Protein AF-A0A8C9FNB4-F1 (afdb_monomer_lite)

Sequence (402 aa):
MNATPEVFAHLTHFLMQLAHGKLCVILEGGYHLKSLSESVCMTVRTLLGDPLPQVTGEMAPCLSAVESIQNVRAAHKPYWKWLTYEDTSFLHNLSTKSDLLKTADTNPCTDDEAKITDSNKTDKIERFLELHMKKVIFPDPPIKTAITAELKASAGPNAFPVHLHVVKEMDKNEIEALVSDFHADLVKGNKTLPSLGSTLTIVDKILKKEVCSGIAESPAASASVAVALRHSLRFGFQRVLCIFVGDMQIMPNTEDGKILVIHVCKKEQTGKSSSKHYIELNWKEDADGNDFFSAVLGFILPVAYSYQPNLIVIAVGPNRSLGISGISLLFGLLQGLAESRILAVIEDTDTNLIQSVAKALAGASVPHFGVHVPPTQEKVNQIKKLRNQLQQDWKMLQCSGK

pLDDT: mean 84.98, std 13.79, range [32.0, 98.0]

Organism: Pavo cristatus (NCBI:txid9049)

Foldseek 3Di:
DPDALLVLLLVLLVCCLPPFNPDDDDDDDDDLVLRVVSNVVSNVCSNVVFQRWFDDDALFDDLQVLLVLLQVLVVCCVPDLLSVLPPRDRDPDRPPPPPPPPDPDDDDDDPDDDPPDDVVVSVVVVVCNVVVVVPGDRQCQVALEEFEPVVVVVCDPPLAVFDHHHFDWDDLVVLQVLCCVPPVPVVVVVPQSVLLRRLCRQLVCCLVSNYLEYEGEGLQLLSSVQSSVVVSVVSPFQAEEEEEFEDHDHDDDCVSVSYAYEYEDQDDDPDDDADLRHHYQNDAADPQKGQCCCCVVLPVVLQCSNRQGLAYEYEYDPPGRDDLLNVLVNLSSCSNGNSNRYYYYYSDPPSVSVNSSSCSSSVPINHDSIDHDRDDSVSVVSSVVVLVVNCVVRNSNSNHND

Radius of gyration: 23.73 Å; chains: 1; bounding box: 61×48×78 Å

InterPro domains:
  IPR023696 Ureohydrolase domain superfamily [SSF52768] (1-83)
  IPR023696 Ureohydrolase domain superfamily [SSF52768] (193-398)
  IPR037138 Histone deacetylase domain superfamily [G3DSA:3.40.800.20] (1-87)
  IPR037138 Histone deacetylase domain superfamily [G3DSA:3.40.800.20] (224-400)

Structure (mmCIF, N/CA/C/O backbone):
data_AF-A0A8C9FNB4-F1
#
_entry.id   AF-A0A8C9FNB4-F1
#
loop_
_atom_site.group_PDB
_atom_site.id
_atom_site.type_symbol
_atom_site.label_atom_id
_atom_site.label_alt_id
_atom_site.label_comp_id
_atom_site.label_asym_id
_atom_site.label_entity_id
_atom_site.label_seq_id
_atom_site.pdbx_PDB_ins_code
_atom_site.Cartn_x
_atom_site.Cartn_y
_atom_site.Cartn_z
_atom_site.occupancy
_atom_site.B_iso_or_equiv
_atom_site.auth_seq_id
_atom_site.auth_comp_id
_atom_site.auth_asym_id
_atom_site.auth_atom_id
_atom_site.pdbx_PDB_model_num
ATOM 1 N N . MET A 1 1 ? 10.632 -9.210 -22.532 1.00 84.06 1 MET A N 1
ATOM 2 C CA . MET A 1 1 ? 10.307 -8.868 -21.129 1.00 84.06 1 MET A CA 1
ATOM 3 C C . MET A 1 1 ? 9.196 -9.792 -20.661 1.00 84.06 1 MET A C 1
ATOM 5 O O . MET A 1 1 ? 8.367 -10.141 -21.490 1.00 84.06 1 MET A O 1
ATOM 9 N N . ASN A 1 2 ? 9.178 -10.169 -19.379 1.00 88.00 2 ASN A N 1
ATOM 10 C CA . ASN A 1 2 ? 8.192 -11.099 -18.802 1.00 88.00 2 ASN A CA 1
ATOM 11 C C . ASN A 1 2 ? 7.331 -10.425 -17.713 1.00 88.00 2 ASN A C 1
ATOM 13 O O . ASN A 1 2 ? 6.905 -11.083 -16.770 1.00 88.00 2 ASN A O 1
ATOM 17 N N . ALA A 1 3 ? 7.126 -9.106 -17.802 1.00 91.75 3 ALA A N 1
ATOM 18 C CA . ALA A 1 3 ? 6.201 -8.408 -16.912 1.00 91.75 3 ALA A CA 1
ATOM 19 C C . ALA A 1 3 ? 4.763 -8.826 -17.248 1.00 91.75 3 ALA A C 1
ATOM 21 O O . ALA A 1 3 ? 4.397 -8.863 -18.425 1.00 91.75 3 ALA A O 1
ATOM 22 N N . THR A 1 4 ? 3.968 -9.150 -16.232 1.00 93.56 4 THR A N 1
ATOM 23 C CA . THR A 1 4 ? 2.552 -9.478 -16.415 1.00 93.56 4 THR A CA 1
ATOM 24 C C . THR A 1 4 ? 1.716 -8.194 -16.548 1.00 93.56 4 THR A C 1
ATOM 26 O O . THR A 1 4 ? 2.163 -7.131 -16.100 1.00 93.56 4 THR A O 1
ATOM 29 N N . PRO A 1 5 ? 0.521 -8.245 -17.169 1.00 94.75 5 PRO A N 1
ATOM 30 C CA . PRO A 1 5 ? -0.300 -7.056 -17.410 1.00 94.75 5 PRO A CA 1
ATOM 31 C C . PRO A 1 5 ? -0.612 -6.212 -16.164 1.00 94.75 5 PRO A C 1
ATOM 33 O O . PRO A 1 5 ? -0.655 -4.987 -16.250 1.00 94.75 5 PRO A O 1
ATOM 36 N N . GLU A 1 6 ? -0.775 -6.829 -14.993 1.00 93.25 6 GLU A N 1
ATOM 37 C CA . GLU A 1 6 ? -1.101 -6.148 -13.730 1.00 93.25 6 GLU A CA 1
ATOM 38 C C . GLU A 1 6 ? -0.060 -5.100 -13.343 1.00 93.25 6 GLU A C 1
ATOM 40 O O . GLU A 1 6 ? -0.407 -4.084 -12.749 1.00 93.25 6 GLU A O 1
ATOM 45 N N . VAL A 1 7 ? 1.209 -5.288 -13.728 1.00 94.75 7 VAL A N 1
ATOM 46 C CA . VAL A 1 7 ? 2.276 -4.311 -13.462 1.00 94.75 7 VAL A CA 1
ATOM 47 C C . VAL A 1 7 ? 1.908 -2.928 -14.004 1.00 94.75 7 VAL A C 1
ATOM 49 O O . VAL A 1 7 ? 2.212 -1.922 -13.363 1.00 94.75 7 VAL A O 1
ATOM 52 N N . PHE A 1 8 ? 1.206 -2.857 -15.139 1.00 96.44 8 PHE A N 1
ATOM 53 C CA . PHE A 1 8 ? 0.785 -1.586 -15.724 1.00 96.44 8 PHE A CA 1
ATOM 54 C C . PHE A 1 8 ? -0.254 -0.859 -14.867 1.00 96.44 8 PHE A C 1
ATOM 56 O O . PHE A 1 8 ? -0.201 0.365 -14.801 1.00 96.44 8 PHE A O 1
ATOM 63 N N . ALA A 1 9 ? -1.111 -1.579 -14.134 1.00 95.19 9 ALA A N 1
ATOM 64 C CA . ALA A 1 9 ? -2.010 -0.968 -13.157 1.00 95.19 9 ALA A CA 1
ATOM 65 C C . ALA A 1 9 ? -1.205 -0.256 -12.052 1.00 95.19 9 ALA A C 1
ATOM 67 O O . ALA A 1 9 ? -1.406 0.925 -11.775 1.00 95.19 9 ALA A O 1
ATOM 68 N N . HIS A 1 10 ? -0.204 -0.932 -11.480 1.00 95.81 10 HIS A N 1
ATOM 69 C CA . HIS A 1 10 ? 0.646 -0.361 -10.426 1.00 95.81 10 HIS A CA 1
ATOM 70 C C . HIS A 1 10 ? 1.493 0.825 -10.904 1.00 95.81 10 HIS A C 1
ATOM 72 O O . HIS A 1 10 ? 1.590 1.834 -10.202 1.00 95.81 10 HIS A O 1
ATOM 78 N N . LEU A 1 11 ? 2.081 0.737 -12.102 1.00 97.00 11 LEU A N 1
ATOM 79 C CA . LEU A 1 11 ? 2.839 1.843 -12.693 1.00 97.00 11 LEU A CA 1
ATOM 80 C C . LEU A 1 11 ? 1.946 3.069 -12.920 1.00 97.00 11 LEU A C 1
ATOM 82 O O . LEU A 1 11 ? 2.325 4.179 -12.540 1.00 97.00 11 LEU A O 1
ATOM 86 N N . THR A 1 12 ? 0.752 2.872 -13.484 1.00 96.94 12 THR A N 1
ATOM 87 C CA . THR A 1 12 ? -0.228 3.947 -13.677 1.00 96.94 12 THR A CA 1
ATOM 88 C C . THR A 1 12 ? -0.638 4.564 -12.340 1.00 96.94 12 THR A C 1
ATOM 90 O O . THR A 1 12 ? -0.603 5.787 -12.215 1.00 96.94 12 THR A O 1
ATOM 93 N N . HIS A 1 13 ? -0.928 3.756 -11.314 1.00 94.81 13 HIS A N 1
ATOM 94 C CA . HIS A 1 13 ? -1.302 4.240 -9.977 1.00 94.81 13 HIS A CA 1
ATOM 95 C C . HIS A 1 13 ? -0.232 5.130 -9.346 1.00 94.81 13 HIS A C 1
ATOM 97 O O . HIS A 1 13 ? -0.549 6.199 -8.823 1.00 94.81 13 HIS A O 1
ATOM 103 N N . PHE A 1 14 ? 1.042 4.732 -9.422 1.00 94.62 14 PHE A N 1
ATOM 104 C CA . PHE A 1 14 ? 2.137 5.552 -8.899 1.00 94.62 14 PHE A CA 1
ATOM 105 C C . PHE A 1 14 ? 2.242 6.904 -9.609 1.00 94.62 14 PHE A C 1
ATOM 107 O O . PHE A 1 14 ? 2.457 7.923 -8.954 1.00 94.62 14 PHE A O 1
ATOM 114 N N . LEU A 1 15 ? 2.050 6.933 -10.929 1.00 94.62 15 LEU A N 1
ATOM 115 C CA . LEU A 1 15 ? 2.081 8.174 -11.706 1.00 94.62 15 LEU A CA 1
ATOM 116 C C . LEU A 1 15 ? 0.851 9.051 -11.456 1.00 94.62 15 LEU A C 1
ATOM 118 O O . LEU A 1 15 ? 0.975 10.274 -11.464 1.00 94.62 15 LEU A O 1
ATOM 122 N N . MET A 1 16 ? -0.310 8.455 -11.171 1.00 92.62 16 MET A N 1
ATOM 123 C CA . MET A 1 16 ? -1.504 9.203 -10.769 1.00 92.62 16 MET A CA 1
ATOM 124 C C . MET A 1 16 ? -1.284 9.975 -9.465 1.00 92.62 16 MET A C 1
ATOM 126 O O . MET A 1 16 ? -1.897 11.016 -9.280 1.00 92.62 16 MET A O 1
ATOM 130 N N . GLN A 1 17 ? -0.361 9.555 -8.595 1.00 90.38 17 GLN A N 1
ATOM 131 C CA . GLN A 1 17 ? -0.024 10.326 -7.392 1.00 90.38 17 GLN A CA 1
ATOM 132 C C . GLN A 1 17 ? 0.726 11.641 -7.701 1.00 90.38 17 GLN A C 1
ATOM 134 O O . GLN A 1 17 ? 0.886 12.497 -6.832 1.00 90.38 17 GLN A O 1
ATOM 139 N N . LEU A 1 18 ? 1.189 11.845 -8.936 1.00 89.38 18 LEU A N 1
ATOM 140 C CA . LEU A 1 18 ? 1.914 13.044 -9.353 1.00 89.38 18 LEU A CA 1
ATOM 141 C C . LEU A 1 18 ? 0.981 14.051 -10.037 1.00 89.38 18 LEU A C 1
ATOM 143 O O . LEU A 1 18 ? -0.125 13.727 -10.460 1.00 89.38 18 LEU A O 1
ATOM 147 N N . ALA A 1 19 ? 1.430 15.306 -10.145 1.00 89.31 19 ALA A N 1
ATOM 148 C CA . ALA A 1 19 ? 0.752 16.370 -10.899 1.00 89.31 19 ALA A CA 1
ATOM 149 C C . ALA A 1 19 ? -0.750 16.568 -10.572 1.00 89.31 19 ALA A C 1
ATOM 151 O O . ALA A 1 19 ? -1.504 17.094 -11.396 1.00 89.31 19 ALA A O 1
ATOM 152 N N . HIS A 1 20 ? -1.177 16.214 -9.354 1.00 86.75 20 HIS A N 1
ATOM 153 C CA . HIS A 1 20 ? -2.582 16.197 -8.926 1.00 86.75 20 HIS A CA 1
ATOM 154 C C . HIS A 1 20 ? -3.465 15.260 -9.773 1.00 86.75 20 HIS A C 1
ATOM 156 O O . HIS A 1 20 ? -4.585 15.623 -10.126 1.00 86.75 20 HIS A O 1
ATOM 162 N N . GLY A 1 21 ? -2.950 14.092 -10.168 1.00 88.25 21 GLY A N 1
ATOM 163 C CA . GLY A 1 21 ? -3.689 13.103 -10.960 1.00 88.25 21 GLY A CA 1
ATOM 164 C C . GLY A 1 21 ? -3.831 13.438 -12.441 1.00 88.25 21 GLY A C 1
ATOM 165 O O . GLY A 1 21 ? -4.433 12.669 -13.185 1.00 88.25 21 GLY A O 1
ATOM 166 N N . LYS A 1 22 ? -3.270 14.563 -12.899 1.00 91.38 22 LYS A N 1
ATOM 167 C CA . LYS A 1 22 ? -3.287 14.948 -14.314 1.00 91.38 22 LYS A CA 1
ATOM 168 C C . LYS A 1 22 ? -2.296 14.091 -15.099 1.00 91.38 22 LYS A C 1
ATOM 170 O O . LYS A 1 22 ? -1.143 14.479 -15.279 1.00 91.38 22 LYS A O 1
ATOM 175 N N . LEU A 1 23 ? -2.762 12.935 -15.557 1.00 93.81 23 LEU A N 1
ATOM 176 C CA . LEU A 1 23 ? -1.983 11.961 -16.312 1.00 93.81 23 LEU A CA 1
ATOM 177 C C . LEU A 1 23 ? -2.601 11.749 -17.698 1.00 93.81 23 LEU A C 1
ATOM 179 O O . LEU A 1 23 ? -3.778 11.421 -17.816 1.00 93.81 23 LEU A O 1
ATOM 183 N N . CYS A 1 24 ? -1.792 11.919 -18.744 1.00 96.75 24 CYS A N 1
ATOM 184 C CA . CYS A 1 24 ? -2.135 11.534 -20.110 1.00 96.75 24 CYS A CA 1
ATOM 185 C C . CYS A 1 24 ? -1.269 10.333 -20.497 1.00 96.75 24 CYS A C 1
ATOM 187 O O . CYS A 1 24 ? -0.046 10.397 -20.366 1.00 96.75 24 CYS A O 1
ATOM 189 N N . VAL A 1 25 ? -1.897 9.247 -20.947 1.00 97.38 25 VAL A N 1
ATOM 190 C CA . VAL A 1 25 ? -1.205 8.036 -21.403 1.00 97.38 25 VAL A CA 1
ATOM 191 C C . VAL A 1 25 ? -1.368 7.924 -22.914 1.00 97.38 25 VAL A C 1
ATOM 193 O O . VAL A 1 25 ? -2.487 7.980 -23.420 1.00 97.38 25 VAL A O 1
ATOM 196 N N . ILE A 1 26 ? -0.252 7.768 -23.626 1.00 98.00 26 ILE A N 1
ATOM 197 C CA . ILE A 1 26 ? -0.203 7.650 -25.086 1.00 98.00 26 ILE A CA 1
ATOM 198 C C . ILE A 1 26 ? 0.241 6.228 -25.424 1.00 98.00 26 ILE A C 1
ATOM 200 O O . ILE A 1 26 ? 1.233 5.739 -24.884 1.00 98.00 26 ILE A O 1
ATOM 204 N N . LEU A 1 27 ? -0.523 5.548 -26.281 1.00 97.44 27 LEU A N 1
ATOM 205 C CA . LEU A 1 27 ? -0.163 4.218 -26.758 1.00 97.44 27 LEU A CA 1
ATOM 206 C C . LEU A 1 27 ? 0.991 4.325 -27.761 1.00 97.44 27 LEU A C 1
ATOM 208 O O . LEU A 1 27 ? 0.872 5.023 -28.762 1.00 97.44 27 LEU A O 1
ATOM 212 N N . GLU A 1 28 ? 2.068 3.594 -27.490 1.00 96.44 28 GLU A N 1
ATOM 213 C CA . GLU A 1 28 ? 3.256 3.509 -28.343 1.00 96.44 28 GLU A CA 1
ATOM 214 C C . GLU A 1 28 ? 3.297 2.139 -29.050 1.00 96.44 28 GLU A C 1
ATOM 216 O O . GLU A 1 28 ? 2.525 1.873 -29.968 1.00 96.44 28 GLU A O 1
ATOM 221 N N . GLY A 1 29 ? 4.179 1.234 -28.610 1.00 94.19 29 GLY A N 1
ATOM 222 C CA . GLY A 1 29 ? 4.302 -0.124 -29.143 1.00 94.19 29 GLY A CA 1
ATOM 223 C C . GLY A 1 29 ? 3.458 -1.169 -28.406 1.00 94.19 29 GLY A C 1
ATOM 224 O O . GLY A 1 29 ? 2.777 -0.891 -27.422 1.00 94.19 29 GLY A O 1
ATOM 225 N N . GLY A 1 30 ? 3.560 -2.419 -28.863 1.00 93.06 30 GLY A N 1
ATOM 226 C CA . GLY A 1 30 ? 2.856 -3.560 -28.275 1.00 93.06 30 GLY A CA 1
ATOM 227 C C . GLY A 1 30 ? 2.472 -4.573 -29.342 1.00 93.06 30 GLY A C 1
ATOM 228 O O . GLY A 1 30 ? 1.395 -4.512 -29.915 1.00 93.06 30 GLY A O 1
ATOM 229 N N . TYR A 1 31 ? 3.371 -5.507 -29.635 1.00 92.69 31 TYR A N 1
ATOM 230 C CA . TYR A 1 31 ? 3.250 -6.333 -30.844 1.00 92.69 31 TYR A CA 1
ATOM 231 C C . TYR A 1 31 ? 2.579 -7.691 -30.605 1.00 92.69 31 TYR A C 1
ATOM 233 O O . TYR A 1 31 ? 2.226 -8.383 -31.553 1.00 92.69 31 TYR A O 1
ATOM 241 N N . HIS A 1 32 ? 2.362 -8.066 -29.342 1.00 92.50 32 HIS A N 1
ATOM 242 C CA . HIS A 1 32 ? 1.578 -9.242 -28.978 1.00 92.50 32 HIS A CA 1
ATOM 243 C C . HIS A 1 32 ? 0.163 -8.804 -28.590 1.00 92.50 32 HIS A C 1
ATOM 245 O O . HIS A 1 32 ? -0.047 -8.347 -27.466 1.00 92.50 32 HIS A O 1
ATOM 251 N N . LEU A 1 33 ? -0.812 -8.989 -29.487 1.00 92.69 33 LEU A N 1
ATOM 252 C CA . LEU A 1 33 ? -2.160 -8.406 -29.380 1.00 92.69 33 LEU A CA 1
ATOM 253 C C . LEU A 1 33 ? -2.857 -8.675 -28.039 1.00 92.69 33 LEU A C 1
ATOM 255 O O . LEU A 1 33 ? -3.349 -7.738 -27.422 1.00 92.69 33 LEU A O 1
ATOM 259 N N . LYS A 1 34 ? -2.840 -9.922 -27.548 1.00 91.44 34 LYS A N 1
ATOM 260 C CA . LYS A 1 34 ? -3.468 -10.274 -26.260 1.00 91.44 34 LYS A CA 1
ATOM 261 C C . LYS A 1 34 ? -2.801 -9.587 -25.064 1.00 91.44 34 LYS A C 1
ATOM 263 O O . LYS A 1 34 ? -3.471 -8.972 -24.251 1.00 91.44 34 LYS A O 1
ATOM 268 N N . SER A 1 35 ? -1.472 -9.661 -24.966 1.00 94.00 35 SER A N 1
ATOM 269 C CA . SER A 1 35 ? -0.710 -8.961 -23.926 1.00 94.00 35 SER A CA 1
ATOM 270 C C . SER A 1 35 ? -0.968 -7.453 -23.971 1.00 94.00 35 SER A C 1
ATOM 272 O O . SER A 1 35 ? -1.256 -6.852 -22.943 1.00 94.00 35 SER A O 1
ATOM 274 N N . LEU A 1 36 ? -0.967 -6.862 -25.174 1.00 95.81 36 LEU A N 1
ATOM 275 C CA . LEU A 1 36 ? -1.291 -5.451 -25.372 1.00 95.81 36 LEU A CA 1
ATOM 276 C C . LEU A 1 36 ? -2.695 -5.117 -24.849 1.00 95.81 36 LEU A C 1
ATOM 278 O O . LEU A 1 36 ? -2.829 -4.184 -24.061 1.00 95.81 36 LEU A O 1
ATOM 282 N N . SER A 1 37 ? -3.729 -5.859 -25.259 1.00 95.12 37 SER A N 1
ATOM 283 C CA . SER A 1 37 ? -5.107 -5.571 -24.845 1.00 95.12 37 SER A CA 1
ATOM 284 C C . SER A 1 37 ? -5.294 -5.686 -23.333 1.00 95.12 37 SER A C 1
ATOM 286 O O . SER A 1 37 ? -5.950 -4.834 -22.737 1.00 95.12 37 SER A O 1
ATOM 288 N N . GLU A 1 38 ? -4.683 -6.693 -22.704 1.00 95.31 38 GLU A N 1
ATOM 289 C CA . GLU A 1 38 ? -4.747 -6.880 -21.250 1.00 95.31 38 GLU A CA 1
ATOM 290 C C . GLU A 1 38 ? -4.012 -5.753 -20.511 1.00 95.31 38 GLU A C 1
ATOM 292 O O . GLU A 1 38 ? -4.556 -5.167 -19.577 1.00 95.31 38 GLU A O 1
ATOM 297 N N . SER A 1 39 ? -2.809 -5.381 -20.956 1.00 96.56 39 SER A N 1
ATOM 298 C CA . SER A 1 39 ? -2.043 -4.271 -20.375 1.00 96.56 39 SER A CA 1
ATOM 299 C C . SER A 1 39 ? -2.760 -2.926 -20.517 1.00 96.56 39 SER A C 1
ATOM 301 O O . SER A 1 39 ? -2.810 -2.157 -19.559 1.00 96.56 39 SER A O 1
ATOM 303 N N . VAL A 1 40 ? -3.357 -2.648 -21.682 1.00 97.56 40 VAL A N 1
ATOM 304 C CA . VAL A 1 40 ? -4.167 -1.437 -21.897 1.00 97.56 40 VAL A CA 1
ATOM 305 C C . VAL A 1 40 ? -5.386 -1.440 -20.978 1.00 97.56 40 VAL A C 1
ATOM 307 O O . VAL A 1 40 ? -5.679 -0.417 -20.361 1.00 97.56 40 VAL A O 1
ATOM 310 N N . CYS A 1 41 ? -6.068 -2.581 -20.835 1.00 95.25 41 CYS A N 1
ATOM 311 C CA . CYS A 1 41 ? -7.194 -2.710 -19.914 1.00 95.25 41 CYS A CA 1
ATOM 312 C C . CYS A 1 41 ? -6.769 -2.389 -18.474 1.00 95.25 41 CYS A C 1
ATOM 314 O O . CYS A 1 41 ? -7.412 -1.564 -17.829 1.00 95.25 41 CYS A O 1
ATOM 316 N N . MET A 1 42 ? -5.650 -2.946 -18.000 1.00 95.19 42 MET A N 1
ATOM 317 C CA . MET A 1 42 ? -5.102 -2.658 -16.667 1.00 95.19 42 MET A CA 1
ATOM 318 C C . MET A 1 42 ? -4.855 -1.166 -16.449 1.00 95.19 42 MET A C 1
ATOM 320 O O . MET A 1 42 ? -5.297 -0.608 -15.446 1.00 95.19 42 MET A O 1
ATOM 324 N N . THR A 1 43 ? -4.217 -0.498 -17.411 1.00 97.06 43 THR A N 1
ATOM 325 C CA . THR A 1 43 ? -3.989 0.949 -17.348 1.00 97.06 43 THR A CA 1
ATOM 326 C C . THR A 1 43 ? -5.298 1.738 -17.303 1.00 97.06 43 THR A C 1
ATOM 328 O O . THR A 1 43 ? -5.446 2.617 -16.455 1.00 97.06 43 THR A O 1
ATOM 331 N N . VAL A 1 44 ? -6.262 1.434 -18.178 1.00 96.25 44 VAL A N 1
ATOM 332 C CA . VAL A 1 44 ? -7.543 2.161 -18.236 1.00 96.25 44 VAL A CA 1
ATOM 333 C C . VAL A 1 44 ? -8.352 1.969 -16.955 1.00 96.25 44 VAL A C 1
ATOM 335 O O . VAL A 1 44 ? -8.874 2.945 -16.425 1.00 96.25 44 VAL A O 1
ATOM 338 N N . ARG A 1 45 ? -8.410 0.751 -16.410 1.00 92.38 45 ARG A N 1
ATOM 339 C CA . ARG A 1 45 ? -9.088 0.475 -15.132 1.00 92.38 45 ARG A CA 1
ATOM 340 C C . ARG A 1 45 ? -8.503 1.296 -13.993 1.00 92.38 45 ARG A C 1
ATOM 342 O O . ARG A 1 45 ? -9.243 1.926 -13.242 1.00 92.38 45 ARG A O 1
ATOM 349 N N . THR A 1 46 ? -7.177 1.377 -13.911 1.00 92.88 46 THR A N 1
ATOM 350 C CA . THR A 1 46 ? -6.525 2.231 -12.914 1.00 92.88 46 THR A CA 1
ATOM 351 C C . THR A 1 46 ? -6.840 3.713 -13.121 1.00 92.88 46 THR A C 1
ATOM 353 O O . THR A 1 46 ? -7.123 4.401 -12.145 1.00 92.88 46 THR A O 1
ATOM 356 N N . LEU A 1 47 ? -6.878 4.207 -14.365 1.00 93.25 47 LEU A N 1
ATOM 357 C CA . LEU A 1 47 ? -7.287 5.591 -14.657 1.00 93.25 47 LEU A CA 1
ATOM 358 C C . LEU A 1 47 ? -8.742 5.882 -14.247 1.00 93.25 47 LEU A C 1
ATOM 360 O O . LEU A 1 47 ? -9.042 6.998 -13.828 1.00 93.25 47 LEU A O 1
ATOM 364 N N . LEU A 1 48 ? -9.631 4.887 -14.330 1.00 91.12 48 LEU A N 1
ATOM 365 C CA . LEU A 1 48 ? -11.018 4.959 -13.845 1.00 91.12 48 LEU A CA 1
ATOM 366 C C . LEU A 1 48 ? -11.124 4.831 -12.310 1.00 91.12 48 LEU A C 1
ATOM 368 O O . LEU A 1 48 ? -12.182 5.068 -11.718 1.00 91.12 48 LEU A O 1
ATOM 372 N N . GLY A 1 49 ? -10.010 4.519 -11.646 1.00 87.44 49 GLY A N 1
ATOM 373 C CA . GLY A 1 49 ? -9.913 4.374 -10.201 1.00 87.44 49 GLY A CA 1
ATOM 374 C C . GLY A 1 49 ? -10.452 3.043 -9.679 1.00 87.44 49 GLY A C 1
ATOM 375 O O . GLY A 1 49 ? -10.901 3.008 -8.529 1.00 87.44 49 GLY A O 1
ATOM 376 N N . ASP A 1 50 ? -10.458 1.992 -10.501 1.00 88.38 50 ASP A N 1
ATOM 377 C CA . ASP A 1 50 ? -10.737 0.624 -10.054 1.00 88.38 50 ASP A CA 1
ATOM 378 C C . ASP A 1 50 ? -9.647 0.155 -9.066 1.00 88.38 50 ASP A C 1
ATOM 380 O O . ASP A 1 50 ? -8.484 0.561 -9.196 1.00 88.38 50 ASP A O 1
ATOM 384 N N . PRO A 1 51 ? -9.972 -0.732 -8.105 1.00 86.31 51 PRO A N 1
ATOM 385 C CA . PRO A 1 51 ? -8.972 -1.358 -7.247 1.00 86.31 51 PRO A CA 1
ATOM 386 C C . PRO A 1 51 ? -7.901 -2.096 -8.054 1.00 86.31 51 PRO A C 1
ATOM 388 O O . PRO A 1 51 ? -8.192 -2.785 -9.035 1.00 86.31 51 PRO A O 1
ATOM 391 N N . LEU A 1 52 ? -6.648 -1.983 -7.615 1.00 89.25 52 LEU A N 1
ATOM 392 C CA . LEU A 1 52 ? -5.531 -2.611 -8.313 1.00 89.25 52 LEU A CA 1
ATOM 393 C C . LEU A 1 52 ? -5.493 -4.122 -8.045 1.00 89.25 52 LEU A C 1
ATOM 395 O O . LEU A 1 52 ? -5.585 -4.538 -6.884 1.00 89.25 52 LEU A O 1
ATOM 399 N N . PRO A 1 53 ? -5.307 -4.957 -9.082 1.00 89.94 53 PRO A N 1
ATOM 400 C CA . PRO A 1 53 ? -5.088 -6.382 -8.884 1.00 89.94 53 PRO A CA 1
ATOM 401 C C . PRO A 1 53 ? -3.759 -6.623 -8.166 1.00 89.94 53 PRO A C 1
ATOM 403 O O . PRO A 1 53 ? -2.805 -5.872 -8.325 1.00 89.94 53 PRO A O 1
ATOM 406 N N . GLN A 1 54 ? -3.665 -7.701 -7.393 1.00 88.25 54 GLN A N 1
ATOM 407 C CA . GLN A 1 54 ? -2.418 -8.044 -6.720 1.00 88.25 54 GLN A CA 1
ATOM 408 C C . GLN A 1 54 ? -1.370 -8.548 -7.729 1.00 88.25 54 GLN A C 1
ATOM 410 O O . GLN A 1 54 ? -1.600 -9.539 -8.421 1.00 88.25 54 GLN A O 1
ATOM 415 N N . VAL A 1 55 ? -0.177 -7.946 -7.741 1.00 88.94 55 VAL A N 1
ATOM 416 C CA . VAL A 1 55 ? 0.986 -8.542 -8.423 1.00 88.94 55 VAL A CA 1
ATOM 417 C C . VAL A 1 55 ? 1.414 -9.805 -7.682 1.00 88.94 55 VAL A C 1
ATOM 419 O O . VAL A 1 55 ? 1.679 -9.785 -6.477 1.00 88.94 55 VAL A O 1
ATOM 422 N N . THR A 1 56 ? 1.474 -10.914 -8.415 1.00 82.50 56 THR A N 1
ATOM 423 C CA . THR A 1 56 ? 1.848 -12.235 -7.902 1.00 82.50 56 THR A CA 1
ATOM 424 C C . THR A 1 56 ? 3.216 -12.660 -8.428 1.00 82.50 56 THR A C 1
ATOM 426 O O . THR A 1 56 ? 3.712 -12.135 -9.422 1.00 82.50 56 THR A O 1
ATOM 429 N N . GLY A 1 57 ? 3.833 -13.629 -7.752 1.00 86.00 57 GLY A N 1
ATOM 430 C CA . GLY A 1 57 ? 5.170 -14.118 -8.082 1.00 86.00 57 GLY A CA 1
ATOM 431 C C . GLY A 1 57 ? 6.247 -13.577 -7.147 1.00 86.00 57 GLY A C 1
ATOM 432 O O . GLY A 1 57 ? 5.955 -12.933 -6.137 1.00 86.00 57 GLY A O 1
ATOM 433 N N . GLU A 1 58 ? 7.499 -13.905 -7.465 1.00 88.25 58 GLU A N 1
ATOM 434 C CA . GLU A 1 58 ? 8.651 -13.496 -6.668 1.00 88.25 58 GLU A CA 1
ATOM 435 C C . GLU A 1 58 ? 8.930 -11.998 -6.839 1.00 88.25 58 GLU A C 1
ATOM 437 O O . GLU A 1 58 ? 9.190 -11.512 -7.938 1.00 88.25 58 GLU A O 1
ATOM 442 N N . MET A 1 59 ? 8.923 -11.274 -5.722 1.00 92.69 59 MET A N 1
ATOM 443 C CA . MET A 1 59 ? 9.206 -9.841 -5.672 1.00 92.69 59 MET A CA 1
ATOM 444 C C . MET A 1 59 ? 10.694 -9.623 -5.412 1.00 92.69 59 MET A C 1
ATOM 446 O O . MET A 1 59 ? 11.116 -9.279 -4.307 1.00 92.69 59 MET A O 1
ATOM 450 N N . ALA A 1 60 ? 11.500 -9.897 -6.435 1.00 92.56 60 ALA A N 1
ATOM 451 C CA . ALA A 1 60 ? 12.944 -9.727 -6.392 1.00 92.56 60 ALA A CA 1
ATOM 452 C C . ALA A 1 60 ? 13.459 -9.202 -7.738 1.00 92.56 60 ALA A C 1
ATOM 454 O O . ALA A 1 60 ? 13.163 -9.797 -8.778 1.00 92.56 60 ALA A O 1
ATOM 455 N N . PRO A 1 61 ? 14.2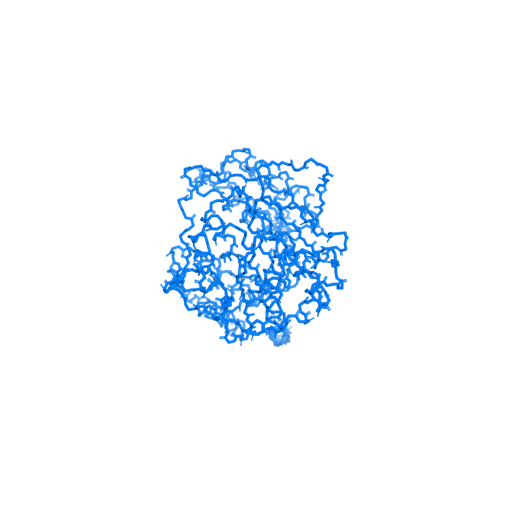45 -8.114 -7.755 1.00 93.00 61 PRO A N 1
ATOM 456 C CA . PRO A 1 61 ? 14.923 -7.703 -8.972 1.00 93.00 61 PRO A CA 1
ATOM 457 C C . PRO A 1 61 ? 16.011 -8.725 -9.329 1.00 93.00 61 PRO A C 1
ATOM 459 O O . PRO A 1 61 ? 16.693 -9.266 -8.459 1.00 93.00 61 PRO A O 1
ATOM 462 N N . CYS A 1 62 ? 16.208 -8.984 -10.622 1.00 91.62 62 CYS A N 1
ATOM 463 C CA . CYS A 1 62 ? 17.364 -9.761 -11.064 1.00 91.62 62 CYS A CA 1
ATOM 464 C C . CYS A 1 62 ? 18.649 -8.925 -10.946 1.00 91.62 62 CYS A C 1
ATOM 466 O O . CYS A 1 62 ? 18.602 -7.694 -10.992 1.00 91.62 62 CYS A O 1
ATOM 468 N N . LEU A 1 63 ? 19.810 -9.587 -10.860 1.00 90.44 63 LEU A N 1
ATOM 469 C CA . LEU A 1 63 ? 21.104 -8.909 -10.705 1.00 90.44 63 LEU A CA 1
ATOM 470 C C . LEU A 1 63 ? 21.336 -7.835 -11.781 1.00 90.44 63 LEU A C 1
ATOM 472 O O . LEU A 1 63 ? 21.690 -6.711 -11.451 1.00 90.44 63 LEU A O 1
ATOM 476 N N . SER A 1 64 ? 21.042 -8.144 -13.047 1.00 92.00 64 SER A N 1
ATOM 477 C CA . SER A 1 64 ? 21.177 -7.191 -14.159 1.00 92.00 64 SER A CA 1
ATOM 478 C C . SER A 1 64 ? 20.335 -5.919 -13.967 1.00 92.00 64 SER A C 1
ATOM 480 O O . SER A 1 64 ? 20.799 -4.812 -14.252 1.00 92.00 64 SER A O 1
ATOM 482 N N . ALA A 1 65 ? 19.113 -6.049 -13.434 1.00 92.31 65 ALA A N 1
ATOM 483 C CA . ALA A 1 65 ? 18.270 -4.900 -13.118 1.00 92.31 65 ALA A CA 1
ATOM 484 C C . ALA A 1 65 ? 18.856 -4.082 -11.958 1.00 92.31 65 ALA A C 1
ATOM 486 O O . ALA A 1 65 ? 18.876 -2.855 -12.032 1.00 92.31 65 ALA A O 1
ATOM 487 N N . VAL A 1 66 ? 19.383 -4.744 -10.924 1.00 91.69 66 VAL A N 1
ATOM 488 C CA . VAL A 1 66 ? 20.038 -4.080 -9.785 1.00 91.69 66 VAL A CA 1
ATOM 489 C C . VAL A 1 66 ? 21.279 -3.299 -10.232 1.00 91.69 66 VAL A C 1
ATOM 491 O O . VAL A 1 66 ? 21.408 -2.125 -9.886 1.00 91.69 66 VAL A O 1
ATOM 494 N N . GLU A 1 67 ? 22.159 -3.906 -11.034 1.00 91.62 67 GLU A N 1
ATOM 495 C CA . GLU A 1 67 ? 23.350 -3.244 -11.590 1.00 91.62 67 GLU A CA 1
ATOM 496 C C . GLU A 1 67 ? 22.966 -2.014 -12.431 1.00 91.62 67 GLU A C 1
ATOM 498 O O . GLU A 1 67 ? 23.556 -0.938 -12.292 1.00 91.62 67 GLU A O 1
ATOM 503 N N . SER A 1 68 ? 21.925 -2.148 -13.261 1.00 92.69 68 SER A N 1
ATOM 504 C CA . SER A 1 68 ? 21.399 -1.050 -14.081 1.00 92.69 68 SER A CA 1
ATOM 505 C C . SER A 1 68 ? 20.847 0.089 -13.219 1.00 92.69 68 SER A C 1
ATOM 507 O O . SER A 1 68 ? 21.186 1.252 -13.443 1.00 92.69 68 SER A O 1
ATOM 509 N N . ILE A 1 69 ? 20.044 -0.229 -12.196 1.00 92.19 69 ILE A N 1
ATOM 510 C CA . ILE A 1 69 ? 19.496 0.749 -11.244 1.00 92.19 69 ILE A CA 1
ATOM 511 C C . ILE A 1 69 ? 20.628 1.491 -10.526 1.00 92.19 69 ILE A C 1
ATOM 513 O O . ILE A 1 69 ? 20.581 2.719 -10.417 1.00 92.19 69 ILE A O 1
ATOM 517 N N . GLN A 1 70 ? 21.658 0.778 -10.066 1.00 91.38 70 GLN A N 1
ATOM 518 C CA . GLN A 1 70 ? 22.808 1.384 -9.399 1.00 91.38 70 GLN A CA 1
ATOM 519 C C . GLN A 1 70 ? 23.545 2.369 -10.314 1.00 91.38 70 GLN A C 1
ATOM 521 O O . GLN A 1 70 ? 23.799 3.505 -9.906 1.00 91.38 70 GLN A O 1
ATOM 526 N N . ASN A 1 71 ? 23.842 1.972 -11.553 1.00 92.81 71 ASN A N 1
ATOM 527 C CA . ASN A 1 71 ? 24.549 2.825 -12.510 1.00 92.81 71 ASN A CA 1
ATOM 528 C C . ASN A 1 71 ? 23.737 4.065 -12.903 1.00 92.81 71 ASN A C 1
ATOM 530 O O . ASN A 1 71 ? 24.286 5.167 -12.948 1.00 92.81 71 ASN A O 1
ATOM 534 N N . VAL A 1 72 ? 22.427 3.918 -13.125 1.00 94.06 72 VAL A N 1
ATOM 535 C CA . VAL A 1 72 ? 21.533 5.052 -13.413 1.00 94.06 72 VAL A CA 1
ATOM 536 C C . VAL A 1 72 ? 21.508 6.027 -12.234 1.00 94.06 72 VAL A C 1
ATOM 538 O O . VAL A 1 72 ? 21.632 7.236 -12.429 1.00 94.06 72 VAL A O 1
ATOM 541 N N . ARG A 1 73 ? 21.430 5.527 -10.995 1.00 92.69 73 ARG A N 1
ATOM 542 C CA . ARG A 1 73 ? 21.495 6.379 -9.797 1.00 92.69 73 ARG A CA 1
ATOM 543 C C . ARG A 1 73 ? 22.845 7.094 -9.677 1.00 92.69 73 ARG A C 1
ATOM 545 O O . ARG A 1 73 ? 22.855 8.285 -9.383 1.00 92.69 73 ARG A O 1
ATOM 552 N N . ALA A 1 74 ? 23.958 6.412 -9.958 1.00 92.12 74 ALA A N 1
ATOM 553 C CA . ALA A 1 74 ? 25.293 7.016 -9.949 1.00 92.12 74 ALA A CA 1
ATOM 554 C C . ALA A 1 74 ? 25.421 8.148 -10.981 1.00 92.12 74 ALA A C 1
ATOM 556 O O . ALA A 1 74 ? 25.894 9.234 -10.644 1.00 92.12 74 ALA A O 1
ATOM 557 N N . ALA A 1 75 ? 24.922 7.935 -12.202 1.00 94.50 75 ALA A N 1
ATOM 558 C CA . ALA A 1 75 ? 24.916 8.946 -13.258 1.00 94.50 75 ALA A CA 1
ATOM 559 C C . ALA A 1 75 ? 24.048 10.164 -12.917 1.00 94.50 75 ALA A C 1
ATOM 561 O O . ALA A 1 75 ? 24.404 11.294 -13.246 1.00 94.50 75 ALA A O 1
ATOM 562 N N . HIS A 1 76 ? 22.921 9.949 -12.238 1.00 94.69 76 HIS A N 1
ATOM 563 C CA . HIS A 1 76 ? 21.980 11.013 -11.896 1.00 94.69 76 HIS A CA 1
ATOM 564 C C . HIS A 1 76 ? 22.279 11.731 -10.574 1.00 94.69 76 HIS A C 1
ATOM 566 O O . HIS A 1 76 ? 21.752 12.824 -10.352 1.00 94.69 76 HIS A O 1
ATOM 572 N N . LYS A 1 77 ? 23.144 11.177 -9.718 1.00 92.56 77 LYS A N 1
ATOM 573 C CA . LYS A 1 77 ? 23.495 11.750 -8.410 1.00 92.56 77 LYS A CA 1
ATOM 574 C C . LYS A 1 77 ? 23.880 13.242 -8.442 1.00 92.56 77 LYS A C 1
ATOM 576 O O . LYS A 1 77 ? 23.391 13.961 -7.574 1.00 92.56 77 LYS A O 1
ATOM 581 N N . PRO A 1 78 ? 24.669 13.755 -9.412 1.00 93.81 78 PRO A N 1
ATOM 582 C CA . PRO A 1 78 ? 25.029 15.178 -9.454 1.00 93.81 78 PRO A CA 1
ATOM 583 C C . PRO A 1 78 ? 23.848 16.131 -9.695 1.00 93.81 78 PRO A C 1
ATOM 585 O O . PRO A 1 78 ? 23.953 17.319 -9.403 1.00 93.81 78 PRO A O 1
ATOM 588 N N . TYR A 1 79 ? 22.736 15.629 -10.238 1.00 94.50 79 TYR A N 1
ATOM 589 C CA . TYR A 1 79 ? 21.624 16.454 -10.720 1.00 94.50 79 TYR A CA 1
ATOM 590 C C . TYR A 1 79 ? 20.391 16.401 -9.813 1.00 94.50 79 TYR A C 1
ATOM 592 O O . TYR A 1 79 ? 19.563 17.310 -9.839 1.00 94.50 79 TYR A O 1
ATOM 600 N N . TRP A 1 80 ? 20.256 15.353 -8.997 1.00 92.19 80 TRP A N 1
ATOM 601 C CA . TRP A 1 80 ? 19.054 15.104 -8.207 1.00 92.19 80 TRP A CA 1
ATOM 602 C C . TRP A 1 80 ? 19.350 15.115 -6.709 1.00 92.19 80 TRP A C 1
ATOM 604 O O . TRP A 1 80 ? 19.958 14.191 -6.174 1.00 92.19 80 TRP A O 1
ATOM 614 N N . LYS A 1 81 ? 18.841 16.133 -6.002 1.00 89.56 81 LYS A N 1
ATOM 615 C CA . LYS A 1 81 ? 19.124 16.355 -4.571 1.00 89.56 81 LYS A CA 1
ATOM 616 C C . LYS A 1 81 ? 18.761 15.173 -3.662 1.00 89.56 81 LYS A C 1
ATOM 618 O O . LYS A 1 81 ? 19.414 14.977 -2.643 1.00 89.56 81 LYS A O 1
ATOM 623 N N . TRP A 1 82 ? 17.765 14.366 -4.024 1.00 85.75 82 TRP A N 1
ATOM 624 C CA . TRP A 1 82 ? 17.372 13.182 -3.250 1.00 85.75 82 TRP A CA 1
ATOM 625 C C . TRP A 1 82 ? 18.415 12.045 -3.296 1.00 85.75 82 TRP A C 1
ATOM 627 O O . TRP A 1 82 ? 18.403 11.174 -2.432 1.00 85.75 82 TRP A O 1
ATOM 637 N N . LEU A 1 83 ? 19.347 12.074 -4.258 1.00 89.50 83 LEU A N 1
ATOM 638 C CA . LEU A 1 83 ? 20.458 11.122 -4.389 1.00 89.50 83 LEU A CA 1
ATOM 639 C C . LEU A 1 83 ? 21.760 11.605 -3.730 1.00 89.50 83 LEU A C 1
ATOM 641 O O . LEU A 1 83 ? 22.731 10.851 -3.691 1.00 89.50 83 LEU A O 1
ATOM 645 N N . THR A 1 84 ? 21.812 12.839 -3.212 1.00 87.56 84 THR A N 1
ATOM 646 C CA . THR A 1 84 ? 23.049 13.484 -2.712 1.00 87.56 84 THR A CA 1
ATOM 647 C C . THR A 1 84 ? 23.834 12.590 -1.756 1.00 87.56 84 THR A C 1
ATOM 649 O O . THR A 1 84 ? 25.055 12.461 -1.852 1.00 87.56 84 THR A O 1
ATOM 652 N N . TYR A 1 85 ? 23.108 11.936 -0.858 1.00 86.44 85 TYR A N 1
ATOM 653 C CA . TYR A 1 85 ? 23.657 11.156 0.240 1.00 86.44 85 TYR A CA 1
ATOM 654 C C . TYR A 1 85 ? 23.663 9.649 -0.031 1.00 86.44 85 TYR A C 1
ATOM 656 O O . TYR A 1 85 ? 23.962 8.868 0.866 1.00 86.44 85 TYR A O 1
ATOM 664 N N . GLU A 1 86 ? 23.320 9.215 -1.245 1.00 82.00 86 GLU A N 1
ATOM 665 C CA . GLU A 1 86 ? 23.314 7.806 -1.639 1.00 82.00 86 GLU A CA 1
ATOM 666 C C . GLU A 1 86 ? 24.723 7.331 -2.025 1.00 82.00 86 GLU A C 1
ATOM 668 O O . GLU A 1 86 ? 25.482 8.053 -2.678 1.00 82.00 86 GLU A O 1
ATOM 673 N N . ASP A 1 87 ? 25.081 6.102 -1.639 1.00 76.75 87 ASP A N 1
ATOM 674 C CA . ASP A 1 87 ? 26.392 5.507 -1.951 1.00 76.75 87 ASP A CA 1
ATOM 675 C C . ASP A 1 87 ? 26.329 4.814 -3.311 1.00 76.75 87 ASP A C 1
ATOM 677 O O . ASP A 1 87 ? 26.358 3.593 -3.430 1.00 76.75 87 ASP A O 1
ATOM 681 N N . THR A 1 88 ? 26.153 5.612 -4.358 1.00 78.25 88 THR A N 1
ATOM 682 C CA . THR A 1 88 ? 26.038 5.122 -5.733 1.00 78.25 88 THR A CA 1
ATOM 683 C C . THR A 1 88 ? 27.372 5.312 -6.440 1.00 78.25 88 THR A C 1
ATOM 685 O O . THR A 1 88 ? 27.646 6.387 -6.978 1.00 78.25 88 THR A O 1
ATOM 688 N N . SER A 1 89 ? 28.219 4.286 -6.412 1.00 78.81 89 SER A N 1
ATOM 689 C CA . SER A 1 89 ? 29.389 4.191 -7.287 1.00 78.81 89 SER A CA 1
ATOM 690 C C . SER A 1 89 ? 29.012 3.474 -8.582 1.00 78.81 89 SER A C 1
ATOM 692 O O . SER A 1 89 ? 28.173 2.567 -8.582 1.00 78.81 89 SER A O 1
ATOM 694 N N . PHE A 1 90 ? 29.630 3.887 -9.691 1.00 83.94 90 PHE A N 1
ATOM 695 C CA . PHE A 1 90 ? 29.518 3.163 -10.952 1.00 83.94 90 PHE A CA 1
ATOM 696 C C . PHE A 1 90 ? 30.132 1.772 -10.813 1.00 83.94 90 PHE A C 1
ATOM 698 O O . PHE A 1 90 ? 31.259 1.617 -10.336 1.00 83.94 90 PHE A O 1
ATOM 705 N N . LEU A 1 91 ? 29.403 0.759 -11.270 1.00 79.75 91 LEU A N 1
ATOM 706 C CA . LEU A 1 91 ? 29.930 -0.588 -11.410 1.00 79.75 91 LEU A CA 1
ATOM 707 C C . LEU A 1 91 ? 30.728 -0.671 -12.712 1.00 79.75 91 LEU A C 1
ATOM 709 O O . LEU A 1 91 ? 30.168 -0.592 -13.804 1.00 79.75 91 LEU A O 1
ATOM 713 N N . HIS A 1 92 ? 32.045 -0.838 -12.596 1.00 73.38 92 HIS A N 1
ATOM 714 C CA . HIS A 1 92 ? 32.940 -0.980 -13.751 1.00 73.38 92 HIS A CA 1
ATOM 715 C C . HIS A 1 92 ? 33.010 -2.420 -14.289 1.00 73.38 92 HIS A C 1
ATOM 717 O O . HIS A 1 92 ? 33.343 -2.633 -15.454 1.00 73.38 92 HIS A O 1
ATOM 723 N N . ASN A 1 93 ? 32.672 -3.414 -13.463 1.00 77.12 93 ASN A N 1
ATOM 724 C CA . ASN A 1 93 ? 32.621 -4.825 -13.841 1.00 77.12 93 ASN A CA 1
ATOM 725 C C . ASN A 1 93 ? 31.189 -5.337 -13.707 1.00 77.12 93 ASN A C 1
ATOM 727 O O . ASN A 1 93 ? 30.791 -5.783 -12.639 1.00 77.12 93 ASN A O 1
ATOM 731 N N . LEU A 1 94 ? 30.429 -5.247 -14.796 1.00 79.50 94 LEU A N 1
ATOM 732 C CA . LEU A 1 94 ? 29.082 -5.806 -14.873 1.00 79.50 94 LEU A CA 1
ATOM 733 C C . LEU A 1 94 ? 29.146 -7.325 -15.025 1.00 79.50 94 LEU A C 1
ATOM 735 O O . LEU A 1 94 ? 29.948 -7.833 -15.816 1.00 79.50 94 LEU A O 1
ATOM 739 N N . SER A 1 95 ? 28.270 -8.032 -14.318 1.00 72.19 95 SER A N 1
ATOM 740 C CA . SER A 1 95 ? 28.109 -9.483 -14.449 1.00 72.19 95 SER A CA 1
ATOM 741 C C . SER A 1 95 ? 27.633 -9.878 -15.856 1.00 72.19 95 SER A C 1
ATOM 743 O O . SER A 1 95 ? 27.982 -10.937 -16.370 1.00 72.19 95 SER A O 1
ATOM 745 N N . THR A 1 96 ? 26.912 -8.985 -16.545 1.00 63.66 96 THR A N 1
ATOM 746 C CA . THR A 1 96 ? 26.361 -9.220 -17.890 1.00 63.66 96 THR A CA 1
ATOM 747 C C . THR A 1 96 ? 27.274 -8.784 -19.041 1.00 63.66 96 THR A C 1
ATOM 749 O O . THR A 1 96 ? 26.762 -8.345 -20.075 1.00 63.66 96 THR A O 1
ATOM 752 N N . LYS A 1 97 ? 28.609 -8.848 -18.910 1.00 59.38 97 LYS A N 1
ATOM 753 C CA . LYS A 1 97 ? 29.490 -8.616 -20.073 1.00 59.38 97 LYS A CA 1
ATOM 754 C C . LYS A 1 97 ? 29.069 -9.575 -21.190 1.00 59.38 97 LYS A C 1
ATOM 756 O O . LYS A 1 97 ? 29.179 -10.785 -21.036 1.00 59.38 97 LYS A O 1
ATOM 761 N N . SER A 1 98 ? 28.556 -9.046 -22.302 1.00 52.72 98 SER A N 1
ATOM 762 C CA . SER A 1 98 ? 28.328 -9.870 -23.483 1.00 52.72 98 SER A CA 1
ATOM 763 C C . SER A 1 98 ? 29.694 -10.323 -23.988 1.00 52.72 98 SER A C 1
ATOM 765 O O . SER A 1 98 ? 30.516 -9.469 -24.333 1.00 52.72 98 SER A O 1
ATOM 767 N N . ASP A 1 99 ? 29.934 -11.627 -24.078 1.00 47.06 99 ASP A N 1
ATOM 768 C CA . ASP A 1 99 ? 31.089 -12.210 -24.772 1.00 47.06 99 ASP A CA 1
ATOM 769 C C . ASP A 1 99 ? 30.989 -12.006 -26.302 1.00 47.06 99 ASP A C 1
ATOM 771 O O . ASP A 1 99 ? 31.139 -12.930 -27.092 1.00 47.06 99 ASP A O 1
ATOM 775 N N . LEU A 1 100 ? 30.722 -10.783 -26.765 1.00 46.56 100 LEU A N 1
ATOM 776 C CA . LEU A 1 100 ? 30.550 -10.451 -28.184 1.00 46.56 100 LEU A CA 1
ATOM 777 C C . LEU A 1 100 ? 31.855 -10.034 -28.880 1.00 46.56 100 LEU A C 1
ATOM 779 O O . LEU A 1 100 ? 31.817 -9.368 -29.907 1.00 46.56 100 LEU A O 1
ATOM 783 N N . LEU A 1 101 ? 33.021 -10.426 -28.354 1.00 44.56 101 LEU A N 1
ATOM 784 C CA . LEU A 1 101 ? 34.317 -10.087 -28.965 1.00 44.56 101 LEU A CA 1
ATOM 785 C C . LEU A 1 101 ? 35.347 -11.228 -28.974 1.00 44.56 101 LEU A C 1
ATOM 787 O O . LEU A 1 101 ? 36.548 -10.975 -29.045 1.00 44.56 101 LEU A O 1
ATOM 791 N N . LYS A 1 102 ? 34.907 -12.492 -28.960 1.00 43.69 102 LYS A N 1
ATOM 792 C CA . LYS A 1 102 ? 35.788 -13.636 -29.256 1.00 43.69 102 LYS A CA 1
ATOM 793 C C . LYS A 1 102 ? 35.078 -14.693 -30.094 1.00 43.69 102 LYS A C 1
ATOM 795 O O . LYS A 1 102 ? 34.662 -15.711 -29.561 1.00 43.69 102 LYS A O 1
ATOM 800 N N . THR A 1 103 ? 34.925 -14.412 -31.386 1.00 39.44 103 THR A N 1
ATOM 801 C CA . THR A 1 103 ? 35.018 -15.344 -32.537 1.00 39.44 103 THR A CA 1
ATOM 802 C C . THR A 1 103 ? 34.399 -14.663 -33.757 1.00 39.44 103 THR A C 1
ATOM 804 O O . THR A 1 103 ? 33.302 -14.975 -34.201 1.00 39.44 103 THR A O 1
ATOM 807 N N . ALA A 1 104 ? 35.112 -13.676 -34.299 1.00 39.50 104 ALA A N 1
ATOM 808 C CA . ALA A 1 104 ? 34.950 -13.340 -35.705 1.00 39.50 104 ALA A CA 1
ATOM 809 C C . ALA A 1 104 ? 35.838 -14.311 -36.491 1.00 39.50 104 ALA A C 1
ATOM 811 O O . ALA A 1 104 ? 36.957 -13.957 -36.840 1.00 39.50 104 ALA A O 1
ATOM 812 N N . ASP A 1 105 ? 35.349 -15.531 -36.715 1.00 38.09 105 ASP A N 1
ATOM 813 C CA . ASP A 1 105 ? 35.840 -16.370 -37.804 1.00 38.09 105 ASP A CA 1
ATOM 814 C C . ASP A 1 105 ? 34.712 -16.525 -38.819 1.00 38.09 105 ASP A C 1
ATOM 816 O O . ASP A 1 105 ? 33.571 -16.875 -38.519 1.00 38.09 105 ASP A O 1
ATOM 820 N N . THR A 1 106 ? 35.057 -16.119 -40.028 1.00 40.38 106 THR A N 1
ATOM 821 C CA . THR A 1 106 ? 34.214 -15.943 -41.200 1.00 40.38 106 THR A CA 1
ATOM 822 C C . THR A 1 106 ? 33.802 -17.306 -41.755 1.00 40.38 106 THR A C 1
ATOM 824 O O . THR A 1 106 ? 34.675 -18.148 -41.927 1.00 40.38 106 THR A O 1
ATOM 827 N N . ASN A 1 107 ? 32.520 -17.514 -42.088 1.00 33.19 107 ASN A N 1
ATOM 828 C CA . ASN A 1 107 ? 32.097 -18.191 -43.327 1.00 33.19 107 ASN A CA 1
ATOM 829 C C . ASN A 1 107 ? 30.572 -18.075 -43.574 1.00 33.19 107 ASN A C 1
ATOM 831 O O . ASN A 1 107 ? 29.812 -17.990 -42.609 1.00 33.19 107 ASN A O 1
ATOM 835 N N . PRO A 1 108 ? 30.115 -18.025 -44.845 1.00 41.03 108 PRO A N 1
ATOM 836 C CA . PRO A 1 108 ? 28.780 -17.549 -45.201 1.00 41.03 108 PRO A CA 1
ATOM 837 C C . PRO A 1 108 ? 27.742 -18.658 -45.464 1.00 41.03 108 PRO A C 1
ATOM 839 O O . PRO A 1 108 ? 28.062 -19.715 -45.994 1.00 41.03 108 PRO A O 1
ATOM 842 N N . CYS A 1 109 ? 26.492 -18.310 -45.140 1.00 35.91 109 CYS A N 1
ATOM 843 C CA . CYS A 1 109 ? 25.199 -18.721 -45.706 1.00 35.91 109 CYS A CA 1
ATOM 844 C C . CYS A 1 109 ? 24.974 -20.185 -46.136 1.00 35.91 109 CYS A C 1
ATOM 846 O O . CYS A 1 109 ? 25.433 -20.619 -47.189 1.00 35.91 109 CYS A O 1
ATOM 848 N N . THR A 1 110 ? 24.077 -20.866 -45.418 1.00 32.00 110 THR A N 1
ATOM 849 C CA . THR A 1 110 ? 23.059 -21.728 -46.041 1.00 32.00 110 THR A CA 1
ATOM 850 C C . THR A 1 110 ? 21.705 -21.393 -45.418 1.00 32.00 110 THR A C 1
ATOM 852 O O . THR A 1 110 ? 21.493 -21.571 -44.221 1.00 32.00 110 THR A O 1
ATOM 855 N N . ASP A 1 111 ? 20.831 -20.818 -46.243 1.00 45.41 111 ASP A N 1
ATOM 856 C CA . ASP A 1 111 ? 19.398 -20.700 -46.001 1.00 45.41 111 ASP A CA 1
ATOM 857 C C . ASP A 1 111 ? 18.794 -22.106 -46.056 1.00 45.41 111 ASP A C 1
ATOM 859 O O . ASP A 1 111 ? 18.826 -22.724 -47.113 1.00 45.41 111 ASP A O 1
ATOM 863 N N . ASP A 1 112 ? 18.325 -22.613 -44.915 1.00 43.53 112 ASP A N 1
ATOM 864 C CA . ASP A 1 112 ? 17.204 -23.555 -44.752 1.00 43.53 112 ASP A CA 1
ATOM 865 C C . ASP A 1 112 ? 17.339 -24.273 -43.404 1.00 43.53 112 ASP A C 1
ATOM 867 O O . ASP A 1 112 ? 17.827 -25.392 -43.336 1.00 43.53 112 ASP A O 1
ATOM 871 N N . GLU A 1 113 ? 16.891 -23.645 -42.312 1.00 41.69 113 GLU A N 1
ATOM 872 C CA . GLU A 1 113 ? 16.417 -24.363 -41.121 1.00 41.69 113 GLU A CA 1
ATOM 873 C C . GLU A 1 113 ? 15.713 -23.408 -40.137 1.00 41.69 113 GLU A C 1
ATOM 875 O O . GLU A 1 113 ? 16.114 -22.265 -39.951 1.00 41.69 113 GLU A O 1
ATOM 880 N N . ALA A 1 114 ? 14.659 -23.916 -39.485 1.00 42.38 114 ALA A N 1
ATOM 881 C CA . ALA A 1 114 ? 13.843 -23.287 -38.433 1.00 42.38 114 ALA A CA 1
ATOM 882 C C . ALA A 1 114 ? 12.611 -22.439 -38.842 1.00 42.38 114 ALA A C 1
ATOM 884 O O . ALA A 1 114 ? 12.354 -21.371 -38.295 1.00 42.38 114 ALA A O 1
ATOM 885 N N . LYS A 1 115 ? 11.709 -23.009 -39.658 1.00 41.12 115 LYS A N 1
ATOM 886 C CA . LYS A 1 115 ? 10.256 -22.697 -39.579 1.00 41.12 115 LYS A CA 1
ATOM 887 C C . LYS A 1 115 ? 9.520 -23.458 -38.458 1.00 41.12 115 LYS A C 1
ATOM 889 O O . LYS A 1 115 ? 8.315 -23.308 -38.286 1.00 41.12 115 LYS A O 1
ATOM 894 N N . ILE A 1 116 ? 10.242 -24.251 -37.665 1.00 50.56 116 ILE A N 1
ATOM 895 C CA . ILE A 1 116 ? 9.740 -24.951 -36.478 1.00 50.56 116 ILE A CA 1
ATOM 896 C C . ILE A 1 116 ? 10.383 -24.292 -35.253 1.00 50.56 116 ILE A C 1
ATOM 898 O O . ILE A 1 116 ? 11.468 -24.699 -34.867 1.00 50.56 116 ILE A O 1
ATOM 902 N N . THR A 1 117 ? 9.775 -23.247 -34.676 1.00 48.62 117 THR A N 1
ATOM 903 C CA . THR A 1 117 ? 9.987 -22.830 -33.259 1.00 48.62 117 THR A CA 1
ATOM 904 C C . THR A 1 117 ? 9.196 -21.590 -32.813 1.00 48.62 117 THR A C 1
ATOM 906 O O . THR A 1 117 ? 9.152 -21.336 -31.609 1.00 48.62 117 THR A O 1
ATOM 909 N N . ASP A 1 118 ? 8.518 -20.857 -33.703 1.00 55.78 118 ASP A N 1
ATOM 910 C CA . ASP A 1 118 ? 7.827 -19.612 -33.312 1.00 55.78 118 ASP A CA 1
ATOM 911 C C . ASP A 1 118 ? 6.364 -19.818 -32.858 1.00 55.78 118 ASP A C 1
ATOM 913 O O . ASP A 1 118 ? 5.951 -19.294 -31.821 1.00 55.78 118 ASP A O 1
ATOM 917 N N . SER A 1 119 ? 5.592 -20.681 -33.537 1.00 60.22 119 SER A N 1
ATOM 918 C CA . SER A 1 119 ? 4.191 -20.969 -33.162 1.00 60.22 119 SER A CA 1
ATOM 919 C C . SER A 1 119 ? 4.079 -21.563 -31.754 1.00 60.22 119 SER A C 1
ATOM 921 O O . SER A 1 119 ? 3.375 -21.032 -30.902 1.00 60.22 119 SER A O 1
ATOM 923 N N . ASN A 1 120 ? 4.895 -22.578 -31.452 1.00 73.56 120 ASN A N 1
ATOM 924 C CA . ASN A 1 120 ? 4.924 -23.236 -30.143 1.00 73.56 120 ASN A CA 1
ATOM 925 C C . ASN A 1 120 ? 5.271 -22.288 -28.982 1.00 73.56 120 ASN A C 1
ATOM 927 O O . ASN A 1 120 ? 4.946 -22.586 -27.831 1.00 73.56 120 ASN A O 1
ATOM 931 N N . LYS A 1 121 ? 5.996 -21.191 -29.237 1.00 79.38 121 LYS A N 1
ATOM 932 C CA . LYS A 1 121 ? 6.349 -20.205 -28.208 1.00 79.38 121 LYS A CA 1
ATOM 933 C C . LYS A 1 121 ? 5.206 -19.217 -27.993 1.00 79.38 121 LYS A C 1
ATOM 935 O O . LYS A 1 121 ? 4.870 -18.945 -26.841 1.00 79.38 121 LYS A O 1
ATOM 940 N N . THR A 1 122 ? 4.592 -18.748 -29.073 1.00 82.25 122 THR A N 1
ATOM 941 C CA . THR A 1 122 ? 3.404 -17.887 -29.032 1.00 82.25 122 THR A CA 1
ATOM 942 C C . THR A 1 122 ? 2.236 -18.595 -28.343 1.00 82.25 122 THR A C 1
ATOM 944 O O . THR A 1 122 ? 1.700 -18.058 -27.377 1.00 82.25 122 THR A O 1
ATOM 947 N N . ASP A 1 123 ? 1.958 -19.856 -28.686 1.00 86.00 123 ASP A N 1
ATOM 948 C CA . ASP A 1 123 ? 0.894 -20.658 -28.059 1.00 86.00 123 ASP A CA 1
ATOM 949 C C . ASP A 1 123 ? 1.097 -20.820 -26.541 1.00 86.00 123 ASP A C 1
ATOM 951 O O . ASP A 1 123 ? 0.155 -20.763 -25.745 1.00 86.00 123 ASP A O 1
ATOM 955 N N . LYS A 1 124 ? 2.353 -20.992 -26.102 1.00 88.50 124 LYS A N 1
ATOM 956 C CA . LYS A 1 124 ? 2.696 -21.057 -24.672 1.00 88.50 124 LYS A CA 1
ATOM 957 C C . LYS A 1 124 ? 2.426 -19.733 -23.964 1.00 88.50 124 LYS A C 1
ATOM 959 O O . LYS A 1 124 ? 1.913 -19.755 -22.845 1.00 88.50 124 LYS A O 1
ATOM 964 N N . ILE A 1 125 ? 2.769 -18.606 -24.591 1.00 87.25 125 ILE A N 1
ATOM 965 C CA . ILE A 1 125 ? 2.520 -17.267 -24.041 1.00 87.25 125 ILE A CA 1
ATOM 966 C C . ILE A 1 125 ? 1.016 -17.011 -23.963 1.00 87.25 125 ILE A C 1
ATOM 968 O O . ILE A 1 125 ? 0.530 -16.572 -22.923 1.00 87.25 125 ILE A O 1
ATOM 972 N N . GLU A 1 126 ? 0.260 -17.340 -25.007 1.00 89.81 126 GLU A N 1
ATOM 973 C CA . GLU A 1 126 ? -1.191 -17.152 -25.022 1.00 89.81 126 GLU A CA 1
ATOM 974 C C . GLU A 1 126 ? -1.904 -17.980 -23.958 1.00 89.81 126 GLU A C 1
ATOM 976 O O . GLU A 1 126 ? -2.784 -17.453 -23.264 1.00 89.81 126 GLU A O 1
ATOM 981 N N . ARG A 1 127 ? -1.500 -19.247 -23.797 1.00 91.50 127 ARG A N 1
ATOM 982 C CA . ARG A 1 127 ? -2.015 -20.139 -22.755 1.00 91.50 127 ARG A CA 1
ATOM 983 C C . ARG A 1 127 ? -1.636 -19.652 -21.362 1.00 91.50 127 ARG A C 1
ATOM 985 O O . ARG A 1 127 ? -2.472 -19.701 -20.460 1.00 91.50 127 ARG A O 1
ATOM 992 N N . PHE A 1 128 ? -0.401 -19.181 -21.178 1.00 91.75 128 PHE A N 1
ATOM 993 C CA . PHE A 1 128 ? 0.017 -18.550 -19.928 1.00 91.75 128 PHE A CA 1
ATOM 994 C C . PHE A 1 128 ? -0.866 -17.341 -19.622 1.00 91.75 128 PHE A C 1
ATOM 996 O O . PHE A 1 128 ? -1.478 -17.321 -18.561 1.00 91.75 128 PHE A O 1
ATOM 1003 N N . LEU A 1 129 ? -0.994 -16.392 -20.556 1.00 90.88 129 LEU A N 1
ATOM 1004 C CA . LEU A 1 129 ? -1.809 -15.189 -20.380 1.00 90.88 129 LEU A CA 1
ATOM 1005 C C . LEU A 1 129 ? -3.262 -15.545 -20.071 1.00 90.88 129 LEU A C 1
ATOM 1007 O O . LEU A 1 129 ? -3.843 -14.971 -19.164 1.00 90.88 129 LEU A O 1
ATOM 1011 N N . GLU A 1 130 ? -3.848 -16.527 -20.755 1.00 90.06 130 GLU A N 1
ATOM 1012 C CA . GLU A 1 130 ? -5.228 -16.934 -20.478 1.00 90.06 130 GLU A CA 1
ATOM 1013 C C . GLU A 1 130 ? -5.411 -17.479 -19.059 1.00 90.06 130 GLU A C 1
ATOM 1015 O O . GLU A 1 130 ? -6.337 -17.092 -18.348 1.00 90.06 130 GLU A O 1
ATOM 1020 N N . LEU A 1 131 ? -4.531 -18.389 -18.638 1.00 90.25 131 LEU A N 1
ATOM 1021 C CA . LEU A 1 131 ? -4.598 -18.992 -17.309 1.00 90.25 131 LEU A CA 1
ATOM 1022 C C . LEU A 1 131 ? -4.251 -17.987 -16.212 1.00 90.25 131 LEU A C 1
ATOM 1024 O O . LEU A 1 131 ? -4.801 -18.070 -15.116 1.00 90.25 131 LEU A O 1
ATOM 1028 N N . HIS A 1 132 ? -3.328 -17.074 -16.501 1.00 90.69 132 HIS A N 1
ATOM 1029 C CA . HIS A 1 132 ? -2.886 -16.026 -15.594 1.00 90.69 132 HIS A CA 1
ATOM 1030 C C . HIS A 1 132 ? -3.997 -15.002 -15.383 1.00 90.69 132 HIS A C 1
ATOM 1032 O O . HIS A 1 132 ? -4.451 -14.828 -14.257 1.00 90.69 132 HIS A O 1
ATOM 1038 N N . MET A 1 133 ? -4.537 -14.437 -16.463 1.00 89.81 133 MET A N 1
ATOM 1039 C CA . MET A 1 133 ? -5.601 -13.433 -16.397 1.00 89.81 133 MET A CA 1
ATOM 1040 C C . MET A 1 133 ? -6.905 -13.983 -15.804 1.00 89.81 133 MET A C 1
ATOM 1042 O O . MET A 1 133 ? -7.594 -13.256 -15.100 1.00 89.81 133 MET A O 1
ATOM 1046 N N . LYS A 1 134 ? -7.214 -15.282 -15.962 1.00 87.75 134 LYS A N 1
ATOM 1047 C CA . LYS A 1 134 ? -8.345 -15.929 -15.256 1.00 87.75 134 LYS A CA 1
ATOM 1048 C C . LYS A 1 134 ? -8.202 -15.935 -13.729 1.00 87.75 134 LYS A C 1
ATOM 1050 O O . LYS A 1 134 ? -9.207 -16.055 -13.034 1.00 87.75 134 LYS A O 1
ATOM 1055 N N . LYS A 1 135 ? -6.977 -15.859 -13.199 1.00 85.19 135 LYS A N 1
ATOM 1056 C CA . LYS A 1 135 ? -6.716 -15.782 -11.750 1.00 85.19 135 LYS A CA 1
ATOM 1057 C C . LYS A 1 135 ? -6.754 -14.351 -11.228 1.00 85.19 135 LYS A C 1
ATOM 1059 O O . LYS A 1 135 ? -6.880 -14.163 -10.020 1.00 85.19 135 LYS A O 1
ATOM 1064 N N . VAL A 1 136 ? -6.631 -13.364 -12.112 1.00 81.12 136 VAL A N 1
ATOM 1065 C CA . VAL A 1 136 ? -6.731 -11.955 -11.750 1.00 81.12 136 VAL A CA 1
ATOM 1066 C C . VAL A 1 136 ? -8.198 -11.630 -11.535 1.00 81.12 136 VAL A C 1
ATOM 1068 O O . VAL A 1 136 ? -8.985 -11.515 -12.471 1.00 81.12 136 VAL A O 1
ATOM 1071 N N . ILE A 1 137 ? -8.581 -11.537 -10.268 1.00 68.94 137 ILE A N 1
ATOM 1072 C CA . ILE A 1 137 ? -9.928 -11.138 -9.886 1.00 68.94 137 ILE A CA 1
ATOM 1073 C C . ILE A 1 137 ? -9.961 -9.615 -9.914 1.00 68.94 137 ILE A C 1
ATOM 1075 O O . ILE A 1 137 ? -9.120 -8.967 -9.297 1.00 68.94 137 ILE A O 1
ATOM 1079 N N . PHE A 1 138 ? -10.948 -9.057 -10.605 1.00 67.56 138 PHE A N 1
ATOM 1080 C CA . PHE A 1 138 ? -11.281 -7.640 -10.532 1.00 67.56 138 PHE A CA 1
ATOM 1081 C C . PHE A 1 138 ? -12.442 -7.499 -9.548 1.00 67.56 138 PHE A C 1
ATOM 1083 O O . PHE A 1 138 ? -13.596 -7.649 -9.958 1.00 67.56 138 PHE A O 1
ATOM 1090 N N . PRO A 1 139 ? -12.181 -7.349 -8.238 1.00 58.84 139 PRO A N 1
ATOM 1091 C CA . PRO A 1 139 ? -13.256 -7.103 -7.298 1.00 58.84 139 PRO A CA 1
ATOM 1092 C C . PRO A 1 139 ? -13.876 -5.749 -7.644 1.00 58.84 139 PRO A C 1
ATOM 1094 O O . PRO A 1 139 ? -13.169 -4.751 -7.753 1.00 58.84 139 PRO A O 1
ATOM 1097 N N . ASP A 1 140 ? -15.192 -5.724 -7.796 1.00 59.16 140 ASP A N 1
ATOM 1098 C CA . ASP A 1 140 ? -15.956 -4.494 -7.975 1.00 59.16 140 ASP A CA 1
ATOM 1099 C C . ASP A 1 140 ? -16.808 -4.288 -6.714 1.00 59.16 140 ASP A C 1
ATOM 1101 O O . ASP A 1 140 ? -18.012 -4.562 -6.713 1.00 59.16 140 ASP A O 1
ATOM 1105 N N . PRO A 1 141 ? -16.198 -3.959 -5.556 1.00 59.22 141 PRO A N 1
ATOM 1106 C CA . PRO A 1 141 ? -16.995 -3.591 -4.403 1.00 59.22 141 PRO A CA 1
ATOM 1107 C C . PRO A 1 141 ? -17.749 -2.302 -4.767 1.00 59.22 141 PRO A C 1
ATOM 1109 O O . PRO A 1 141 ? -17.136 -1.334 -5.221 1.00 59.22 141 PRO A O 1
ATOM 1112 N N . PRO A 1 142 ? -19.071 -2.240 -4.539 1.00 63.59 142 PRO A N 1
ATOM 1113 C CA . PRO A 1 142 ? -19.896 -1.102 -4.956 1.00 63.59 142 PRO A CA 1
ATOM 1114 C C . PRO A 1 142 ? -19.510 0.210 -4.251 1.00 63.59 142 PRO A C 1
ATOM 1116 O O . PRO A 1 142 ? -19.974 1.288 -4.622 1.00 63.59 142 PRO A O 1
ATOM 1119 N N . ILE A 1 143 ? -18.689 0.126 -3.199 1.00 77.44 143 ILE A N 1
ATOM 1120 C CA . ILE A 1 143 ? -18.339 1.216 -2.297 1.00 77.44 143 ILE A CA 1
ATOM 1121 C C . ILE A 1 143 ? -16.814 1.272 -2.134 1.00 77.44 143 ILE A C 1
ATOM 1123 O O . ILE A 1 143 ? -16.201 0.363 -1.574 1.00 77.44 143 ILE A O 1
ATOM 1127 N N . LYS A 1 144 ? -16.195 2.386 -2.544 1.00 84.00 144 LYS A N 1
ATOM 1128 C CA . LYS A 1 144 ? -14.742 2.591 -2.385 1.00 84.00 144 LYS A CA 1
ATOM 1129 C C . LYS A 1 144 ? -14.335 2.818 -0.927 1.00 84.00 144 LYS A C 1
ATOM 1131 O O . LYS A 1 144 ? -13.423 2.162 -0.428 1.00 84.00 144 LYS A O 1
ATOM 1136 N N . THR A 1 145 ? -15.020 3.723 -0.227 1.00 89.50 145 THR A N 1
ATOM 1137 C CA . THR A 1 145 ? -14.658 4.103 1.147 1.00 89.50 145 THR A CA 1
ATOM 1138 C C . THR A 1 145 ? -15.884 4.225 2.038 1.00 89.50 145 THR A C 1
ATOM 1140 O O . THR A 1 145 ? -16.853 4.913 1.699 1.00 89.50 145 THR A O 1
ATOM 1143 N N . ALA A 1 146 ? -15.813 3.576 3.197 1.00 91.31 146 ALA A N 1
ATOM 1144 C CA . ALA A 1 146 ? -16.845 3.581 4.219 1.00 91.31 146 ALA A CA 1
ATOM 1145 C C . ALA A 1 146 ? -16.439 4.340 5.487 1.00 91.31 146 ALA A C 1
ATOM 1147 O O . ALA A 1 146 ? -15.277 4.346 5.893 1.00 91.31 146 ALA A O 1
ATOM 1148 N N . ILE A 1 147 ? -17.434 4.936 6.136 1.00 90.12 147 ILE A N 1
ATOM 1149 C CA . ILE A 1 147 ? -17.338 5.555 7.462 1.00 90.12 147 ILE A CA 1
ATOM 1150 C C . ILE A 1 147 ? -18.534 5.131 8.314 1.00 90.12 147 ILE A C 1
ATOM 1152 O O . ILE A 1 147 ? -19.559 4.702 7.777 1.00 90.12 147 ILE A O 1
ATOM 1156 N N . THR A 1 148 ? -18.442 5.271 9.632 1.00 86.50 148 THR A N 1
ATOM 1157 C CA . THR A 1 148 ? -19.590 5.048 10.521 1.00 86.50 148 THR A CA 1
ATOM 1158 C C . THR A 1 148 ? -20.496 6.275 10.612 1.00 86.50 148 THR A C 1
ATOM 1160 O O . THR A 1 148 ? -20.136 7.382 10.191 1.00 86.50 148 THR A O 1
ATOM 1163 N N . ALA A 1 149 ? -21.712 6.075 11.127 1.00 80.62 149 ALA A N 1
ATOM 1164 C CA . ALA A 1 149 ? -22.660 7.164 11.343 1.00 80.62 149 ALA A CA 1
ATOM 1165 C C . ALA A 1 149 ? -22.144 8.142 12.409 1.00 80.62 149 ALA A C 1
ATOM 1167 O O . ALA A 1 149 ? -22.289 9.352 12.234 1.00 80.62 149 ALA A O 1
ATOM 1168 N N . GLU A 1 150 ? -21.482 7.622 13.446 1.00 78.19 150 GLU A N 1
ATOM 1169 C CA . GLU A 1 150 ? -20.809 8.400 14.492 1.00 78.19 150 GLU A CA 1
ATOM 1170 C C . GLU A 1 150 ? -19.800 9.396 13.906 1.00 78.19 150 GLU A C 1
ATOM 1172 O O . GLU A 1 150 ? -19.902 10.594 14.166 1.00 78.19 150 GLU A O 1
ATOM 1177 N N . LEU A 1 151 ? -18.895 8.928 13.036 1.00 81.56 151 LEU A N 1
ATOM 1178 C CA . LEU A 1 151 ? -17.894 9.784 12.391 1.00 81.56 151 LEU A CA 1
ATOM 1179 C C . LEU A 1 151 ? -18.535 10.848 11.487 1.00 81.56 151 LEU A C 1
ATOM 1181 O O . LEU A 1 151 ? -18.085 11.990 11.407 1.00 81.56 151 LEU A O 1
ATOM 1185 N N . LYS A 1 152 ? -19.618 10.500 10.783 1.00 82.31 152 LYS A N 1
ATOM 1186 C CA . LYS A 1 152 ? -20.339 11.489 9.972 1.00 82.31 152 LYS A CA 1
ATOM 1187 C C . LYS A 1 152 ? -21.022 12.548 10.840 1.00 82.31 152 LYS A C 1
ATOM 1189 O O . LYS A 1 152 ? -21.079 13.710 10.440 1.00 82.31 152 LYS A O 1
ATOM 1194 N N . ALA A 1 153 ? -21.552 12.154 11.994 1.00 77.50 153 ALA A N 1
ATOM 1195 C CA . ALA A 1 153 ? -22.207 13.061 12.926 1.00 77.50 153 ALA A CA 1
ATOM 1196 C C . ALA A 1 153 ? -21.205 14.002 13.615 1.00 77.50 153 ALA A C 1
ATOM 1198 O O . ALA A 1 153 ? -21.507 15.189 13.748 1.00 77.50 153 ALA A O 1
ATOM 1199 N N . SER A 1 154 ? -20.017 13.510 13.995 1.00 74.19 154 SER A N 1
ATOM 1200 C CA . SER A 1 154 ? -18.969 14.317 14.643 1.00 74.19 154 SER A CA 1
ATOM 1201 C C . SER A 1 154 ? -18.385 15.385 13.715 1.00 74.19 154 SER A C 1
ATOM 1203 O O . SER A 1 154 ? -18.096 16.498 14.152 1.00 74.19 154 SER A O 1
ATOM 1205 N N . ALA A 1 155 ? -18.261 15.080 12.422 1.00 73.12 155 ALA A N 1
ATOM 1206 C CA . ALA A 1 155 ? -17.618 15.966 11.459 1.00 73.12 155 ALA A CA 1
ATOM 1207 C C . ALA A 1 155 ? -18.516 17.143 10.996 1.00 73.12 155 ALA A C 1
ATOM 1209 O O . ALA A 1 155 ? -18.001 18.174 10.559 1.00 73.12 155 ALA A O 1
ATOM 1210 N N . GLY A 1 156 ? -19.846 17.021 11.117 1.00 66.50 156 GLY A N 1
ATOM 1211 C CA . GLY A 1 156 ? -20.832 18.035 10.710 1.00 66.50 156 GLY A CA 1
ATOM 1212 C C . GLY A 1 156 ? -21.330 17.913 9.253 1.00 66.50 156 GLY A C 1
ATOM 1213 O O . GLY A 1 156 ? -20.828 17.106 8.464 1.00 66.50 156 GLY A O 1
ATOM 1214 N N . PRO A 1 157 ? -22.357 18.691 8.851 1.00 58.34 157 PRO A N 1
ATOM 1215 C CA . PRO A 1 157 ? -22.880 18.667 7.484 1.00 58.34 157 PRO A CA 1
ATOM 1216 C C . PRO A 1 157 ? -21.835 19.200 6.485 1.00 58.34 157 PRO A C 1
ATOM 1218 O O . PRO A 1 157 ? -21.259 20.262 6.692 1.00 58.34 157 PRO A O 1
ATOM 1221 N N . ASN A 1 158 ? -21.602 18.463 5.390 1.00 64.44 158 ASN A N 1
ATOM 1222 C CA . ASN A 1 158 ? -20.577 18.721 4.355 1.00 64.44 158 ASN A CA 1
ATOM 1223 C C . ASN A 1 158 ? -19.109 18.609 4.804 1.00 64.44 158 ASN A C 1
ATOM 1225 O O . ASN A 1 158 ? -18.217 19.094 4.109 1.00 64.44 158 ASN A O 1
ATOM 1229 N N . ALA A 1 159 ? -18.829 17.934 5.919 1.00 68.00 159 ALA A N 1
ATOM 1230 C CA . ALA A 1 159 ? -17.462 17.793 6.418 1.00 68.00 159 ALA A CA 1
ATOM 1231 C C . ALA A 1 159 ? -16.510 17.065 5.463 1.00 68.00 159 ALA A C 1
ATOM 1233 O O . ALA A 1 159 ? -15.307 17.307 5.476 1.00 68.00 159 ALA A O 1
ATOM 1234 N N . PHE A 1 160 ? -17.042 16.173 4.628 1.00 75.19 160 PHE A N 1
ATOM 1235 C CA . PHE A 1 160 ? -16.258 15.440 3.649 1.00 75.19 160 PHE A CA 1
ATOM 1236 C C . PHE A 1 160 ? -16.537 15.988 2.249 1.00 75.19 160 PHE A C 1
ATOM 1238 O O . PHE A 1 160 ? -17.679 15.946 1.794 1.00 75.19 160 PHE A O 1
ATOM 1245 N N . PRO A 1 161 ? -15.507 16.451 1.523 1.00 63.44 161 PRO A N 1
ATOM 1246 C CA . PRO A 1 161 ? -15.653 16.942 0.151 1.00 63.44 161 PRO A CA 1
ATOM 1247 C C . PRO A 1 161 ? -15.785 15.806 -0.876 1.00 63.44 161 PRO A C 1
ATOM 1249 O O . PRO A 1 161 ? -15.714 16.044 -2.078 1.00 63.44 161 PRO A O 1
ATOM 1252 N N . VAL A 1 162 ? -15.931 14.567 -0.406 1.00 75.06 162 VAL A N 1
ATOM 1253 C CA . VAL A 1 162 ? -16.028 13.344 -1.201 1.00 75.06 162 VAL A CA 1
ATOM 1254 C C . VAL A 1 162 ? -17.196 12.504 -0.693 1.00 75.06 162 VAL A C 1
ATOM 1256 O O . VAL A 1 162 ? -17.532 12.543 0.492 1.00 75.06 162 VAL A O 1
ATOM 1259 N N . HIS A 1 163 ? -17.823 11.738 -1.585 1.00 76.38 163 HIS A N 1
ATOM 1260 C CA . HIS A 1 163 ? -18.933 10.869 -1.212 1.00 76.38 163 HIS A CA 1
ATOM 1261 C C . HIS A 1 163 ? -18.415 9.641 -0.450 1.00 76.38 163 HIS A C 1
ATOM 1263 O O . HIS A 1 163 ? -17.857 8.721 -1.045 1.00 76.38 163 HIS A O 1
ATOM 1269 N N . LEU A 1 164 ? -18.623 9.620 0.867 1.00 82.56 164 LEU A N 1
ATOM 1270 C CA . LEU A 1 164 ? -18.308 8.483 1.735 1.00 82.56 164 LEU A CA 1
ATOM 1271 C C . LEU A 1 164 ? -19.584 7.728 2.091 1.00 82.56 164 LEU A C 1
ATOM 1273 O O . LEU A 1 164 ? -20.602 8.334 2.443 1.00 82.56 164 LEU A O 1
ATOM 1277 N N . HIS A 1 165 ? -19.531 6.402 2.019 1.00 85.44 165 HIS A N 1
ATOM 1278 C CA . HIS A 1 165 ? -20.681 5.575 2.353 1.00 85.44 165 HIS A CA 1
ATOM 1279 C C . HIS A 1 165 ? -20.773 5.367 3.866 1.00 85.44 165 HIS A C 1
ATOM 1281 O O . HIS A 1 165 ? -19.829 4.895 4.495 1.00 85.44 165 HIS A O 1
ATOM 1287 N N . VAL A 1 166 ? -21.933 5.665 4.451 1.00 86.38 166 VAL A N 1
ATOM 1288 C CA . VAL A 1 166 ? -22.182 5.412 5.874 1.00 86.38 166 VAL A CA 1
ATOM 1289 C C . VAL A 1 166 ? -22.630 3.975 6.056 1.00 86.38 166 VAL A C 1
ATOM 1291 O O . VAL A 1 166 ? -23.621 3.552 5.461 1.00 86.38 166 VAL A O 1
ATOM 1294 N N . VAL A 1 167 ? -21.903 3.210 6.859 1.00 87.75 167 VAL A N 1
ATOM 1295 C CA . VAL A 1 167 ? -22.228 1.804 7.102 1.00 87.75 167 VAL A CA 1
ATOM 1296 C C . VAL A 1 167 ? -23.121 1.628 8.326 1.00 87.75 167 VAL A C 1
ATOM 1298 O O . VAL A 1 167 ? -22.994 2.353 9.309 1.00 87.75 167 VAL A O 1
ATOM 1301 N N . LYS A 1 168 ? -24.028 0.646 8.256 1.00 85.31 168 LYS A N 1
ATOM 1302 C CA . LYS A 1 168 ? -24.811 0.203 9.412 1.00 85.31 168 LYS A CA 1
ATOM 1303 C C . LYS A 1 168 ? -23.875 -0.463 10.418 1.00 85.31 168 LYS A C 1
ATOM 1305 O O . LYS A 1 168 ? -23.135 -1.367 10.035 1.00 85.31 168 LYS A O 1
ATOM 1310 N N . GLU A 1 169 ? -23.947 -0.020 11.665 1.00 84.12 169 GLU A N 1
ATOM 1311 C CA . GLU A 1 169 ? -23.175 -0.571 12.777 1.00 84.12 169 GLU A CA 1
ATOM 1312 C C . GLU A 1 169 ? -23.591 -2.003 13.120 1.00 84.12 169 GLU A C 1
ATOM 1314 O O . GLU A 1 169 ? -24.748 -2.405 12.946 1.00 84.12 169 GLU A O 1
ATOM 1319 N N . MET A 1 170 ? -22.600 -2.768 13.571 1.00 85.62 170 MET A N 1
ATOM 1320 C CA . MET A 1 170 ? -22.755 -4.122 14.090 1.00 85.62 170 MET A CA 1
ATOM 1321 C C . MET A 1 170 ? -23.596 -4.122 15.375 1.00 85.62 170 MET A C 1
ATOM 1323 O O . MET A 1 170 ? -23.602 -3.144 16.124 1.00 85.62 170 MET A O 1
ATOM 1327 N N . ASP A 1 171 ? -24.324 -5.213 15.631 1.00 87.31 171 ASP A N 1
ATOM 1328 C CA . ASP A 1 171 ? -25.130 -5.322 16.849 1.00 87.31 171 ASP A CA 1
ATOM 1329 C C . ASP A 1 171 ? -24.238 -5.298 18.095 1.00 87.31 171 ASP A C 1
ATOM 1331 O O . ASP A 1 171 ? -23.160 -5.897 18.125 1.00 87.31 171 ASP A O 1
ATOM 1335 N N . LYS A 1 172 ? -24.706 -4.636 19.155 1.00 86.12 172 LYS A N 1
ATOM 1336 C CA . LYS A 1 172 ? -23.943 -4.501 20.397 1.00 86.12 172 LYS A CA 1
ATOM 1337 C C . LYS A 1 172 ? -23.555 -5.859 20.994 1.00 86.12 172 LYS A C 1
ATOM 1339 O O . LYS A 1 172 ? -22.429 -5.995 21.466 1.00 86.12 172 LYS A O 1
ATOM 1344 N N . ASN A 1 173 ? -24.440 -6.857 20.960 1.00 86.25 173 ASN A N 1
ATOM 1345 C CA . ASN A 1 173 ? -24.144 -8.174 21.531 1.00 86.25 173 ASN A CA 1
ATOM 1346 C C . ASN A 1 173 ? -23.097 -8.921 20.695 1.00 86.25 173 ASN A C 1
ATOM 1348 O O . ASN A 1 173 ? -22.268 -9.643 21.243 1.00 86.25 173 ASN A O 1
ATOM 1352 N N . GLU A 1 174 ? -23.110 -8.732 19.372 1.00 87.62 174 GLU A N 1
ATOM 1353 C CA . GLU A 1 174 ? -22.094 -9.282 18.470 1.00 87.62 174 GLU A CA 1
ATOM 1354 C C . GLU A 1 174 ? -20.725 -8.639 18.728 1.00 87.62 174 GLU A C 1
ATOM 1356 O O . GLU A 1 174 ? -19.726 -9.350 18.849 1.00 87.62 174 GLU A O 1
ATOM 1361 N N . ILE A 1 175 ? -20.682 -7.313 18.909 1.00 86.31 175 ILE A N 1
ATOM 1362 C CA . ILE A 1 175 ? -19.464 -6.592 19.303 1.00 86.31 175 ILE A CA 1
ATOM 1363 C C . ILE A 1 175 ? -18.956 -7.113 20.651 1.00 86.31 175 ILE A C 1
ATOM 1365 O O . ILE A 1 175 ? -17.776 -7.431 20.776 1.00 86.31 175 ILE A O 1
ATOM 1369 N N . GLU A 1 176 ? -19.823 -7.228 21.660 1.00 86.19 176 GLU A N 1
ATOM 1370 C CA . GLU A 1 176 ? -19.439 -7.742 22.978 1.00 86.19 176 GLU A CA 1
ATOM 1371 C C . GLU A 1 176 ? -18.908 -9.175 22.900 1.00 86.19 176 GLU A C 1
ATOM 1373 O O . GLU A 1 176 ? -17.893 -9.460 23.533 1.00 86.19 176 GLU A O 1
ATOM 1378 N N . ALA A 1 177 ? -19.520 -10.052 22.102 1.00 86.06 177 ALA A N 1
ATOM 1379 C CA . ALA A 1 177 ? -19.035 -11.414 21.890 1.00 86.06 177 ALA A CA 1
ATOM 1380 C C . ALA A 1 177 ? -17.643 -11.421 21.234 1.00 86.06 177 ALA A C 1
ATOM 1382 O O . ALA A 1 177 ? -16.709 -12.014 21.775 1.00 86.06 177 ALA A O 1
ATOM 1383 N N . LEU A 1 178 ? -17.472 -10.693 20.123 1.00 84.88 178 LEU A N 1
ATOM 1384 C CA . LEU A 1 178 ? -16.193 -10.608 19.413 1.00 84.88 178 LEU A CA 1
ATOM 1385 C C . LEU A 1 178 ? -15.094 -9.994 20.283 1.00 84.88 178 LEU A C 1
ATOM 1387 O O . LEU A 1 178 ? -13.975 -10.495 20.291 1.00 84.88 178 LEU A O 1
ATOM 1391 N N . VAL A 1 179 ? -15.379 -8.930 21.035 1.00 84.56 179 VAL A N 1
ATOM 1392 C CA . VAL A 1 179 ? -14.374 -8.298 21.903 1.00 84.56 179 VAL A CA 1
ATOM 1393 C C . VAL A 1 179 ? -14.074 -9.178 23.120 1.00 84.56 179 VAL A C 1
ATOM 1395 O O . VAL A 1 179 ? -12.904 -9.304 23.486 1.00 84.56 179 VAL A O 1
ATOM 1398 N N . SER A 1 180 ? -15.077 -9.825 23.724 1.00 82.00 180 SER A N 1
ATOM 1399 C CA . SER A 1 180 ? -14.897 -10.705 24.894 1.00 82.00 180 SER A CA 1
ATOM 1400 C C . SER A 1 180 ? -14.041 -11.928 24.581 1.00 82.00 180 SER A C 1
ATOM 1402 O O . SER A 1 180 ? -13.203 -12.294 25.406 1.00 82.00 180 SER A O 1
ATOM 1404 N N . ASP A 1 181 ? -14.180 -12.494 23.379 1.00 75.94 181 ASP A N 1
ATOM 1405 C CA . ASP A 1 181 ? -13.342 -13.595 22.881 1.00 75.94 181 ASP A CA 1
ATOM 1406 C C . ASP A 1 181 ? -11.840 -13.237 22.877 1.00 75.94 181 ASP A C 1
ATOM 1408 O O . ASP A 1 181 ? -10.981 -14.120 22.905 1.00 75.94 181 ASP A O 1
ATOM 1412 N N . PHE A 1 182 ? -11.498 -11.943 22.836 1.00 69.19 182 PHE A N 1
ATOM 1413 C CA . PHE A 1 182 ? -10.126 -11.469 22.651 1.00 69.19 182 PHE A CA 1
ATOM 1414 C C . PHE A 1 182 ? -9.561 -10.697 23.851 1.00 69.19 182 PHE A C 1
ATOM 1416 O O . PHE A 1 182 ? -8.390 -10.868 24.199 1.00 69.19 182 PHE A O 1
ATOM 1423 N N . HIS A 1 183 ? -10.349 -9.823 24.466 1.00 68.56 183 HIS A N 1
ATOM 1424 C CA . HIS A 1 183 ? -9.918 -8.925 25.532 1.00 68.56 183 HIS A CA 1
ATOM 1425 C C . HIS A 1 183 ? -11.077 -8.643 26.493 1.00 68.56 183 HIS A C 1
ATOM 1427 O O . HIS A 1 183 ? -11.630 -7.542 26.521 1.00 68.56 183 HIS A O 1
ATOM 1433 N N . ALA A 1 184 ? -11.403 -9.621 27.341 1.00 64.50 184 ALA A N 1
ATOM 1434 C CA . ALA A 1 184 ? -12.436 -9.489 28.373 1.00 64.50 184 ALA A CA 1
ATOM 1435 C C . ALA A 1 184 ? -12.254 -8.249 29.277 1.00 64.50 184 ALA A C 1
ATOM 1437 O O . ALA A 1 184 ? -13.229 -7.695 29.780 1.00 64.50 184 ALA A O 1
ATOM 1438 N N . ASP A 1 185 ? -11.018 -7.770 29.458 1.00 65.38 185 ASP A N 1
ATOM 1439 C CA . ASP A 1 185 ? -10.726 -6.572 30.254 1.00 65.38 185 ASP A CA 1
ATOM 1440 C C . ASP A 1 185 ? -11.057 -5.252 29.539 1.00 65.38 185 ASP A C 1
ATOM 1442 O O . ASP A 1 185 ? -11.398 -4.278 30.209 1.00 65.38 185 ASP A O 1
ATOM 1446 N N . LEU A 1 186 ? -11.039 -5.214 28.197 1.00 63.75 186 LEU A N 1
ATOM 1447 C CA . LEU A 1 186 ? -11.458 -4.033 27.425 1.00 63.75 186 LEU A CA 1
ATOM 1448 C C . LEU A 1 186 ? -12.980 -3.835 27.478 1.00 63.75 186 LEU A C 1
ATOM 1450 O O . LEU A 1 186 ? -13.443 -2.698 27.482 1.00 63.75 186 LEU A O 1
ATOM 1454 N N . VAL A 1 187 ? -13.751 -4.923 27.590 1.00 59.66 187 VAL A N 1
ATOM 1455 C CA . VAL A 1 187 ? -15.224 -4.888 27.692 1.00 59.66 187 VAL A CA 1
ATOM 1456 C C . VAL A 1 187 ? -15.689 -4.280 29.022 1.00 59.66 187 VAL A C 1
ATOM 1458 O O . VAL A 1 187 ? -16.716 -3.608 29.078 1.00 59.66 187 VAL A O 1
ATOM 1461 N N . LYS A 1 188 ? -14.907 -4.438 30.100 1.00 57.72 188 LYS A N 1
ATOM 1462 C CA . LYS A 1 188 ? -15.242 -3.902 31.436 1.00 57.72 188 LYS A CA 1
ATOM 1463 C C . LYS A 1 188 ? -15.253 -2.368 31.474 1.00 57.72 188 LYS A C 1
ATOM 1465 O O . LYS A 1 188 ? -15.956 -1.773 32.289 1.00 57.72 188 LYS A O 1
ATOM 1470 N N . GLY A 1 189 ? -14.501 -1.718 30.584 1.00 57.94 189 GLY A N 1
ATOM 1471 C CA . GLY A 1 189 ? -14.470 -0.268 30.418 1.00 57.94 189 GLY A CA 1
ATOM 1472 C C . GLY A 1 189 ? -15.432 0.195 29.326 1.00 57.94 189 GLY A C 1
ATOM 1473 O O . GLY A 1 189 ? -14.981 0.608 28.268 1.00 57.94 189 GLY A O 1
ATOM 1474 N N . ASN A 1 190 ? -16.744 0.176 29.590 1.00 60.62 190 ASN A N 1
ATOM 1475 C CA . ASN A 1 190 ? -17.863 0.459 28.658 1.00 60.62 190 ASN A CA 1
ATOM 1476 C C . ASN A 1 190 ? -17.712 1.706 27.734 1.00 60.62 190 ASN A C 1
ATOM 1478 O O . ASN A 1 190 ? -18.463 1.870 26.779 1.00 60.62 190 ASN A O 1
ATOM 1482 N N . LYS A 1 191 ? -16.753 2.603 28.006 1.00 70.06 191 LYS A N 1
ATOM 1483 C CA . LYS A 1 191 ? -16.455 3.812 27.220 1.00 70.06 191 LYS A CA 1
ATOM 1484 C C . LYS A 1 191 ? -15.767 3.542 25.874 1.00 70.06 191 LYS A C 1
ATOM 1486 O O . LYS A 1 191 ? -15.904 4.365 24.979 1.00 70.06 191 LYS A O 1
ATOM 1491 N N . THR A 1 192 ? -15.017 2.448 25.720 1.00 79.94 192 THR A N 1
ATOM 1492 C CA . THR A 1 192 ? -14.262 2.158 24.478 1.00 79.94 192 THR A CA 1
ATOM 1493 C C . THR A 1 192 ? -15.038 1.286 23.493 1.00 79.94 192 THR A C 1
ATOM 1495 O O . THR A 1 192 ? -14.737 1.291 22.299 1.00 79.94 192 THR A O 1
ATOM 1498 N N . LEU A 1 193 ? -16.067 0.578 23.969 1.00 84.00 193 LEU A N 1
ATOM 1499 C CA . LEU A 1 193 ? -16.863 -0.367 23.186 1.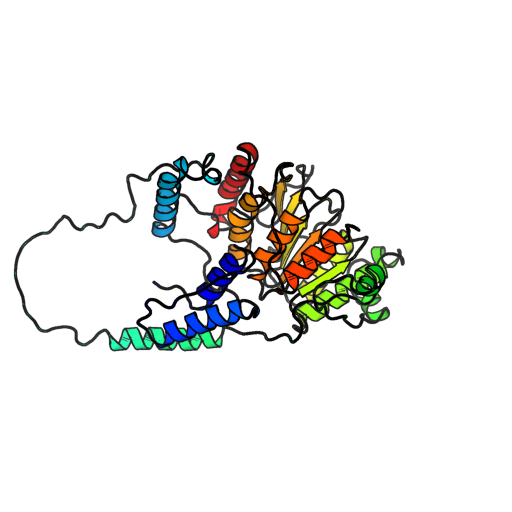00 84.00 193 LEU A CA 1
ATOM 1500 C C . LEU A 1 193 ? -17.459 0.231 21.893 1.00 84.00 193 LEU A C 1
ATOM 1502 O O . LEU A 1 193 ? -17.361 -0.447 20.872 1.00 84.00 193 LEU A O 1
ATOM 1506 N N . PRO A 1 194 ? -17.983 1.478 21.864 1.00 86.44 194 PRO A N 1
ATOM 1507 C CA . PRO A 1 194 ? -18.479 2.078 20.620 1.00 86.44 194 PRO A CA 1
ATOM 1508 C C . PRO A 1 194 ? -17.384 2.216 19.554 1.00 86.44 194 PRO A C 1
ATOM 1510 O O . PRO A 1 194 ? -17.548 1.755 18.430 1.00 86.44 194 PRO A O 1
ATOM 1513 N N . SER A 1 195 ? -16.203 2.727 19.926 1.00 87.00 195 SER A N 1
ATOM 1514 C CA . SER A 1 195 ? -15.072 2.880 18.994 1.00 87.00 195 SER A CA 1
ATOM 1515 C C . SER A 1 195 ? -14.521 1.543 18.474 1.00 87.00 195 SER A C 1
ATOM 1517 O O . SER A 1 195 ? -14.157 1.425 17.298 1.00 87.00 195 SER A O 1
ATOM 1519 N N . LEU A 1 196 ? -14.528 0.506 19.324 1.00 89.88 196 LEU A N 1
ATOM 1520 C CA . LEU A 1 196 ? -14.199 -0.863 18.921 1.00 89.88 196 LEU A CA 1
ATOM 1521 C C . LEU A 1 196 ? -15.248 -1.408 17.944 1.00 89.88 196 LEU A C 1
ATOM 1523 O O . LEU A 1 196 ? -14.884 -2.000 16.931 1.00 89.88 196 LEU A O 1
ATOM 1527 N N . GLY A 1 197 ? -16.532 -1.169 18.219 1.00 90.25 197 GLY 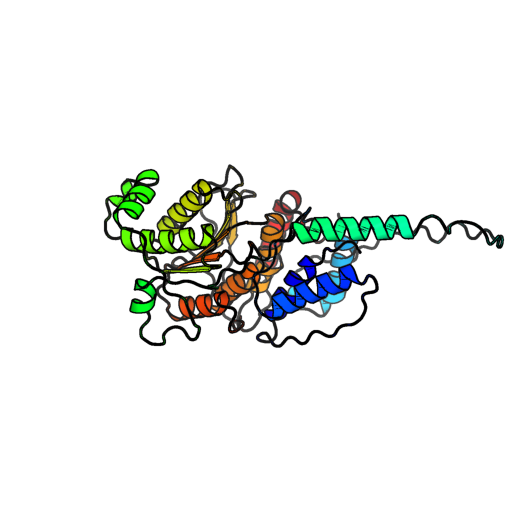A N 1
ATOM 1528 C CA . GLY A 1 197 ? -17.656 -1.552 17.367 1.00 90.25 197 GLY A CA 1
ATOM 1529 C C . GLY A 1 197 ? -17.622 -0.887 15.994 1.00 90.25 197 GLY A C 1
ATOM 1530 O O . GLY A 1 197 ? -17.768 -1.567 14.977 1.00 90.25 197 GLY A O 1
ATOM 1531 N N . SER A 1 198 ? -17.337 0.415 15.949 1.00 90.31 198 SER A N 1
ATOM 1532 C CA . SER A 1 198 ? -17.130 1.176 14.714 1.00 90.31 198 SER A CA 1
ATOM 1533 C C . SER A 1 198 ? -15.991 0.580 13.875 1.00 90.31 198 SER A C 1
ATOM 1535 O O . SER A 1 198 ? -16.154 0.316 12.680 1.00 90.31 198 SER A O 1
ATOM 1537 N N . THR A 1 199 ? -14.860 0.265 14.513 1.00 94.06 199 THR A N 1
ATOM 1538 C CA . THR A 1 199 ? -13.712 -0.371 13.846 1.00 94.06 199 THR A CA 1
ATOM 1539 C C . THR A 1 199 ? -14.048 -1.777 13.336 1.00 94.06 199 THR A C 1
ATOM 1541 O O . THR A 1 199 ? -13.760 -2.093 12.179 1.00 94.06 199 THR A O 1
ATOM 1544 N N . LEU A 1 200 ? -14.690 -2.607 14.169 1.00 93.81 200 LEU A N 1
ATOM 1545 C CA . LEU A 1 200 ? -15.130 -3.964 13.828 1.00 93.81 200 LEU A CA 1
ATOM 1546 C C . LEU A 1 200 ? -16.114 -3.972 12.657 1.00 93.81 200 LEU A C 1
ATOM 1548 O O . LEU A 1 200 ? -15.967 -4.769 11.735 1.00 93.81 200 LEU A O 1
ATOM 1552 N N . THR A 1 201 ? -17.071 -3.047 12.659 1.00 94.38 201 THR A N 1
ATOM 1553 C CA . THR A 1 201 ? -18.055 -2.894 11.582 1.00 94.38 201 THR A CA 1
ATOM 1554 C C . THR A 1 201 ? -17.363 -2.635 10.245 1.00 94.38 201 THR A C 1
ATOM 1556 O O . THR A 1 201 ? -17.678 -3.276 9.243 1.00 94.38 201 THR A O 1
ATOM 1559 N N . ILE A 1 202 ? -16.414 -1.695 10.212 1.00 94.88 202 ILE A N 1
ATOM 1560 C CA . ILE A 1 202 ? -15.723 -1.334 8.970 1.00 94.88 202 ILE A CA 1
ATOM 1561 C C . ILE A 1 202 ? -14.837 -2.483 8.494 1.00 94.88 202 ILE A C 1
ATOM 1563 O O . ILE A 1 202 ? -14.905 -2.850 7.320 1.00 94.88 202 ILE A O 1
ATOM 1567 N N . VAL A 1 203 ? -14.024 -3.069 9.379 1.00 95.50 203 VAL A N 1
ATOM 1568 C CA . VAL A 1 203 ? -13.133 -4.164 8.976 1.00 95.50 203 VAL A CA 1
ATOM 1569 C C . VAL A 1 203 ? -13.932 -5.380 8.515 1.00 95.50 203 VAL A C 1
ATOM 1571 O O . VAL A 1 203 ? -13.582 -5.961 7.498 1.00 95.50 203 VAL A O 1
ATOM 1574 N N . ASP A 1 204 ? -15.046 -5.721 9.165 1.00 94.25 204 ASP A N 1
ATOM 1575 C CA . ASP A 1 204 ? -15.912 -6.825 8.742 1.00 94.25 204 ASP A CA 1
ATOM 1576 C C . ASP A 1 204 ? -16.447 -6.625 7.315 1.00 94.25 204 ASP A C 1
ATOM 1578 O O . ASP A 1 204 ? -16.379 -7.533 6.483 1.00 94.25 204 ASP A O 1
ATOM 1582 N N . LYS A 1 205 ? -16.864 -5.398 6.981 1.00 93.38 205 LYS A N 1
ATOM 1583 C CA . LYS A 1 205 ? -17.293 -5.034 5.623 1.00 93.38 205 LYS A CA 1
ATOM 1584 C C . LYS A 1 205 ? -16.163 -5.104 4.597 1.00 93.38 205 LYS A C 1
ATOM 1586 O O . LYS A 1 205 ? -16.401 -5.547 3.472 1.00 93.38 205 LYS A O 1
ATOM 1591 N N . ILE A 1 206 ? -14.940 -4.714 4.970 1.00 93.56 206 ILE A N 1
ATOM 1592 C CA . ILE A 1 206 ? -13.749 -4.863 4.114 1.00 93.56 206 ILE A CA 1
ATOM 1593 C C . ILE A 1 206 ? -13.458 -6.351 3.866 1.00 93.56 206 ILE A C 1
ATOM 1595 O O . ILE A 1 206 ? -13.236 -6.766 2.727 1.00 93.56 206 ILE A O 1
ATOM 1599 N N . LEU A 1 207 ? -13.493 -7.173 4.919 1.00 92.56 207 LEU A N 1
ATOM 1600 C CA . LEU A 1 207 ? -13.215 -8.611 4.854 1.00 92.56 207 LEU A CA 1
ATOM 1601 C C . LEU A 1 207 ? -14.241 -9.351 3.982 1.00 92.56 207 LEU A C 1
ATOM 1603 O O . LEU A 1 207 ? -13.867 -10.217 3.188 1.00 92.56 207 LEU A O 1
ATOM 1607 N N . LYS A 1 208 ? -15.517 -8.953 4.061 1.00 91.06 208 LYS A N 1
ATOM 1608 C CA . LYS A 1 208 ? -16.618 -9.455 3.220 1.00 91.06 208 LYS A CA 1
ATOM 1609 C C . LYS A 1 208 ? -16.633 -8.879 1.796 1.00 91.06 208 LYS A C 1
ATOM 1611 O O . LYS A 1 208 ? -17.493 -9.261 1.008 1.00 91.06 208 LYS A O 1
ATOM 1616 N N . LYS A 1 209 ? -15.680 -8.004 1.447 1.00 88.50 209 LYS A N 1
ATOM 1617 C CA . LYS A 1 209 ? -15.586 -7.301 0.152 1.00 88.50 209 LYS A CA 1
ATOM 1618 C C . LYS A 1 209 ? -16.813 -6.440 -0.183 1.00 88.50 209 LYS A C 1
ATOM 1620 O O . LYS A 1 209 ? -17.108 -6.212 -1.351 1.00 88.50 209 LYS A O 1
ATOM 1625 N N . GLU A 1 210 ? -17.519 -5.941 0.828 1.00 89.81 210 GLU A N 1
ATOM 1626 C CA . GLU A 1 210 ? -18.621 -4.987 0.636 1.00 89.81 210 GLU A CA 1
ATOM 1627 C C . GLU A 1 210 ? -18.097 -3.570 0.362 1.00 89.81 210 GLU A C 1
ATOM 1629 O O . GLU A 1 210 ? -18.754 -2.778 -0.314 1.00 89.81 210 GLU A O 1
ATOM 1634 N N . VAL A 1 211 ? -16.915 -3.250 0.898 1.00 90.50 211 VAL A N 1
ATOM 1635 C CA . VAL A 1 211 ? -16.242 -1.950 0.762 1.00 90.50 211 VAL A CA 1
ATOM 1636 C C . VAL A 1 211 ? -14.744 -2.173 0.513 1.00 90.50 211 VAL A C 1
ATOM 1638 O O . VAL A 1 211 ? -14.191 -3.136 1.049 1.00 90.50 211 VAL A O 1
ATOM 1641 N N . CYS A 1 212 ? -14.058 -1.314 -0.257 1.00 89.75 212 CYS A N 1
ATOM 1642 C CA . CYS A 1 212 ? -12.590 -1.430 -0.370 1.00 89.75 212 CYS A CA 1
ATOM 1643 C C . CYS A 1 212 ? -11.921 -1.008 0.934 1.00 89.75 212 CYS A C 1
ATOM 1645 O O . CYS A 1 212 ? -11.120 -1.731 1.504 1.00 89.75 212 CYS A O 1
ATOM 1647 N N . SER A 1 213 ? -12.243 0.191 1.403 1.00 93.44 213 SER A N 1
ATOM 1648 C CA . SER A 1 213 ? -11.525 0.852 2.485 1.00 93.44 213 SER A CA 1
ATOM 1649 C C . SER A 1 213 ? -12.483 1.490 3.478 1.00 93.44 213 SER A C 1
ATOM 1651 O O . SER A 1 213 ? -13.676 1.651 3.202 1.00 93.44 213 SER A O 1
ATOM 1653 N N . GLY A 1 214 ? -11.971 1.900 4.632 1.00 94.50 214 GLY A N 1
ATOM 1654 C CA . GLY A 1 214 ? -12.767 2.702 5.546 1.00 94.50 214 GLY A CA 1
ATOM 1655 C C . GLY A 1 214 ? -11.980 3.357 6.664 1.00 94.50 214 GLY A C 1
ATOM 1656 O O . GLY A 1 214 ? -10.804 3.058 6.875 1.00 94.50 214 GLY A O 1
ATOM 1657 N N . ILE A 1 215 ? -12.649 4.282 7.349 1.00 95.00 215 ILE A N 1
ATOM 1658 C CA . ILE A 1 215 ? -12.067 5.126 8.395 1.00 95.00 215 ILE A CA 1
ATOM 1659 C C . ILE A 1 215 ? -12.874 4.973 9.677 1.00 95.00 215 ILE A C 1
ATOM 1661 O O . ILE A 1 215 ? -14.073 5.254 9.694 1.00 95.00 215 ILE A O 1
ATOM 1665 N N . ALA A 1 216 ? -12.194 4.568 10.744 1.00 93.31 216 ALA A N 1
ATOM 1666 C CA . ALA A 1 216 ? -12.712 4.546 12.100 1.00 93.31 216 ALA A CA 1
ATOM 1667 C C . ALA A 1 216 ? -11.994 5.616 12.935 1.00 93.31 216 ALA A C 1
ATOM 1669 O O . ALA A 1 216 ? -10.777 5.556 13.120 1.00 93.31 216 ALA A O 1
ATOM 1670 N N . GLU A 1 217 ? -12.746 6.585 13.450 1.00 91.44 217 GLU A N 1
ATOM 1671 C CA . GLU A 1 217 ? -12.264 7.471 14.512 1.00 91.44 217 GLU A CA 1
ATOM 1672 C C . GLU A 1 217 ? -12.373 6.726 15.845 1.00 91.44 217 GLU A C 1
ATOM 1674 O O . GLU A 1 217 ? -13.404 6.124 16.154 1.00 91.44 217 GLU A O 1
ATOM 1679 N N . SER A 1 218 ? -11.287 6.689 16.611 1.00 90.31 218 SER A N 1
ATOM 1680 C CA . SER A 1 218 ? -11.226 5.871 17.816 1.00 90.31 218 SER A CA 1
ATOM 1681 C C . SER A 1 218 ? -10.256 6.454 18.847 1.00 90.31 218 SER A C 1
ATOM 1683 O O . SER A 1 218 ? -9.048 6.338 18.640 1.00 90.31 218 SER A O 1
ATOM 1685 N N . PRO A 1 219 ? -10.735 6.922 20.020 1.00 88.50 219 PRO A N 1
ATOM 1686 C CA . PRO A 1 219 ? -9.877 7.396 21.114 1.00 88.50 219 PRO A CA 1
ATOM 1687 C C . PRO A 1 219 ? -9.028 6.282 21.758 1.00 88.50 219 PRO A C 1
ATOM 1689 O O . PRO A 1 219 ? -8.188 6.551 22.606 1.00 88.50 219 PRO A O 1
ATOM 1692 N N . ALA A 1 220 ? -9.270 5.017 21.399 1.00 87.06 220 ALA A N 1
ATOM 1693 C CA . ALA A 1 220 ? -8.494 3.860 21.830 1.00 87.06 220 ALA A CA 1
ATOM 1694 C C . ALA A 1 220 ? -7.886 3.127 20.621 1.00 87.06 220 ALA A C 1
ATOM 1696 O O . ALA A 1 220 ? -8.067 1.915 20.472 1.00 87.06 220 ALA A O 1
ATOM 1697 N N . ALA A 1 221 ? -7.198 3.843 19.721 1.00 90.06 221 ALA A N 1
ATOM 1698 C CA . ALA A 1 221 ? -6.755 3.286 18.436 1.00 90.06 221 ALA A CA 1
ATOM 1699 C C . ALA A 1 221 ? -5.897 2.019 18.586 1.00 90.06 221 ALA A C 1
ATOM 1701 O O . ALA A 1 221 ? -6.087 1.064 17.835 1.00 90.06 221 ALA A O 1
ATOM 1702 N N . SER A 1 222 ? -5.038 1.951 19.609 1.00 88.00 222 SER A N 1
ATOM 1703 C CA . SER A 1 222 ? -4.273 0.736 19.939 1.00 88.00 222 SER A CA 1
ATOM 1704 C C . SER A 1 222 ? -5.168 -0.496 20.160 1.00 88.00 222 SER A C 1
ATOM 1706 O O . SER A 1 222 ? -4.885 -1.579 19.645 1.00 88.00 222 SER A O 1
ATOM 1708 N N . ALA A 1 223 ? -6.266 -0.344 20.905 1.00 88.62 223 ALA A N 1
ATOM 1709 C CA . ALA A 1 223 ? -7.205 -1.431 21.180 1.00 88.62 223 ALA A CA 1
ATOM 1710 C C . ALA A 1 223 ? -8.041 -1.780 19.940 1.00 88.62 223 ALA A C 1
ATOM 1712 O O . ALA A 1 223 ? -8.206 -2.957 19.616 1.00 88.62 223 ALA A O 1
ATOM 1713 N N . SER A 1 224 ? -8.498 -0.762 19.211 1.00 91.88 224 SER A N 1
ATOM 1714 C CA . SER A 1 224 ? -9.247 -0.907 17.959 1.00 91.88 224 SER A CA 1
ATOM 1715 C C . SER A 1 224 ? -8.460 -1.676 16.901 1.00 91.88 224 SER A C 1
ATOM 1717 O O . SER A 1 224 ? -8.986 -2.610 16.295 1.00 91.88 224 SER A O 1
ATOM 1719 N N . VAL A 1 225 ? -7.171 -1.369 16.735 1.00 93.06 225 VAL A N 1
ATOM 1720 C CA . VAL A 1 225 ? -6.293 -2.117 15.826 1.00 93.06 225 VAL A CA 1
ATOM 1721 C C . VAL A 1 225 ? -6.099 -3.553 16.301 1.00 93.06 225 VAL A C 1
ATOM 1723 O O . VAL A 1 225 ? -6.201 -4.471 15.492 1.00 93.06 225 VAL A O 1
ATOM 1726 N N . ALA A 1 226 ? -5.857 -3.784 17.594 1.00 90.50 226 ALA A N 1
ATOM 1727 C CA . ALA A 1 226 ? -5.668 -5.138 18.115 1.00 90.50 226 ALA A CA 1
ATOM 1728 C C . ALA A 1 226 ? -6.887 -6.039 17.848 1.00 90.50 226 ALA A C 1
ATOM 1730 O O . ALA A 1 226 ? -6.731 -7.185 17.415 1.00 90.50 226 ALA A O 1
ATOM 1731 N N . VAL A 1 227 ? -8.096 -5.508 18.051 1.00 91.06 227 VAL A N 1
ATOM 1732 C CA . VAL A 1 227 ? -9.351 -6.210 17.756 1.00 91.06 227 VAL A CA 1
ATOM 1733 C C . VAL A 1 227 ? -9.521 -6.427 16.247 1.00 91.06 227 VAL A C 1
ATOM 1735 O O . VAL A 1 227 ? -9.817 -7.548 15.830 1.00 91.06 227 VAL A O 1
ATOM 1738 N N . ALA A 1 228 ? -9.256 -5.412 15.416 1.00 93.56 228 ALA A N 1
ATOM 1739 C CA . ALA A 1 228 ? -9.347 -5.530 13.958 1.00 93.56 228 ALA A CA 1
ATOM 1740 C C . ALA A 1 228 ? -8.390 -6.590 13.388 1.00 93.56 228 ALA A C 1
ATOM 1742 O O . ALA A 1 228 ? -8.789 -7.414 12.562 1.00 93.56 228 ALA A O 1
ATOM 1743 N N . LEU A 1 229 ? -7.140 -6.613 13.862 1.00 92.81 229 LEU A N 1
ATOM 1744 C CA . LEU A 1 229 ? -6.139 -7.595 13.447 1.00 92.81 229 LEU A CA 1
ATOM 1745 C C . LEU A 1 229 ? -6.590 -9.012 13.806 1.00 92.81 229 LEU A C 1
ATOM 1747 O O . LEU A 1 229 ? -6.585 -9.890 12.944 1.00 92.81 229 LEU A O 1
ATOM 1751 N N . ARG A 1 230 ? -7.061 -9.243 15.035 1.00 89.50 230 ARG A N 1
ATOM 1752 C CA . ARG A 1 230 ? -7.552 -10.568 15.445 1.00 89.50 230 ARG A CA 1
ATOM 1753 C C . ARG A 1 230 ? -8.783 -11.010 14.659 1.00 89.50 230 ARG A C 1
ATOM 1755 O O . ARG A 1 230 ? -8.822 -12.162 14.226 1.00 89.50 230 ARG A O 1
ATOM 1762 N N . HIS A 1 231 ? -9.738 -10.108 14.419 1.00 92.44 231 HIS A N 1
ATOM 1763 C CA . HIS A 1 231 ? -10.908 -10.398 13.581 1.00 92.44 231 HIS A CA 1
ATOM 1764 C C . HIS A 1 231 ? -10.491 -10.791 12.160 1.00 92.44 231 HIS A C 1
ATOM 1766 O O . HIS A 1 231 ? -10.934 -11.817 11.648 1.00 92.44 231 HIS A O 1
ATOM 1772 N N . SER A 1 232 ? -9.553 -10.051 11.557 1.00 93.88 232 SER A N 1
ATOM 1773 C CA . SER A 1 232 ? -9.047 -10.353 10.211 1.00 93.88 232 SER A CA 1
ATOM 1774 C C . SER A 1 232 ? -8.345 -11.714 10.119 1.00 93.88 232 SER A C 1
ATOM 1776 O O . SER A 1 232 ? -8.586 -12.471 9.176 1.00 93.88 232 SER A O 1
ATOM 1778 N N . LEU A 1 233 ? -7.543 -12.074 11.128 1.00 91.38 233 LEU A N 1
ATOM 1779 C CA . LEU A 1 233 ? -6.877 -13.375 11.188 1.00 91.38 233 LEU A CA 1
ATOM 1780 C C . LEU A 1 233 ? -7.890 -14.517 11.360 1.00 91.38 233 LEU A C 1
ATOM 1782 O O . LEU A 1 233 ? -7.755 -15.551 10.707 1.00 91.38 233 LEU A O 1
ATOM 1786 N N . ARG A 1 234 ? -8.929 -14.328 12.191 1.00 90.25 234 ARG A N 1
ATOM 1787 C CA . ARG A 1 234 ? -10.027 -15.300 12.370 1.00 90.25 234 ARG A CA 1
ATOM 1788 C C . ARG A 1 234 ? -10.845 -15.479 11.091 1.00 90.25 234 ARG A C 1
ATOM 1790 O O . ARG A 1 234 ? -11.270 -16.592 10.802 1.00 90.25 234 ARG A O 1
ATOM 1797 N N . PHE A 1 235 ? -11.019 -14.410 10.314 1.00 91.12 235 PHE A N 1
ATOM 1798 C CA . PHE A 1 235 ? -11.664 -14.456 9.000 1.00 91.12 235 PHE A CA 1
ATOM 1799 C C . PHE A 1 235 ? -10.826 -15.211 7.949 1.00 91.12 235 PHE A C 1
ATOM 1801 O O . PHE A 1 235 ? -11.354 -15.639 6.927 1.00 91.12 235 PHE A O 1
ATOM 1808 N N . GLY A 1 236 ? -9.527 -15.410 8.199 1.00 90.38 236 GLY A N 1
ATOM 1809 C CA . GLY A 1 236 ? -8.631 -16.196 7.347 1.00 90.38 236 GLY A CA 1
ATOM 1810 C C . GLY A 1 236 ? -7.611 -15.375 6.557 1.00 90.38 236 GLY A C 1
ATOM 1811 O O . GLY A 1 236 ? -6.909 -15.934 5.714 1.00 90.38 236 GLY A O 1
ATOM 1812 N N . PHE A 1 237 ? -7.482 -14.070 6.820 1.00 88.75 237 PHE A N 1
ATOM 1813 C CA . PHE A 1 237 ? -6.391 -13.279 6.251 1.00 88.75 237 PHE A CA 1
ATOM 1814 C C . PHE A 1 237 ? -5.070 -13.705 6.897 1.00 88.75 237 PHE A C 1
ATOM 1816 O O . PHE A 1 237 ? -4.985 -13.894 8.106 1.00 88.75 237 PHE A O 1
ATOM 1823 N N . GLN A 1 238 ? -4.033 -13.891 6.081 1.00 86.94 238 GLN A N 1
ATOM 1824 C CA . GLN A 1 238 ? -2.747 -14.437 6.537 1.00 86.94 238 GLN A CA 1
ATOM 1825 C C . GLN A 1 238 ? -1.571 -13.482 6.348 1.00 86.94 238 GLN A C 1
ATOM 1827 O O . GLN A 1 238 ? -0.462 -13.836 6.731 1.00 86.94 238 GLN A O 1
ATOM 1832 N N . ARG A 1 239 ? -1.772 -12.314 5.724 1.00 94.81 239 ARG A N 1
ATOM 1833 C CA . ARG A 1 239 ? -0.714 -11.313 5.528 1.00 94.81 239 ARG A CA 1
ATOM 1834 C C . ARG A 1 239 ? -1.277 -9.913 5.708 1.00 94.81 239 ARG A C 1
ATOM 1836 O O . ARG A 1 239 ? -1.765 -9.305 4.753 1.00 94.81 239 ARG A O 1
ATOM 1843 N N . VAL A 1 240 ? -1.216 -9.409 6.931 1.00 97.31 240 VAL A N 1
ATOM 1844 C CA . VAL A 1 240 ? -1.735 -8.090 7.292 1.00 97.3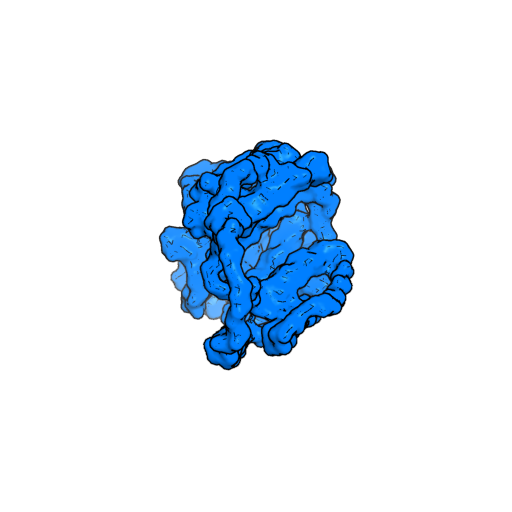1 240 VAL A CA 1
ATOM 1845 C C . VAL A 1 240 ? -0.571 -7.134 7.515 1.00 97.31 240 VAL A C 1
ATOM 1847 O O . VAL A 1 240 ? 0.264 -7.350 8.392 1.00 97.31 240 VAL A O 1
ATOM 1850 N N . LEU A 1 241 ? -0.500 -6.075 6.710 1.00 98.00 241 LEU A N 1
ATOM 1851 C CA . LEU A 1 241 ? 0.466 -4.998 6.913 1.00 98.00 241 LEU A CA 1
ATOM 1852 C C . LEU A 1 241 ? -0.143 -3.974 7.869 1.00 98.00 241 LEU A C 1
ATOM 1854 O O . LEU A 1 241 ? -1.156 -3.354 7.556 1.00 98.00 241 LEU A O 1
ATOM 1858 N N . CYS A 1 242 ? 0.483 -3.782 9.020 1.00 97.38 242 CYS A N 1
ATOM 1859 C CA . CYS A 1 242 ? 0.095 -2.778 9.991 1.00 97.38 242 CYS A CA 1
ATOM 1860 C C . CYS A 1 242 ? 1.121 -1.641 10.004 1.00 97.38 242 CYS A C 1
ATOM 1862 O O . CYS A 1 242 ? 2.315 -1.884 10.172 1.00 97.38 242 CYS A O 1
ATOM 1864 N N . ILE A 1 243 ? 0.673 -0.401 9.814 1.00 97.50 243 ILE A N 1
ATOM 1865 C CA . ILE A 1 243 ? 1.539 0.776 9.901 1.00 97.50 243 ILE A CA 1
ATOM 1866 C C . ILE A 1 243 ? 1.049 1.671 11.025 1.00 97.50 243 ILE A C 1
ATOM 1868 O O . ILE A 1 243 ? -0.081 2.155 10.992 1.00 97.50 243 ILE A O 1
ATOM 1872 N N . PHE A 1 244 ? 1.914 1.898 12.003 1.00 95.81 244 PHE A N 1
ATOM 1873 C CA . PHE A 1 244 ? 1.654 2.807 13.110 1.00 95.81 244 PHE A CA 1
ATOM 1874 C C . PHE A 1 244 ? 2.344 4.136 12.854 1.00 95.81 244 PHE A C 1
ATOM 1876 O O . PHE A 1 244 ? 3.520 4.156 12.498 1.00 95.81 244 PHE A O 1
ATOM 1883 N N . VAL A 1 245 ? 1.626 5.238 13.041 1.00 95.38 245 VAL A N 1
ATOM 1884 C CA . VAL A 1 245 ? 2.175 6.592 12.970 1.00 95.38 245 VAL A CA 1
ATOM 1885 C C . VAL A 1 245 ? 1.890 7.295 14.292 1.00 95.38 245 VAL A C 1
ATOM 1887 O O . VAL A 1 245 ? 0.732 7.570 14.600 1.00 95.38 245 VAL A O 1
ATOM 1890 N N . GLY A 1 246 ? 2.939 7.613 15.050 1.00 91.12 246 GLY A N 1
ATOM 1891 C CA . GLY A 1 246 ? 2.809 8.146 16.411 1.00 91.12 246 GLY A CA 1
ATOM 1892 C C . GLY A 1 246 ? 2.800 7.063 17.484 1.00 91.12 246 GLY A C 1
ATOM 1893 O O . GLY A 1 246 ? 3.132 5.911 17.219 1.00 91.12 246 GLY A O 1
ATOM 1894 N N . ASP A 1 247 ? 2.460 7.449 18.708 1.00 87.62 247 ASP A N 1
ATOM 1895 C CA . ASP A 1 247 ? 2.566 6.563 19.863 1.00 87.62 247 ASP A CA 1
ATOM 1896 C C . ASP A 1 247 ? 1.456 5.503 19.849 1.00 87.62 247 ASP A C 1
ATOM 1898 O O . ASP A 1 247 ? 0.276 5.814 19.704 1.00 87.62 247 ASP A O 1
ATOM 1902 N N . MET A 1 248 ? 1.835 4.240 20.049 1.00 85.81 248 MET A N 1
ATOM 1903 C CA . MET A 1 248 ? 0.916 3.105 20.145 1.00 85.81 248 MET A CA 1
ATOM 1904 C C . MET A 1 248 ? 1.324 2.200 21.305 1.00 85.81 248 MET A C 1
ATOM 1906 O O . MET A 1 248 ? 2.488 1.821 21.433 1.00 85.81 248 MET A O 1
ATOM 1910 N N . GLN A 1 249 ? 0.360 1.851 22.156 1.00 78.38 249 GLN A N 1
ATOM 1911 C CA . GLN A 1 249 ? 0.605 1.095 23.389 1.00 78.38 249 GLN A CA 1
ATOM 1912 C C . GLN A 1 249 ? 0.482 -0.415 23.178 1.00 78.38 249 GLN A C 1
ATOM 1914 O O . GLN A 1 249 ? 1.228 -1.194 23.770 1.00 78.38 249 GLN A O 1
ATOM 1919 N N . ILE A 1 250 ? -0.457 -0.840 22.329 1.00 76.12 250 ILE A N 1
ATOM 1920 C CA . ILE A 1 250 ? -0.703 -2.258 22.060 1.00 76.12 250 ILE A CA 1
ATOM 1921 C C . ILE A 1 250 ? -0.049 -2.618 20.737 1.00 76.12 250 ILE A C 1
ATOM 1923 O O . ILE A 1 250 ? -0.412 -2.099 19.686 1.00 76.12 250 ILE A O 1
ATOM 1927 N N . MET A 1 251 ? 0.908 -3.537 20.801 1.00 79.75 251 MET A N 1
ATOM 1928 C CA . MET A 1 251 ? 1.618 -4.041 19.634 1.00 79.75 251 MET A CA 1
ATOM 1929 C C . MET A 1 251 ? 1.146 -5.457 19.305 1.00 79.75 251 MET A C 1
ATOM 1931 O O . MET A 1 251 ? 1.046 -6.282 20.218 1.00 79.75 251 MET A O 1
ATOM 1935 N N . PRO A 1 252 ? 0.890 -5.773 18.028 1.00 83.44 252 PRO A N 1
ATOM 1936 C CA . PRO A 1 252 ? 0.492 -7.113 17.636 1.00 83.44 252 PRO A CA 1
ATOM 1937 C C . PRO A 1 252 ? 1.667 -8.092 17.738 1.00 83.44 252 PRO A C 1
ATOM 1939 O O . PRO A 1 252 ? 2.837 -7.705 17.676 1.00 83.44 252 PRO A O 1
ATOM 1942 N N . ASN A 1 253 ? 1.343 -9.379 17.874 1.00 83.81 253 ASN A N 1
ATOM 1943 C CA . ASN A 1 253 ? 2.333 -10.437 17.725 1.00 83.81 253 ASN A CA 1
ATOM 1944 C C . ASN A 1 253 ? 2.752 -10.533 16.247 1.00 83.81 253 ASN A C 1
ATOM 1946 O O . ASN A 1 253 ? 1.899 -10.518 15.364 1.00 83.81 253 ASN A O 1
ATOM 1950 N N . THR A 1 254 ? 4.057 -10.620 15.999 1.00 86.44 254 THR A N 1
ATOM 1951 C CA . THR A 1 254 ? 4.662 -10.690 14.657 1.00 86.44 254 THR A CA 1
ATOM 1952 C C . THR A 1 254 ? 5.499 -11.959 14.447 1.00 86.44 254 THR A C 1
ATOM 1954 O O . THR A 1 254 ? 6.100 -12.140 13.387 1.00 86.44 254 THR A O 1
ATOM 1957 N N . GLU A 1 255 ? 5.544 -12.859 15.435 1.00 84.12 255 GLU A N 1
ATOM 1958 C CA . GLU A 1 255 ? 6.393 -14.059 15.421 1.00 84.12 255 GLU A CA 1
ATOM 1959 C C . GLU A 1 255 ? 5.997 -15.063 14.330 1.00 84.12 255 GLU A C 1
ATOM 1961 O O . GLU A 1 255 ? 6.867 -15.697 13.737 1.00 84.12 255 GLU A O 1
ATOM 1966 N N . ASP A 1 256 ? 4.703 -15.173 14.013 1.00 86.62 256 ASP A N 1
ATOM 1967 C CA . ASP A 1 256 ? 4.195 -16.103 12.996 1.00 86.62 256 ASP A CA 1
ATOM 1968 C C . ASP A 1 256 ? 4.300 -15.566 11.553 1.00 86.62 256 ASP A C 1
ATOM 1970 O O . ASP A 1 256 ? 3.957 -16.272 10.603 1.00 86.62 256 ASP A O 1
ATOM 1974 N N . GLY A 1 257 ? 4.772 -14.324 11.379 1.00 89.69 257 GLY A N 1
ATOM 1975 C CA . GLY A 1 257 ? 4.931 -13.652 10.085 1.00 89.69 257 GLY A CA 1
ATOM 1976 C C . GLY A 1 257 ? 3.628 -13.239 9.390 1.00 89.69 257 GLY A C 1
ATOM 1977 O O . GLY A 1 257 ? 3.673 -12.620 8.321 1.00 89.69 257 GLY A O 1
ATOM 1978 N N . LYS A 1 258 ? 2.458 -13.517 9.981 1.00 94.00 258 LYS A N 1
ATOM 1979 C CA . LYS A 1 258 ? 1.163 -13.129 9.394 1.00 94.00 258 LYS A CA 1
ATOM 1980 C C . LYS A 1 258 ? 0.846 -11.652 9.543 1.00 94.00 258 LYS A C 1
ATOM 1982 O O . LYS A 1 258 ? -0.035 -11.144 8.851 1.00 94.00 258 LYS A O 1
ATOM 1987 N N . ILE A 1 259 ? 1.548 -10.978 10.447 1.00 95.75 259 ILE A N 1
ATOM 1988 C CA . ILE A 1 259 ? 1.468 -9.538 10.647 1.00 95.75 259 ILE A CA 1
ATOM 1989 C C . ILE A 1 259 ? 2.865 -8.960 10.461 1.00 95.75 259 ILE A C 1
ATOM 1991 O O . ILE A 1 259 ? 3.805 -9.362 11.145 1.00 95.75 259 ILE A O 1
ATOM 1995 N N . LEU A 1 260 ? 2.978 -7.995 9.553 1.00 97.06 260 LEU A N 1
ATOM 1996 C CA . LEU A 1 260 ? 4.153 -7.145 9.407 1.00 97.06 260 LEU A CA 1
ATOM 1997 C C . LEU A 1 260 ? 3.816 -5.767 9.969 1.00 97.06 260 LEU A C 1
ATOM 1999 O O . LEU A 1 260 ? 2.860 -5.141 9.519 1.00 97.06 260 LEU A O 1
ATOM 2003 N N . VAL A 1 261 ? 4.609 -5.285 10.919 1.00 96.75 261 VAL A N 1
ATOM 2004 C CA . VAL A 1 261 ? 4.462 -3.954 11.507 1.00 96.75 261 VAL A CA 1
ATOM 2005 C C . VAL A 1 261 ? 5.567 -3.033 11.009 1.00 96.75 261 VAL A C 1
ATOM 2007 O O . VAL A 1 261 ? 6.746 -3.367 11.120 1.00 96.75 261 VAL A O 1
ATOM 2010 N N . ILE A 1 262 ? 5.186 -1.850 10.528 1.00 96.44 262 ILE A N 1
ATOM 2011 C CA . ILE A 1 262 ? 6.093 -0.716 10.332 1.00 96.44 262 ILE A CA 1
ATOM 2012 C C . ILE A 1 262 ? 5.654 0.394 11.284 1.00 96.44 262 ILE A C 1
ATOM 2014 O O . ILE A 1 262 ? 4.574 0.961 11.139 1.00 96.44 262 ILE A O 1
ATOM 2018 N N . HIS A 1 263 ? 6.486 0.704 12.268 1.00 94.75 263 HIS A N 1
ATOM 2019 C CA . HIS A 1 263 ? 6.194 1.714 13.273 1.00 94.75 263 HIS A CA 1
ATOM 2020 C C . HIS A 1 263 ? 6.972 2.993 12.973 1.00 94.75 263 HIS A C 1
ATOM 2022 O O . HIS A 1 263 ? 8.193 3.027 13.107 1.00 94.75 263 HIS A O 1
ATOM 2028 N N . VAL A 1 264 ? 6.266 4.042 12.560 1.00 94.88 264 VAL A N 1
ATOM 2029 C CA . VAL A 1 264 ? 6.823 5.366 12.289 1.00 94.88 264 VAL A CA 1
ATOM 2030 C C . VAL A 1 264 ? 6.664 6.258 13.517 1.00 94.88 264 VAL A C 1
ATOM 2032 O O . VAL A 1 264 ? 5.560 6.680 13.865 1.00 94.88 264 VAL A O 1
ATOM 2035 N N . CYS A 1 265 ? 7.777 6.546 14.181 1.00 88.06 265 CYS A N 1
ATOM 2036 C CA . CYS A 1 265 ? 7.812 7.313 15.427 1.00 88.06 265 CYS A CA 1
ATOM 2037 C C . CYS A 1 265 ? 9.050 8.223 15.477 1.00 88.06 265 CYS A C 1
ATOM 2039 O O . CYS A 1 265 ? 9.896 8.178 14.592 1.00 88.06 265 CYS A O 1
ATOM 2041 N N . LYS A 1 266 ? 9.172 9.081 16.497 1.00 78.38 266 LYS A N 1
ATOM 2042 C CA . LYS A 1 266 ? 10.300 10.033 16.639 1.00 78.38 266 LYS A CA 1
ATOM 2043 C C . LYS A 1 266 ? 11.486 9.486 17.457 1.00 78.38 266 LYS A C 1
ATOM 2045 O O . LYS A 1 266 ? 12.552 10.102 17.490 1.00 78.38 266 LYS A O 1
ATOM 2050 N N . LYS A 1 267 ? 11.300 8.399 18.206 1.00 69.75 267 LYS A N 1
ATOM 2051 C CA . LYS A 1 267 ? 12.327 7.824 19.088 1.00 69.75 267 LYS A CA 1
ATOM 2052 C C . LYS A 1 267 ? 12.256 6.305 19.037 1.00 69.75 267 LYS A C 1
ATOM 2054 O O . LYS A 1 267 ? 11.159 5.762 19.018 1.00 69.75 267 LYS A O 1
ATOM 2059 N N . GLU A 1 268 ? 13.419 5.656 19.066 1.00 63.19 268 GLU A N 1
ATOM 2060 C CA . GLU A 1 268 ? 13.510 4.206 19.275 1.00 63.19 268 GLU A CA 1
ATOM 2061 C C . GLU A 1 268 ? 12.807 3.842 20.585 1.00 63.19 268 GLU A C 1
ATOM 2063 O O . GLU A 1 268 ? 13.040 4.481 21.622 1.00 63.19 268 GLU A O 1
ATOM 2068 N N . GLN A 1 269 ? 11.919 2.850 20.541 1.00 60.44 269 GLN A N 1
ATOM 2069 C CA . GLN A 1 269 ? 11.241 2.410 21.752 1.00 60.44 269 GLN A CA 1
ATOM 2070 C C . GLN A 1 269 ? 12.189 1.531 22.567 1.00 60.44 269 GLN A C 1
ATOM 2072 O O . GLN A 1 269 ? 12.709 0.517 22.104 1.00 60.44 269 GLN A O 1
ATOM 2077 N N . THR A 1 270 ? 12.426 1.910 23.821 1.00 48.91 270 THR A N 1
ATOM 2078 C CA . THR A 1 270 ? 13.258 1.126 24.735 1.00 48.91 270 THR A CA 1
ATOM 2079 C C . THR A 1 270 ? 12.576 -0.210 25.040 1.00 48.91 270 THR A C 1
ATOM 2081 O O . THR A 1 270 ? 11.530 -0.224 25.686 1.00 48.91 270 THR A O 1
ATOM 2084 N N . GLY A 1 271 ? 13.174 -1.329 24.618 1.00 52.94 271 GLY A N 1
ATOM 2085 C CA . GLY A 1 271 ? 12.783 -2.673 25.072 1.00 52.94 271 GLY A CA 1
ATOM 2086 C C . GLY A 1 271 ? 12.271 -3.650 24.009 1.00 52.94 271 GLY A C 1
ATOM 2087 O O . GLY A 1 271 ? 11.970 -4.787 24.366 1.00 52.94 271 GLY A O 1
ATOM 2088 N N . LYS A 1 272 ? 12.207 -3.277 22.722 1.00 58.06 272 LYS A N 1
ATOM 2089 C CA . LYS A 1 272 ? 11.943 -4.229 21.626 1.00 58.06 272 LYS A CA 1
ATOM 2090 C C . LYS A 1 272 ? 13.065 -4.210 20.598 1.00 58.06 272 LYS A C 1
ATOM 2092 O O . LYS A 1 272 ? 13.383 -3.171 20.036 1.00 58.06 272 LYS A O 1
ATOM 2097 N N . SER A 1 273 ? 13.664 -5.371 20.339 1.00 60.34 273 SER A N 1
ATOM 2098 C CA . SER A 1 273 ? 14.593 -5.524 19.220 1.00 60.34 273 SER A CA 1
ATOM 2099 C C . SER A 1 273 ? 13.801 -5.577 17.918 1.00 60.34 273 SER A C 1
ATOM 2101 O O . SER A 1 273 ? 12.858 -6.365 17.807 1.00 60.34 273 SER A O 1
ATOM 2103 N N . SER A 1 274 ? 14.196 -4.771 16.933 1.00 70.06 274 SER A N 1
ATOM 2104 C CA . SER A 1 274 ? 13.646 -4.860 15.583 1.00 70.06 274 SER A CA 1
ATOM 2105 C C . SER A 1 274 ? 13.779 -6.287 15.048 1.00 70.06 274 SER A C 1
ATOM 2107 O O . SER A 1 274 ? 14.791 -6.964 15.247 1.00 70.06 274 SER A O 1
ATOM 2109 N N . SER A 1 275 ? 12.729 -6.760 14.389 1.00 85.88 275 SER A N 1
ATOM 2110 C CA . SER A 1 275 ? 12.704 -8.052 13.709 1.00 85.88 275 SER A CA 1
ATOM 2111 C C . SER A 1 275 ? 12.347 -7.823 12.245 1.00 85.88 275 SER A C 1
ATOM 2113 O O . SER A 1 275 ? 11.949 -6.727 11.851 1.00 85.88 275 SER A O 1
ATOM 2115 N N . LYS A 1 276 ? 12.439 -8.858 11.408 1.00 90.62 276 LYS A N 1
ATOM 2116 C CA . LYS A 1 276 ? 12.016 -8.716 10.010 1.00 90.62 276 LYS A CA 1
ATOM 2117 C C . LYS A 1 276 ? 10.533 -8.358 9.858 1.00 90.62 276 LYS A C 1
ATOM 2119 O O . LYS A 1 276 ? 10.189 -7.684 8.895 1.00 90.62 276 LYS A O 1
ATOM 2124 N N . HIS A 1 277 ? 9.686 -8.761 10.813 1.00 94.06 277 HIS A N 1
ATOM 2125 C CA . HIS A 1 277 ? 8.241 -8.499 10.818 1.00 94.06 277 HIS A CA 1
ATOM 2126 C C . HIS A 1 277 ? 7.813 -7.372 11.774 1.00 94.06 277 HIS A C 1
ATOM 2128 O O . HIS A 1 277 ? 6.639 -7.016 11.801 1.00 94.06 277 HIS A O 1
ATOM 2134 N N . TYR A 1 278 ? 8.738 -6.786 12.535 1.00 94.00 278 TYR A N 1
ATOM 2135 C CA . TYR A 1 278 ? 8.503 -5.594 13.349 1.00 94.00 278 TYR A CA 1
ATOM 2136 C C . TYR A 1 278 ? 9.631 -4.594 13.103 1.00 94.00 278 TYR A C 1
ATOM 2138 O O . TYR A 1 278 ? 10.750 -4.748 13.602 1.00 94.00 278 TYR A O 1
ATOM 2146 N N . ILE A 1 279 ? 9.329 -3.578 12.303 1.00 93.94 279 ILE A N 1
ATOM 2147 C CA . ILE A 1 279 ? 10.299 -2.611 11.807 1.00 93.94 279 ILE A CA 1
ATOM 2148 C C . ILE A 1 279 ? 9.999 -1.251 12.425 1.00 93.94 279 ILE A C 1
ATOM 2150 O O . ILE A 1 279 ? 8.941 -0.674 12.187 1.00 93.94 279 ILE A O 1
ATOM 2154 N N . GLU A 1 280 ? 10.958 -0.709 13.169 1.00 92.06 280 GLU A N 1
ATOM 2155 C CA . GLU A 1 280 ? 10.893 0.670 13.646 1.00 92.06 280 GLU A CA 1
ATOM 2156 C C . GLU A 1 280 ? 11.556 1.605 12.637 1.00 92.06 280 GLU A C 1
ATOM 2158 O O . GLU A 1 280 ? 12.721 1.442 12.262 1.00 92.06 280 GLU A O 1
ATOM 2163 N N . LEU A 1 281 ? 10.799 2.605 12.203 1.00 92.44 281 LEU A N 1
ATOM 2164 C CA . LEU A 1 281 ? 11.250 3.677 11.339 1.00 92.44 281 LEU A CA 1
ATOM 2165 C C . LEU A 1 281 ? 11.187 4.981 12.133 1.00 92.44 281 LEU A C 1
ATOM 2167 O O . LEU A 1 281 ? 10.176 5.679 12.144 1.00 92.44 281 LEU A O 1
ATOM 2171 N N . ASN A 1 282 ? 12.288 5.309 12.805 1.00 90.69 282 ASN A N 1
ATOM 2172 C CA . ASN A 1 282 ? 12.429 6.587 13.488 1.00 90.69 282 ASN A CA 1
ATOM 2173 C C . ASN A 1 282 ? 12.454 7.733 12.458 1.00 90.69 282 ASN A C 1
ATOM 2175 O O . ASN A 1 282 ? 13.494 8.011 11.879 1.00 90.69 282 ASN A O 1
ATOM 2179 N N . TRP A 1 283 ? 11.317 8.361 12.184 1.00 92.06 283 TRP A N 1
ATOM 2180 C CA . TRP A 1 283 ? 11.203 9.442 11.214 1.00 92.06 283 TRP A CA 1
ATOM 2181 C C . TRP A 1 283 ? 10.383 10.572 11.799 1.00 92.06 283 TRP A C 1
ATOM 2183 O O . TRP A 1 283 ? 9.255 10.360 12.233 1.00 92.06 283 TRP A O 1
ATOM 2193 N N . LYS A 1 284 ? 10.918 11.789 11.742 1.00 90.56 284 LYS A N 1
ATOM 2194 C CA . LYS A 1 284 ? 10.173 13.021 11.993 1.00 90.56 284 LYS A CA 1
ATOM 2195 C C . LYS A 1 284 ? 10.229 13.874 10.739 1.00 90.56 284 LYS A C 1
ATOM 2197 O O . LYS A 1 284 ? 11.334 14.158 10.285 1.00 90.56 284 LYS A O 1
ATOM 2202 N N . GLU A 1 285 ? 9.082 14.275 10.202 1.00 86.12 285 GLU A N 1
ATOM 2203 C CA . GLU A 1 285 ? 9.041 15.166 9.037 1.00 86.12 285 GLU A CA 1
ATOM 2204 C C . GLU A 1 285 ? 9.813 16.467 9.282 1.00 86.12 285 GLU A C 1
ATOM 2206 O O . GLU A 1 285 ? 9.915 16.959 10.415 1.00 86.12 285 GLU A O 1
ATOM 2211 N N . ASP A 1 286 ? 10.406 16.973 8.203 1.00 83.69 286 ASP A N 1
ATOM 2212 C CA . ASP A 1 286 ? 11.056 18.274 8.202 1.00 83.69 286 ASP A CA 1
ATOM 2213 C C . ASP A 1 286 ? 10.017 19.400 8.354 1.00 83.69 286 ASP A C 1
ATOM 2215 O O . ASP A 1 286 ? 8.860 19.258 7.960 1.00 83.69 286 ASP A O 1
ATOM 2219 N N . ALA A 1 287 ? 10.412 20.515 8.967 1.00 81.88 287 ALA A N 1
ATOM 2220 C CA . ALA A 1 287 ? 9.514 21.654 9.132 1.00 81.88 287 ALA A CA 1
ATOM 2221 C C . ALA A 1 287 ? 9.277 22.389 7.803 1.00 81.88 287 ALA A C 1
ATOM 2223 O O . ALA A 1 287 ? 8.202 22.955 7.602 1.00 81.88 287 ALA A O 1
ATOM 2224 N N . ASP A 1 288 ? 10.259 22.348 6.898 1.00 82.56 288 ASP A N 1
ATOM 2225 C CA . ASP A 1 288 ? 10.244 23.089 5.636 1.00 82.56 288 ASP A CA 1
ATOM 2226 C C . ASP A 1 288 ? 9.483 22.347 4.520 1.00 82.56 288 ASP A C 1
ATOM 2228 O O . ASP A 1 288 ? 9.224 22.908 3.451 1.00 82.56 288 ASP A O 1
ATOM 2232 N N . GLY A 1 289 ? 9.100 21.086 4.748 1.00 86.12 289 GLY A N 1
ATOM 2233 C CA . GLY A 1 289 ? 8.277 20.317 3.822 1.00 86.12 289 GLY A CA 1
ATOM 2234 C C . GLY A 1 289 ? 8.328 18.804 4.033 1.00 86.12 289 GLY A C 1
ATOM 2235 O O . GLY A 1 289 ? 8.803 18.294 5.042 1.00 86.12 289 GLY A O 1
ATOM 2236 N N . ASN A 1 290 ? 7.804 18.067 3.055 1.00 88.88 290 ASN A N 1
ATOM 2237 C CA . ASN A 1 290 ? 7.644 16.621 3.136 1.00 88.88 290 ASN A CA 1
ATOM 2238 C C . ASN A 1 290 ? 8.862 15.898 2.551 1.00 88.88 290 ASN A C 1
ATOM 2240 O O . ASN A 1 290 ? 9.027 15.812 1.331 1.00 88.88 290 ASN A O 1
ATOM 2244 N N . ASP A 1 291 ? 9.686 15.337 3.429 1.00 91.94 291 ASP A N 1
ATOM 2245 C CA . ASP A 1 291 ? 10.814 14.481 3.063 1.00 91.94 291 ASP A CA 1
ATOM 2246 C C . ASP A 1 291 ? 10.518 12.978 3.213 1.00 91.94 291 ASP A C 1
ATOM 2248 O O . ASP A 1 291 ? 11.304 12.129 2.770 1.00 91.94 291 ASP A O 1
ATOM 2252 N N . PHE A 1 292 ? 9.350 12.636 3.771 1.00 93.81 292 PHE A N 1
ATOM 2253 C CA . PHE A 1 292 ? 8.913 11.267 4.049 1.00 93.81 292 PHE A CA 1
ATOM 2254 C C . PHE A 1 292 ? 8.729 10.424 2.779 1.00 93.81 292 PHE A C 1
ATOM 2256 O O . PHE A 1 292 ? 8.817 9.197 2.835 1.00 93.81 292 PHE A O 1
ATOM 2263 N N . PHE A 1 293 ? 8.597 11.058 1.608 1.00 90.62 293 PHE A N 1
ATOM 2264 C CA . PHE A 1 293 ? 8.702 10.399 0.298 1.00 90.62 293 PHE A CA 1
ATOM 2265 C C . PHE A 1 293 ? 9.890 9.444 0.194 1.00 90.62 293 PHE A C 1
ATOM 2267 O O . PHE A 1 293 ? 9.755 8.351 -0.356 1.00 90.62 293 PHE A O 1
ATOM 2274 N N . SER A 1 294 ? 11.036 9.827 0.754 1.00 90.75 294 SER A N 1
ATOM 2275 C CA . SER A 1 294 ? 12.255 9.019 0.699 1.00 90.75 294 SER A CA 1
ATOM 2276 C C . SER A 1 294 ? 12.091 7.694 1.440 1.00 90.75 294 SER A C 1
ATOM 2278 O O . SER A 1 294 ? 12.524 6.652 0.949 1.00 90.75 294 SER A O 1
ATOM 2280 N N . ALA A 1 295 ? 11.415 7.714 2.590 1.00 94.75 295 ALA A N 1
ATOM 2281 C CA . ALA A 1 295 ? 11.102 6.509 3.344 1.00 94.75 295 ALA A CA 1
ATOM 2282 C C . ALA A 1 295 ? 10.012 5.676 2.663 1.00 94.75 295 ALA A C 1
ATOM 2284 O O . ALA A 1 295 ? 10.142 4.453 2.577 1.00 94.75 295 ALA A O 1
ATOM 2285 N N . VAL A 1 296 ? 8.963 6.315 2.135 1.00 95.31 296 VAL A N 1
ATOM 2286 C CA . VAL A 1 296 ? 7.868 5.587 1.479 1.00 95.31 296 VAL A CA 1
ATOM 2287 C C . VAL A 1 296 ? 8.360 4.871 0.220 1.00 95.31 296 VAL A C 1
ATOM 2289 O O . VAL A 1 296 ? 8.187 3.660 0.096 1.00 95.31 296 VAL A O 1
ATOM 2292 N N . LEU A 1 297 ? 9.023 5.591 -0.688 1.00 93.06 297 LEU A N 1
ATOM 2293 C CA . LEU A 1 297 ? 9.503 5.055 -1.966 1.00 93.06 297 LEU A CA 1
ATOM 2294 C C . LEU A 1 297 ? 10.741 4.163 -1.800 1.00 93.06 297 LEU A C 1
ATOM 2296 O O . LEU A 1 297 ? 10.868 3.144 -2.473 1.00 93.06 297 LEU A O 1
ATOM 2300 N N . GLY A 1 298 ? 11.662 4.546 -0.914 1.00 92.50 298 GLY A N 1
ATOM 2301 C CA . GLY A 1 298 ? 12.953 3.878 -0.750 1.00 92.50 298 GLY A CA 1
ATOM 2302 C C . GLY A 1 298 ? 12.952 2.695 0.217 1.00 92.50 298 GLY A C 1
ATOM 2303 O O . GLY A 1 298 ? 13.962 1.982 0.271 1.00 92.50 298 GLY A O 1
ATOM 2304 N N . PHE A 1 299 ? 11.869 2.504 0.981 1.00 96.00 299 PHE A N 1
ATOM 2305 C CA . PHE A 1 299 ? 11.784 1.472 2.013 1.00 96.00 299 PHE A CA 1
ATOM 2306 C C . PHE A 1 299 ? 10.383 0.857 2.182 1.00 96.00 299 PHE A C 1
ATOM 2308 O O . PHE A 1 299 ? 10.228 -0.339 1.939 1.00 96.00 299 PHE A O 1
ATOM 2315 N N . ILE A 1 300 ? 9.360 1.641 2.554 1.00 97.81 300 ILE A N 1
ATOM 2316 C CA . ILE A 1 300 ? 8.032 1.107 2.926 1.00 97.81 300 ILE A CA 1
ATOM 2317 C C . ILE A 1 300 ? 7.380 0.369 1.754 1.00 97.81 300 ILE A C 1
ATOM 2319 O O . ILE A 1 300 ? 6.937 -0.763 1.929 1.00 97.81 300 ILE A O 1
ATOM 2323 N N . LEU A 1 301 ? 7.347 0.967 0.558 1.00 97.44 301 LEU A N 1
ATOM 2324 C CA . LEU A 1 301 ? 6.773 0.324 -0.624 1.00 97.44 301 LEU A CA 1
ATOM 2325 C C . LEU A 1 301 ? 7.548 -0.938 -1.027 1.00 97.44 301 LEU A C 1
ATOM 2327 O O . LEU A 1 301 ? 6.903 -1.976 -1.134 1.00 97.44 301 LEU A O 1
ATOM 2331 N N . PRO A 1 302 ? 8.887 -0.934 -1.196 1.00 97.06 302 PRO A N 1
ATOM 2332 C CA . PRO A 1 302 ? 9.634 -2.165 -1.458 1.00 97.06 302 PRO A CA 1
ATOM 2333 C C . PRO A 1 302 ? 9.327 -3.300 -0.470 1.00 97.06 302 PRO A C 1
ATOM 2335 O O . PRO A 1 302 ? 9.098 -4.440 -0.884 1.00 97.06 302 PRO A O 1
ATOM 2338 N N . VAL A 1 303 ? 9.268 -2.993 0.829 1.00 97.50 303 VAL A N 1
ATOM 2339 C CA . VAL A 1 303 ? 8.917 -3.975 1.864 1.00 97.50 303 VAL A CA 1
ATOM 2340 C C . VAL A 1 303 ? 7.473 -4.453 1.696 1.00 97.50 303 VAL A C 1
ATOM 2342 O O . VAL A 1 303 ? 7.234 -5.656 1.665 1.00 97.50 303 VAL A O 1
ATOM 2345 N N . ALA A 1 304 ? 6.514 -3.544 1.519 1.00 97.31 304 ALA A N 1
ATOM 2346 C CA . ALA A 1 304 ? 5.101 -3.882 1.370 1.00 97.31 304 ALA A CA 1
ATOM 2347 C C . ALA A 1 304 ? 4.824 -4.713 0.102 1.00 97.31 304 ALA A C 1
ATOM 2349 O O . ALA A 1 304 ? 4.077 -5.687 0.157 1.00 97.31 304 ALA A O 1
ATOM 2350 N N . TYR A 1 305 ? 5.476 -4.393 -1.019 1.00 96.12 305 TYR A N 1
ATOM 2351 C CA . TYR A 1 305 ? 5.418 -5.196 -2.240 1.00 96.12 305 TYR A CA 1
ATOM 2352 C C . TYR A 1 305 ? 6.083 -6.559 -2.054 1.00 96.12 305 TYR A C 1
ATOM 2354 O O . TYR A 1 305 ? 5.533 -7.537 -2.537 1.00 96.12 305 TYR A O 1
ATOM 2362 N N . SER A 1 306 ? 7.201 -6.655 -1.323 1.00 95.38 306 SER A N 1
ATOM 2363 C CA . SER A 1 306 ? 7.812 -7.954 -0.987 1.00 95.38 306 SER A CA 1
ATOM 2364 C C . SER A 1 306 ? 6.899 -8.809 -0.106 1.00 95.38 306 SER A C 1
ATOM 2366 O O . SER A 1 306 ? 6.819 -10.019 -0.291 1.00 95.38 306 SER A O 1
ATOM 2368 N N . TYR A 1 307 ? 6.204 -8.176 0.842 1.00 95.88 307 TYR A N 1
ATOM 2369 C CA . TYR A 1 307 ? 5.304 -8.838 1.783 1.00 95.88 307 TYR A CA 1
ATOM 2370 C C . TYR A 1 307 ? 3.971 -9.267 1.151 1.00 95.88 307 TYR A C 1
ATOM 2372 O O . TYR A 1 307 ? 3.371 -10.253 1.580 1.00 95.88 307 TYR A O 1
ATOM 2380 N N . GLN A 1 308 ? 3.505 -8.547 0.123 1.00 94.94 308 GLN A N 1
ATOM 2381 C CA . GLN A 1 308 ? 2.251 -8.809 -0.594 1.00 94.94 308 GLN A CA 1
ATOM 2382 C C . GLN A 1 308 ? 1.035 -8.953 0.352 1.00 94.94 308 GLN A C 1
ATOM 2384 O O . GLN A 1 308 ? 0.412 -10.029 0.400 1.00 94.94 308 GLN A O 1
ATOM 2389 N N . PRO A 1 309 ? 0.696 -7.908 1.138 1.00 95.75 309 PRO A N 1
ATOM 2390 C CA . PRO A 1 309 ? -0.398 -7.975 2.098 1.00 95.75 309 PRO A CA 1
ATOM 2391 C C . PRO A 1 309 ? -1.741 -8.206 1.405 1.00 95.75 309 PRO A C 1
ATOM 2393 O O . PRO A 1 309 ? -1.978 -7.726 0.296 1.00 95.75 309 PRO A O 1
ATOM 2396 N N . ASN A 1 310 ? -2.639 -8.909 2.093 1.00 93.31 310 ASN A N 1
ATOM 2397 C CA . ASN A 1 310 ? -4.045 -9.017 1.704 1.00 93.31 310 ASN A CA 1
ATOM 2398 C C . ASN A 1 310 ? -4.934 -7.996 2.425 1.00 93.31 310 ASN A C 1
ATOM 2400 O O . ASN A 1 310 ? -6.006 -7.705 1.906 1.00 93.31 310 ASN A O 1
ATOM 2404 N N . LEU A 1 311 ? -4.489 -7.407 3.538 1.00 96.00 311 LEU A N 1
ATOM 2405 C CA . LEU A 1 311 ? -5.142 -6.293 4.236 1.00 96.00 311 LEU A CA 1
ATOM 2406 C C . LEU A 1 311 ? -4.077 -5.315 4.741 1.00 96.00 311 LEU A C 1
ATOM 2408 O O . LEU A 1 311 ? -3.004 -5.740 5.178 1.00 96.00 311 LEU A O 1
ATOM 2412 N N . ILE A 1 312 ? -4.384 -4.021 4.716 1.00 97.81 312 ILE A N 1
ATOM 2413 C CA . ILE A 1 312 ? -3.550 -2.980 5.315 1.00 97.81 312 ILE A CA 1
ATOM 2414 C C . ILE A 1 312 ? -4.340 -2.283 6.422 1.00 97.81 312 ILE A C 1
ATOM 2416 O O . ILE A 1 312 ? -5.486 -1.884 6.227 1.00 97.81 312 ILE A O 1
ATOM 2420 N N . VAL A 1 313 ? -3.719 -2.124 7.586 1.00 97.94 313 VAL A N 1
ATOM 2421 C CA . VAL A 1 313 ? -4.261 -1.356 8.710 1.00 97.94 313 VAL A CA 1
ATOM 2422 C C . VAL A 1 313 ? -3.291 -0.226 9.017 1.00 97.94 313 VAL A C 1
ATOM 2424 O O . VAL A 1 313 ? -2.147 -0.482 9.385 1.00 97.94 313 VAL A O 1
ATOM 2427 N N . ILE A 1 314 ? -3.727 1.020 8.865 1.00 97.69 314 ILE A N 1
ATOM 2428 C CA . ILE A 1 314 ? -2.915 2.197 9.187 1.00 97.69 314 ILE A CA 1
ATOM 2429 C C . ILE A 1 314 ? -3.538 2.873 10.401 1.00 97.69 314 ILE A C 1
ATOM 2431 O O . ILE A 1 314 ? -4.668 3.359 10.328 1.00 97.69 314 ILE A O 1
ATOM 2435 N N . ALA A 1 315 ? -2.804 2.895 11.510 1.00 96.25 315 ALA A N 1
ATOM 2436 C CA . ALA A 1 315 ? -3.232 3.567 12.726 1.00 96.25 315 ALA A CA 1
ATOM 2437 C C . ALA A 1 315 ? -2.457 4.867 12.920 1.00 96.25 315 ALA A C 1
ATOM 2439 O O . ALA A 1 315 ? -1.223 4.867 12.891 1.00 96.25 315 ALA A O 1
ATOM 2440 N N . VAL A 1 316 ? -3.180 5.958 13.153 1.00 95.75 316 VAL A N 1
ATOM 2441 C CA . VAL A 1 316 ? -2.590 7.252 13.496 1.00 95.75 316 VAL A CA 1
ATOM 2442 C C . VAL A 1 316 ? -2.908 7.556 14.951 1.00 95.75 316 VAL A C 1
ATOM 2444 O O . VAL A 1 316 ? -4.062 7.793 15.307 1.00 95.75 316 VAL A O 1
ATOM 2447 N N . GLY A 1 317 ? -1.870 7.499 15.777 1.00 91.75 317 GLY A N 1
ATOM 2448 C CA . GLY A 1 317 ? -1.929 7.765 17.205 1.00 91.75 317 GLY A CA 1
ATOM 2449 C C . GLY A 1 317 ? -1.612 9.212 17.568 1.00 91.75 317 GLY A C 1
ATOM 2450 O O . GLY A 1 317 ? -1.274 10.025 16.699 1.00 91.75 317 GLY A O 1
ATOM 2451 N N . PRO A 1 318 ? -1.659 9.532 18.870 1.00 87.75 318 PRO A N 1
ATOM 2452 C CA . PRO A 1 318 ? -1.185 10.807 19.382 1.00 87.75 318 PRO A CA 1
ATOM 2453 C C . PRO A 1 318 ? 0.327 10.956 19.161 1.00 87.75 318 PRO A C 1
ATOM 2455 O O . PRO A 1 318 ? 1.044 9.996 18.875 1.00 87.75 318 PRO A O 1
ATOM 2458 N N . ASN A 1 319 ? 0.831 12.186 19.299 1.00 87.88 319 ASN A N 1
ATOM 2459 C CA . ASN A 1 319 ? 2.257 12.511 19.147 1.00 87.88 319 ASN A CA 1
ATOM 2460 C C . ASN A 1 319 ? 2.874 12.036 17.816 1.00 87.88 319 ASN A C 1
ATOM 2462 O O . ASN A 1 319 ? 4.071 11.735 17.749 1.00 87.88 319 ASN A O 1
ATOM 2466 N N . ARG A 1 320 ? 2.069 11.980 16.746 1.00 90.31 320 ARG A N 1
ATOM 2467 C CA . ARG A 1 320 ? 2.529 11.604 15.407 1.00 90.31 320 ARG A CA 1
ATOM 2468 C C . ARG A 1 320 ? 3.750 12.409 14.974 1.00 90.31 320 ARG A C 1
ATOM 2470 O O . ARG A 1 320 ? 3.839 13.620 15.168 1.00 90.31 320 ARG A O 1
ATOM 2477 N N . SER A 1 321 ? 4.696 11.713 14.354 1.00 90.12 321 SER A N 1
ATOM 2478 C CA . SER A 1 321 ? 5.929 12.310 13.842 1.00 90.12 321 SER A CA 1
ATOM 2479 C C . SER A 1 321 ? 5.818 12.782 12.386 1.00 90.12 321 SER A C 1
ATOM 2481 O O . SER A 1 321 ? 6.749 13.411 11.877 1.00 90.12 321 SER A O 1
ATOM 2483 N N . LEU A 1 322 ? 4.682 12.496 11.742 1.00 93.69 322 LEU A N 1
ATOM 2484 C CA . LEU A 1 322 ? 4.356 12.848 10.363 1.00 93.69 322 LEU A CA 1
ATOM 2485 C C . LEU A 1 322 ? 3.241 13.900 10.301 1.00 93.69 322 LEU A C 1
ATOM 2487 O O . LEU A 1 322 ? 2.276 13.860 11.076 1.00 93.69 322 LEU A O 1
ATOM 2491 N N . GLY A 1 323 ? 3.344 14.811 9.339 1.00 92.25 323 GLY A N 1
ATOM 2492 C CA . GLY A 1 323 ? 2.317 15.779 8.989 1.00 92.25 323 GLY A CA 1
ATOM 2493 C C . GLY A 1 323 ? 1.172 15.148 8.193 1.00 92.25 323 GLY A C 1
ATOM 2494 O O . GLY A 1 323 ? 1.193 13.974 7.819 1.00 92.25 323 GLY A O 1
ATOM 2495 N N . ILE A 1 324 ? 0.129 15.942 7.922 1.00 92.50 324 ILE A N 1
ATOM 2496 C CA . ILE A 1 324 ? -1.039 15.488 7.140 1.00 92.50 324 ILE A CA 1
ATOM 2497 C C . ILE A 1 324 ? -0.601 15.027 5.743 1.00 92.50 324 ILE A C 1
ATOM 2499 O O . ILE A 1 324 ? -1.094 14.022 5.232 1.00 92.50 324 ILE A O 1
ATOM 2503 N N . SER A 1 325 ? 0.357 15.736 5.146 1.00 91.38 325 SER A N 1
ATOM 2504 C CA . SER A 1 325 ? 0.899 15.447 3.822 1.00 91.38 325 SER A CA 1
ATOM 2505 C C . SER A 1 325 ? 1.598 14.088 3.739 1.00 91.38 325 SER A C 1
ATOM 2507 O O . SER A 1 325 ? 1.308 13.329 2.814 1.00 91.38 325 SER A O 1
ATOM 2509 N N . GLY A 1 326 ? 2.472 13.742 4.692 1.00 92.88 326 GLY A N 1
ATOM 2510 C CA . GLY A 1 326 ? 3.147 12.441 4.694 1.00 92.88 326 GLY A CA 1
ATOM 2511 C C . GLY A 1 326 ? 2.215 11.279 5.022 1.00 92.88 326 GLY A C 1
ATOM 2512 O O . GLY A 1 326 ? 2.331 10.216 4.412 1.00 92.88 326 GLY A O 1
ATOM 2513 N N . ILE A 1 327 ? 1.220 11.486 5.890 1.00 94.56 327 ILE A N 1
ATOM 2514 C CA . ILE A 1 327 ? 0.174 10.477 6.124 1.00 94.56 327 ILE A CA 1
ATOM 2515 C C . ILE A 1 327 ? -0.670 10.281 4.859 1.00 94.56 327 ILE A C 1
ATOM 2517 O O . ILE A 1 327 ? -0.906 9.151 4.438 1.00 94.56 327 ILE A O 1
ATOM 2521 N N . SER A 1 328 ? -1.076 11.362 4.194 1.00 92.50 328 SER A N 1
ATOM 2522 C CA . SER A 1 328 ? -1.849 11.275 2.947 1.00 92.50 328 SER A CA 1
ATOM 2523 C C . SER A 1 328 ? -1.060 10.582 1.838 1.00 92.50 328 SER A C 1
ATOM 2525 O O . SER A 1 328 ? -1.629 9.793 1.086 1.00 92.50 328 SER A O 1
ATOM 2527 N N . LEU A 1 329 ? 0.251 10.831 1.766 1.00 92.50 329 LEU A N 1
ATOM 2528 C CA . LEU A 1 329 ? 1.169 10.142 0.862 1.00 92.50 329 LEU A CA 1
ATOM 2529 C C . LEU A 1 329 ? 1.194 8.635 1.118 1.00 92.50 329 LEU A C 1
ATOM 2531 O O . LEU A 1 329 ? 1.117 7.848 0.174 1.00 92.50 329 LEU A O 1
ATOM 2535 N N . LEU A 1 330 ? 1.277 8.241 2.390 1.00 94.50 330 LEU A N 1
ATOM 2536 C CA . LEU A 1 330 ? 1.253 6.843 2.800 1.00 94.50 330 LEU A CA 1
ATOM 2537 C C . LEU A 1 330 ? -0.037 6.155 2.327 1.00 94.50 330 LEU A C 1
ATOM 2539 O O . LEU A 1 330 ? 0.034 5.113 1.676 1.00 94.50 330 LEU A O 1
ATOM 2543 N N . PHE A 1 331 ? -1.200 6.762 2.587 1.00 94.44 331 PHE A N 1
ATOM 2544 C CA . PHE A 1 331 ? -2.491 6.237 2.132 1.00 94.44 331 PHE A CA 1
ATOM 2545 C C . PHE A 1 331 ? -2.601 6.187 0.604 1.00 94.44 331 PHE A C 1
ATOM 2547 O O . PHE A 1 331 ? -3.031 5.170 0.067 1.00 94.44 331 PHE A O 1
ATOM 2554 N N . GLY A 1 332 ? -2.205 7.251 -0.100 1.00 92.75 332 GLY A N 1
ATOM 2555 C CA . GLY A 1 332 ? -2.296 7.322 -1.561 1.00 92.75 332 GLY A CA 1
ATOM 2556 C C . GLY A 1 332 ? -1.431 6.269 -2.255 1.00 92.75 332 GLY A C 1
ATOM 2557 O O . GLY A 1 332 ? -1.897 5.564 -3.147 1.00 92.75 332 GLY A O 1
ATOM 2558 N N . LEU A 1 333 ? -0.184 6.086 -1.813 1.00 93.69 333 LEU A N 1
ATOM 2559 C CA . LEU A 1 333 ? 0.719 5.113 -2.432 1.00 93.69 333 LEU A CA 1
ATOM 2560 C C . LEU A 1 333 ? 0.381 3.660 -2.068 1.00 93.69 333 LEU A C 1
ATOM 2562 O O . LEU A 1 333 ? 0.486 2.788 -2.932 1.00 93.69 333 LEU A O 1
ATOM 2566 N N . LEU A 1 334 ? -0.060 3.385 -0.835 1.00 95.44 334 LEU A N 1
ATOM 2567 C CA . LEU A 1 334 ? -0.382 2.019 -0.399 1.00 95.44 334 LEU A CA 1
ATOM 2568 C C . LEU A 1 334 ? -1.728 1.495 -0.904 1.00 95.44 334 LEU A C 1
ATOM 2570 O O . LEU A 1 334 ? -1.934 0.285 -0.882 1.00 95.44 334 LEU A O 1
ATOM 2574 N N . GLN A 1 335 ? -2.611 2.353 -1.423 1.00 91.50 335 GLN A N 1
ATOM 2575 C CA . GLN A 1 335 ? -3.853 1.914 -2.078 1.00 91.50 335 GLN A CA 1
ATOM 2576 C C . GLN A 1 335 ? -3.638 0.965 -3.252 1.00 91.50 335 GLN A C 1
ATOM 2578 O O . GLN A 1 335 ? -4.541 0.194 -3.570 1.00 91.50 335 GLN A O 1
ATOM 2583 N N . GLY A 1 336 ? -2.455 0.980 -3.867 1.00 89.94 336 GLY A N 1
ATOM 2584 C CA . GLY A 1 336 ? -2.128 0.036 -4.928 1.00 89.94 336 GLY A CA 1
ATOM 2585 C C . GLY A 1 336 ? -1.900 -1.397 -4.443 1.00 89.94 336 GLY A C 1
ATOM 2586 O O . GLY A 1 336 ? -1.723 -2.282 -5.265 1.00 89.94 336 GLY A O 1
ATOM 2587 N N . LEU A 1 337 ? -1.876 -1.656 -3.134 1.00 93.19 337 LEU A N 1
ATOM 2588 C CA . LEU A 1 337 ? -1.680 -2.986 -2.555 1.00 93.19 337 LEU A CA 1
ATOM 2589 C C . LEU A 1 337 ? -2.981 -3.521 -1.949 1.00 93.19 337 LEU A C 1
ATOM 2591 O O . LEU A 1 337 ? -3.925 -2.773 -1.708 1.00 93.19 337 LEU A O 1
ATOM 2595 N N . ALA A 1 338 ? -3.012 -4.829 -1.676 1.00 92.31 338 ALA A N 1
ATOM 2596 C CA . ALA A 1 338 ? -4.124 -5.499 -1.000 1.00 92.31 338 ALA A CA 1
ATOM 2597 C C . ALA A 1 338 ? -5.504 -5.295 -1.666 1.00 92.31 338 ALA A C 1
ATOM 2599 O O . ALA A 1 338 ? -6.514 -5.334 -0.970 1.00 92.31 338 ALA A O 1
ATOM 2600 N N . GLU A 1 339 ? -5.568 -5.064 -2.986 1.00 89.62 339 GLU A N 1
ATOM 2601 C CA . GLU A 1 339 ? -6.804 -4.671 -3.698 1.00 89.62 339 GLU A CA 1
ATOM 2602 C C . GLU A 1 339 ? -7.478 -3.446 -3.045 1.00 89.62 339 GLU A C 1
ATOM 2604 O O . GLU A 1 339 ? -8.695 -3.393 -2.873 1.00 89.62 339 GLU A O 1
ATOM 2609 N N . SER A 1 340 ? -6.662 -2.486 -2.597 1.00 90.12 340 SER A N 1
ATOM 2610 C CA . SER A 1 340 ? -7.087 -1.282 -1.873 1.00 90.12 340 SER A CA 1
ATOM 2611 C C . SER A 1 340 ? -7.823 -1.555 -0.552 1.00 90.12 340 SER A C 1
ATOM 2613 O O . SER A 1 340 ? -8.490 -0.659 -0.024 1.00 90.12 340 SER A O 1
ATOM 2615 N N . ARG A 1 341 ? -7.670 -2.759 0.026 1.00 93.44 341 ARG A N 1
ATOM 2616 C CA . ARG A 1 341 ? -8.187 -3.103 1.358 1.00 93.44 341 ARG A CA 1
ATOM 2617 C C . ARG A 1 341 ? -7.408 -2.403 2.457 1.00 93.44 341 ARG A C 1
ATOM 2619 O O . ARG A 1 341 ? -6.421 -2.940 2.962 1.00 93.44 341 ARG A O 1
ATOM 2626 N N . ILE A 1 342 ? -7.865 -1.205 2.817 1.00 95.81 342 ILE A N 1
ATOM 2627 C CA . ILE A 1 342 ? -7.234 -0.360 3.835 1.00 95.81 342 ILE A CA 1
ATOM 2628 C C . ILE A 1 342 ? -8.236 0.034 4.918 1.00 95.81 342 ILE A C 1
ATOM 2630 O O . ILE A 1 342 ? -9.241 0.689 4.644 1.00 95.81 342 ILE A O 1
ATOM 2634 N N . LEU A 1 343 ? -7.911 -0.303 6.163 1.00 97.69 343 LEU A N 1
ATOM 2635 C CA . LEU A 1 343 ? -8.564 0.233 7.351 1.00 97.69 343 LEU A CA 1
ATOM 2636 C C . LEU A 1 343 ? -7.704 1.357 7.941 1.00 97.69 343 LEU A C 1
ATOM 2638 O O . LEU A 1 343 ? -6.565 1.117 8.346 1.00 97.69 343 LEU A O 1
ATOM 2642 N N . ALA A 1 344 ? -8.252 2.565 8.020 1.00 97.25 344 ALA A N 1
ATOM 2643 C CA . ALA A 1 344 ? -7.673 3.670 8.772 1.00 97.25 344 ALA A CA 1
ATOM 2644 C C . ALA A 1 344 ? -8.278 3.708 10.181 1.00 97.25 344 ALA A C 1
ATOM 2646 O O . ALA A 1 344 ? -9.499 3.769 10.318 1.00 97.25 344 ALA A O 1
ATOM 2647 N N . VAL A 1 345 ? -7.439 3.710 11.215 1.00 96.31 345 VAL A N 1
ATOM 2648 C CA . VAL A 1 345 ? -7.863 3.924 12.607 1.00 96.31 345 VAL A CA 1
ATOM 2649 C C . VAL A 1 345 ? -7.191 5.194 13.115 1.00 96.31 345 VAL A C 1
ATOM 2651 O O . VAL A 1 345 ? -5.968 5.239 13.223 1.00 96.31 345 VAL A O 1
ATOM 2654 N N . ILE A 1 346 ? -7.965 6.240 13.383 1.00 94.75 346 ILE A N 1
ATOM 2655 C CA . ILE A 1 346 ? -7.429 7.568 13.704 1.00 94.75 346 ILE A CA 1
ATOM 2656 C C . ILE A 1 346 ? -7.848 7.942 15.125 1.00 94.75 346 ILE A C 1
ATOM 2658 O O . ILE A 1 346 ? -9.037 8.039 15.419 1.00 94.75 346 ILE A O 1
ATOM 2662 N N . GLU A 1 347 ? -6.864 8.122 16.005 1.00 92.00 347 GLU A N 1
ATOM 2663 C CA . GLU A 1 347 ? -7.062 8.670 17.355 1.00 92.00 347 GLU A CA 1
ATOM 2664 C C . GLU A 1 347 ? -6.996 10.201 17.368 1.00 92.00 347 GLU A C 1
ATOM 2666 O O . GLU A 1 347 ? -7.614 10.850 18.205 1.00 92.00 347 GLU A O 1
ATOM 2671 N N . ASP A 1 348 ? -6.232 10.775 16.436 1.00 76.81 348 ASP A N 1
ATOM 2672 C CA . ASP A 1 348 ? -6.039 12.216 16.300 1.00 76.81 348 ASP A CA 1
ATOM 2673 C C . ASP A 1 348 ? -7.363 12.921 15.948 1.00 76.81 348 ASP A C 1
ATOM 2675 O O . ASP A 1 348 ? -7.990 12.631 14.929 1.00 76.81 348 ASP A O 1
ATOM 2679 N N . THR A 1 349 ? -7.769 13.874 16.788 1.00 76.06 349 THR A N 1
ATOM 2680 C CA . THR A 1 349 ? -8.995 14.667 16.619 1.00 76.06 349 THR A CA 1
ATOM 2681 C C . THR A 1 349 ? -8.864 15.771 15.560 1.00 76.06 349 THR A C 1
ATOM 2683 O O . THR A 1 349 ? -9.783 16.575 15.389 1.00 76.06 349 THR A O 1
ATOM 2686 N N . ASP A 1 350 ? -7.721 15.879 14.875 1.00 86.62 350 ASP A N 1
ATOM 2687 C CA . ASP A 1 350 ? -7.520 16.809 13.764 1.00 86.62 350 ASP A CA 1
ATOM 2688 C C . ASP A 1 350 ? -8.428 16.449 12.578 1.00 86.62 350 ASP A C 1
ATOM 2690 O O . ASP A 1 350 ? -8.152 15.562 11.764 1.00 86.62 350 ASP A O 1
ATOM 2694 N N . THR A 1 351 ? -9.520 17.196 12.443 1.00 85.75 351 THR A N 1
ATOM 2695 C CA . THR A 1 351 ? -10.502 17.019 11.369 1.00 85.75 351 THR A CA 1
ATOM 2696 C C . THR A 1 351 ? -9.886 17.167 9.978 1.00 85.75 351 THR A C 1
ATOM 2698 O O . THR A 1 351 ? -10.324 16.488 9.045 1.00 85.75 351 THR A O 1
ATOM 2701 N N . ASN A 1 352 ? -8.831 17.977 9.817 1.00 89.12 352 ASN A N 1
ATOM 2702 C CA . ASN A 1 352 ? -8.147 18.127 8.531 1.00 89.12 352 ASN A CA 1
ATOM 2703 C C . ASN A 1 352 ? -7.427 16.838 8.131 1.00 89.12 352 ASN A C 1
ATOM 2705 O O . ASN A 1 352 ? -7.398 16.487 6.948 1.00 89.12 352 ASN A O 1
ATOM 2709 N N . LEU A 1 353 ? -6.867 16.117 9.106 1.00 90.88 353 LEU A N 1
ATOM 2710 C CA . LEU A 1 353 ? -6.236 14.827 8.865 1.00 90.88 353 LEU A CA 1
ATOM 2711 C C . LEU A 1 353 ? -7.270 13.813 8.368 1.00 90.88 353 LEU A C 1
ATOM 2713 O O . LEU A 1 353 ? -7.061 13.210 7.315 1.00 90.88 353 LEU A O 1
ATOM 2717 N N . ILE A 1 354 ? -8.393 13.667 9.078 1.00 90.56 354 ILE A N 1
ATOM 2718 C CA . ILE A 1 354 ? -9.465 12.730 8.704 1.00 90.56 354 ILE A CA 1
ATOM 2719 C C . ILE A 1 354 ? -9.988 13.057 7.298 1.00 90.56 354 ILE A C 1
ATOM 2721 O O . ILE A 1 354 ? -10.116 12.163 6.458 1.00 90.56 354 ILE A O 1
ATOM 2725 N N . GLN A 1 355 ? -10.225 14.337 6.995 1.00 88.94 355 GLN A N 1
ATOM 2726 C CA . GLN A 1 355 ? -10.642 14.775 5.660 1.00 88.94 355 GLN A CA 1
ATOM 2727 C C . GLN A 1 355 ? -9.603 14.449 4.582 1.00 88.94 355 GLN A C 1
ATOM 2729 O O . GLN A 1 355 ? -9.971 14.048 3.476 1.00 88.94 355 GLN A O 1
ATOM 2734 N N . SER A 1 356 ? -8.312 14.615 4.874 1.00 89.94 356 SER A N 1
ATOM 2735 C CA . SER A 1 356 ? -7.244 14.311 3.920 1.00 89.94 356 SER A CA 1
ATOM 2736 C C . SER A 1 356 ? -7.110 12.808 3.663 1.00 89.94 356 SER A C 1
ATOM 2738 O O . SER A 1 356 ? -6.993 12.390 2.510 1.00 89.94 356 SER A O 1
ATOM 2740 N N . VAL A 1 357 ? -7.221 11.980 4.708 1.00 92.19 357 VAL A N 1
ATOM 2741 C CA . VAL A 1 357 ? -7.251 10.512 4.587 1.00 92.19 357 VAL A CA 1
ATOM 2742 C C . VAL A 1 357 ? -8.485 10.056 3.804 1.00 92.19 357 VAL A C 1
ATOM 2744 O O . VAL A 1 357 ? -8.364 9.222 2.909 1.00 92.19 357 VAL A O 1
ATOM 2747 N N . ALA A 1 358 ? -9.653 10.650 4.058 1.00 90.38 358 ALA A N 1
ATOM 2748 C CA . ALA A 1 358 ? -10.871 10.384 3.296 1.00 90.38 358 ALA A CA 1
ATOM 2749 C C . ALA A 1 358 ? -10.727 10.720 1.808 1.00 90.38 358 ALA A C 1
ATOM 2751 O O . ALA A 1 358 ? -11.110 9.913 0.962 1.00 90.38 358 ALA A O 1
ATOM 2752 N N . LYS A 1 359 ? -10.138 11.877 1.475 1.00 88.44 359 LYS A N 1
ATOM 2753 C CA . LYS A 1 359 ? -9.835 12.244 0.081 1.00 88.44 359 LYS A CA 1
ATOM 2754 C C . LYS A 1 359 ? -8.899 11.239 -0.574 1.00 88.44 359 LYS A C 1
ATOM 2756 O O . LYS A 1 359 ? -9.155 10.845 -1.710 1.00 88.44 359 LYS A O 1
ATOM 2761 N N . ALA A 1 360 ? -7.846 10.835 0.142 1.00 89.75 360 ALA A N 1
ATOM 2762 C CA . ALA A 1 360 ? -6.900 9.848 -0.348 1.00 89.75 360 ALA A CA 1
ATOM 2763 C C . ALA A 1 360 ? -7.631 8.542 -0.673 1.00 89.75 360 ALA A C 1
ATOM 2765 O O . ALA A 1 360 ? -7.553 8.090 -1.809 1.00 89.75 360 ALA A O 1
ATOM 2766 N N . LEU A 1 361 ? -8.365 7.963 0.285 1.00 89.94 361 LEU A N 1
ATOM 2767 C CA . LEU A 1 361 ? -9.043 6.666 0.140 1.00 89.94 361 LEU A CA 1
ATOM 2768 C C . LEU A 1 361 ? -10.163 6.661 -0.908 1.00 89.94 361 LEU A C 1
ATOM 2770 O O . LEU A 1 361 ? -10.343 5.662 -1.599 1.00 89.94 361 LEU A O 1
ATOM 2774 N N . ALA A 1 362 ? -10.893 7.768 -1.059 1.00 84.94 362 ALA A N 1
ATOM 2775 C CA . ALA A 1 362 ? -11.992 7.855 -2.018 1.00 84.94 362 ALA A CA 1
ATOM 2776 C C . ALA A 1 362 ? -11.526 7.921 -3.487 1.00 84.94 362 ALA A C 1
ATOM 2778 O O . ALA A 1 362 ? -12.339 7.730 -4.393 1.00 84.94 362 ALA A O 1
ATOM 2779 N N . GLY A 1 363 ? -10.249 8.237 -3.744 1.00 75.38 363 GLY A N 1
ATOM 2780 C CA . GLY A 1 363 ? -9.685 8.335 -5.096 1.00 75.38 363 GLY A CA 1
ATOM 2781 C C . GLY A 1 363 ? -10.234 9.492 -5.948 1.00 75.38 363 GLY A C 1
ATOM 2782 O O . GLY A 1 363 ? -9.979 9.541 -7.146 1.00 75.38 363 GLY A O 1
ATOM 2783 N N . ALA A 1 364 ? -10.992 10.424 -5.358 1.00 62.62 364 ALA A N 1
ATOM 2784 C CA . ALA A 1 364 ? -11.635 11.536 -6.070 1.00 62.62 364 ALA A CA 1
ATOM 2785 C C . ALA A 1 364 ? -10.686 12.714 -6.364 1.00 62.62 364 ALA A C 1
ATOM 2787 O O . ALA A 1 364 ? -10.900 13.472 -7.307 1.00 62.62 364 ALA A O 1
ATOM 2788 N N . SER A 1 365 ? -9.636 12.886 -5.557 1.00 65.50 365 SER A N 1
ATOM 2789 C CA . SER A 1 365 ? -8.596 13.892 -5.776 1.00 65.50 365 SER A CA 1
ATOM 2790 C C . SER A 1 365 ? -7.301 13.424 -5.132 1.00 65.50 365 SER A C 1
ATOM 2792 O O . SER A 1 365 ? -7.295 13.103 -3.942 1.00 65.50 365 SER A O 1
ATOM 2794 N N . VAL A 1 366 ? -6.206 13.431 -5.886 1.00 67.75 366 VAL A N 1
ATOM 2795 C CA . VAL A 1 366 ? -4.886 13.088 -5.350 1.00 67.75 366 VAL A CA 1
ATOM 2796 C C . VAL A 1 366 ? -4.497 14.148 -4.315 1.00 67.75 366 VAL A C 1
ATOM 2798 O O . VAL A 1 366 ? -4.495 15.338 -4.655 1.00 67.75 366 VAL A O 1
ATOM 2801 N N . PRO A 1 367 ? -4.204 13.762 -3.060 1.00 66.56 367 PRO A N 1
ATOM 2802 C CA . PRO A 1 367 ? -3.840 14.718 -2.026 1.00 66.56 367 PRO A CA 1
ATOM 2803 C C . PRO A 1 367 ? -2.599 15.516 -2.435 1.00 66.56 367 PRO A C 1
ATOM 2805 O O . PRO A 1 367 ? -1.658 14.981 -3.017 1.00 66.56 367 PRO A O 1
ATOM 2808 N N . HIS A 1 368 ? -2.568 16.805 -2.101 1.00 77.00 368 HIS A N 1
ATOM 2809 C CA . HIS A 1 368 ? -1.331 17.566 -2.197 1.00 77.00 368 HIS A CA 1
ATOM 2810 C C . HIS A 1 368 ? -0.385 17.087 -1.091 1.00 77.00 368 HIS A C 1
ATOM 2812 O O . HIS A 1 368 ? -0.624 17.332 0.088 1.00 77.00 368 HIS A O 1
ATOM 2818 N N . PHE A 1 369 ? 0.696 16.407 -1.463 1.00 82.38 369 PHE A N 1
ATOM 2819 C CA . PHE A 1 369 ? 1.656 15.843 -0.510 1.00 82.38 369 PHE A CA 1
ATOM 2820 C C . PHE A 1 369 ? 2.680 16.862 0.020 1.00 82.38 369 PHE A C 1
ATOM 2822 O O . PHE A 1 369 ? 3.705 16.470 0.576 1.00 82.38 369 PHE A O 1
ATOM 2829 N N . GLY A 1 370 ? 2.404 18.160 -0.117 1.00 82.81 370 GLY A N 1
ATOM 2830 C CA . GLY A 1 370 ? 3.270 19.244 0.337 1.00 82.81 370 GLY A CA 1
ATOM 2831 C C . GLY A 1 370 ? 4.457 19.521 -0.586 1.00 82.81 370 GLY A C 1
ATOM 2832 O O . GLY A 1 370 ? 4.662 18.864 -1.609 1.00 82.81 370 GLY A O 1
ATOM 2833 N N . VAL A 1 371 ? 5.255 20.519 -0.203 1.00 86.00 371 VAL A N 1
ATOM 2834 C CA . VAL A 1 371 ? 6.520 20.839 -0.872 1.00 86.00 371 VAL A CA 1
ATOM 2835 C C . VAL A 1 371 ? 7.520 19.734 -0.556 1.00 86.00 371 VAL A C 1
ATOM 2837 O O . VAL A 1 371 ? 7.794 19.457 0.607 1.00 86.00 371 VAL A O 1
ATOM 2840 N N . HIS A 1 372 ? 8.056 19.089 -1.589 1.00 86.94 372 HIS A N 1
ATOM 2841 C CA . HIS A 1 372 ? 9.066 18.052 -1.413 1.00 86.94 372 HIS A CA 1
ATOM 2842 C C . HIS A 1 372 ? 10.398 18.664 -0.963 1.00 86.94 372 HIS A C 1
ATOM 2844 O O . HIS A 1 372 ? 10.948 19.537 -1.645 1.00 86.94 372 HIS A O 1
ATOM 2850 N N . VAL A 1 373 ? 10.967 18.119 0.112 1.00 90.50 373 VAL A N 1
ATOM 2851 C CA . VAL A 1 373 ? 12.292 18.492 0.626 1.00 90.50 373 VAL A CA 1
ATOM 2852 C C . VAL A 1 373 ? 13.210 17.264 0.592 1.00 90.50 373 VAL A C 1
ATOM 2854 O O . VAL A 1 373 ? 12.775 16.169 0.943 1.00 90.50 373 VAL A O 1
ATOM 2857 N N . PRO A 1 374 ? 14.471 17.389 0.132 1.00 89.81 374 PRO A N 1
ATOM 2858 C CA . PRO A 1 374 ? 15.425 16.287 0.199 1.00 89.81 374 PRO A CA 1
ATOM 2859 C C . PRO A 1 374 ? 15.647 15.831 1.651 1.00 89.81 374 PRO A C 1
ATOM 2861 O O . PRO A 1 374 ? 15.784 16.683 2.529 1.00 89.81 374 PRO A O 1
ATOM 2864 N N . PRO A 1 375 ? 15.744 14.519 1.916 1.00 90.06 375 PRO A N 1
ATOM 2865 C CA . PRO A 1 375 ? 15.979 14.019 3.265 1.00 90.06 375 PRO A CA 1
ATOM 2866 C C . PRO A 1 375 ? 17.373 14.421 3.757 1.00 90.06 375 PRO A C 1
ATOM 2868 O O . PRO A 1 375 ? 18.330 14.509 2.981 1.00 90.06 375 PRO A O 1
ATOM 2871 N N . THR A 1 376 ? 17.514 14.597 5.069 1.00 92.06 376 THR A N 1
ATOM 2872 C CA . THR A 1 376 ? 18.823 14.815 5.694 1.00 92.06 376 THR A CA 1
ATOM 2873 C C . THR A 1 376 ? 19.724 13.583 5.540 1.00 92.06 376 THR A C 1
ATOM 2875 O O . THR A 1 376 ? 19.258 12.451 5.385 1.00 92.06 376 THR A O 1
ATOM 2878 N N . GLN A 1 377 ? 21.041 13.779 5.633 1.00 92.75 377 GLN A N 1
ATOM 2879 C CA . GLN A 1 377 ? 22.019 12.684 5.591 1.00 92.75 377 GLN A CA 1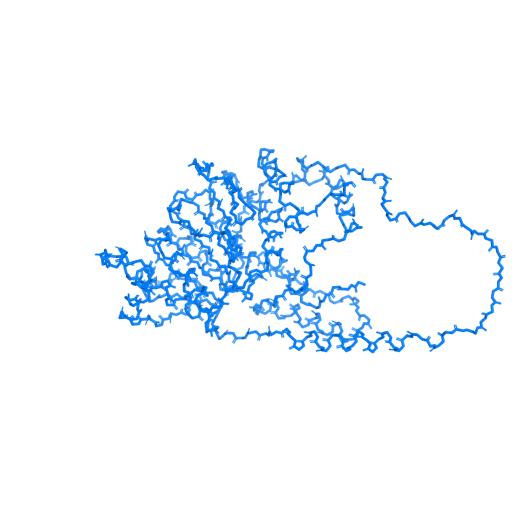
ATOM 2880 C C . GLN A 1 377 ? 21.748 11.608 6.660 1.00 92.75 377 GLN A C 1
ATOM 2882 O O . GLN A 1 377 ? 21.933 10.420 6.397 1.00 92.75 377 GLN A O 1
ATOM 2887 N N . GLU A 1 378 ? 21.294 12.012 7.849 1.00 92.00 378 GLU A N 1
ATOM 2888 C CA . GLU A 1 378 ? 20.926 11.107 8.945 1.00 92.00 378 GLU A CA 1
ATOM 2889 C C . GLU A 1 378 ? 19.775 10.176 8.541 1.00 92.00 378 GLU A C 1
ATOM 2891 O O . GLU A 1 378 ? 19.905 8.954 8.630 1.00 92.00 378 GLU A O 1
ATOM 2896 N N . LYS A 1 379 ? 18.695 10.746 7.993 1.00 91.88 379 LYS A N 1
ATOM 2897 C CA . LYS A 1 379 ? 17.527 10.006 7.498 1.00 91.88 379 LYS A CA 1
ATOM 2898 C C . LYS A 1 379 ? 17.887 9.049 6.359 1.00 91.88 379 LYS A C 1
ATOM 2900 O O . LYS A 1 379 ? 17.439 7.902 6.337 1.00 91.88 379 LYS A O 1
ATOM 2905 N N . VAL A 1 380 ? 18.748 9.479 5.434 1.00 91.88 380 VAL A N 1
ATOM 2906 C CA . VAL A 1 380 ? 19.248 8.605 4.357 1.00 91.88 380 VAL A CA 1
ATOM 2907 C C . VAL A 1 380 ? 20.064 7.442 4.924 1.00 91.88 380 VAL A C 1
ATOM 2909 O O . VAL A 1 380 ? 19.848 6.292 4.537 1.00 91.88 380 VAL A O 1
ATOM 2912 N N . ASN A 1 381 ? 20.967 7.704 5.873 1.00 91.38 381 ASN A N 1
ATOM 2913 C CA . ASN A 1 381 ? 21.778 6.660 6.508 1.00 91.38 381 ASN A CA 1
ATOM 2914 C C . ASN A 1 381 ? 20.929 5.651 7.280 1.00 91.38 381 ASN A C 1
ATOM 2916 O O . ASN A 1 381 ? 21.219 4.454 7.260 1.00 91.38 381 ASN A O 1
ATOM 2920 N N . GLN A 1 382 ? 19.856 6.110 7.912 1.00 91.31 382 GLN A N 1
ATOM 2921 C CA . GLN A 1 382 ? 18.909 5.234 8.579 1.00 91.31 382 GLN A CA 1
ATOM 2922 C C . GLN A 1 382 ? 18.190 4.300 7.596 1.00 91.31 382 GLN A C 1
ATOM 2924 O O . GLN A 1 382 ? 18.157 3.090 7.831 1.00 91.31 382 GLN A O 1
ATOM 2929 N N . ILE A 1 383 ? 17.674 4.820 6.472 1.00 92.19 383 ILE A N 1
ATOM 2930 C CA . ILE A 1 383 ? 17.066 3.984 5.419 1.00 92.19 383 ILE A CA 1
ATOM 2931 C C . ILE A 1 383 ? 18.082 2.962 4.900 1.00 92.19 383 ILE A C 1
ATOM 2933 O O . ILE A 1 383 ? 17.748 1.787 4.751 1.00 92.19 383 ILE A O 1
ATOM 2937 N N . LYS A 1 384 ? 19.334 3.374 4.667 1.00 91.75 384 LYS A N 1
ATOM 2938 C CA . LYS A 1 384 ? 20.405 2.460 4.240 1.00 91.75 384 LYS A CA 1
ATOM 2939 C C . LYS A 1 384 ? 20.674 1.362 5.265 1.00 91.75 384 LYS A C 1
ATOM 2941 O O . LYS A 1 384 ? 20.801 0.201 4.881 1.00 91.75 384 LYS A O 1
ATOM 2946 N N . LYS A 1 385 ? 20.744 1.702 6.557 1.00 91.75 385 LYS A N 1
ATOM 2947 C CA . LYS A 1 385 ? 20.931 0.727 7.642 1.00 91.75 385 LYS A CA 1
ATOM 2948 C C . LYS A 1 385 ? 19.817 -0.320 7.612 1.00 91.75 385 LYS A C 1
ATOM 2950 O O . LYS A 1 385 ? 20.118 -1.510 7.573 1.00 91.75 385 LYS A O 1
ATOM 2955 N N . LEU A 1 386 ? 18.558 0.119 7.542 1.00 92.75 386 LEU A N 1
ATOM 2956 C CA . LEU A 1 386 ? 17.401 -0.776 7.457 1.00 92.75 386 LEU A CA 1
ATOM 2957 C C . LEU A 1 386 ? 17.426 -1.633 6.182 1.00 92.75 386 LEU A C 1
ATOM 2959 O O . LEU A 1 386 ? 17.210 -2.841 6.249 1.00 92.75 386 LEU A O 1
ATOM 2963 N N . ARG A 1 387 ? 17.756 -1.037 5.028 1.00 93.12 387 ARG A N 1
ATOM 2964 C CA . ARG A 1 387 ? 17.909 -1.748 3.750 1.00 93.12 387 ARG A CA 1
ATOM 2965 C C . ARG A 1 387 ? 18.953 -2.854 3.856 1.00 93.12 387 ARG A C 1
ATOM 2967 O O . ARG A 1 387 ? 18.664 -4.001 3.533 1.00 93.12 387 ARG A O 1
ATOM 2974 N N . ASN A 1 388 ? 20.140 -2.534 4.362 1.00 91.56 388 ASN A N 1
ATOM 2975 C CA . ASN A 1 388 ? 21.228 -3.496 4.512 1.00 91.56 388 ASN A CA 1
ATOM 2976 C C . ASN A 1 388 ? 20.859 -4.649 5.444 1.00 91.56 388 ASN A C 1
ATOM 2978 O O . ASN A 1 388 ? 21.218 -5.793 5.161 1.00 91.56 388 ASN A O 1
ATOM 2982 N N . GLN A 1 389 ? 20.136 -4.339 6.520 1.00 92.81 389 GLN A N 1
ATOM 2983 C CA . GLN A 1 389 ? 19.718 -5.306 7.524 1.00 92.81 389 GLN A CA 1
ATOM 2984 C C . GLN A 1 389 ? 18.619 -6.247 7.008 1.00 92.81 389 GLN A C 1
ATOM 2986 O O . GLN A 1 389 ? 18.609 -7.414 7.383 1.00 92.81 389 GLN A O 1
ATOM 2991 N N . LEU A 1 390 ? 17.727 -5.766 6.133 1.00 94.69 390 LEU A N 1
ATOM 2992 C CA . LEU A 1 390 ? 16.502 -6.481 5.759 1.00 94.69 390 LEU A CA 1
ATOM 2993 C C . LEU A 1 390 ? 16.431 -6.948 4.297 1.00 94.69 390 LEU A C 1
ATOM 2995 O O . LEU A 1 390 ? 15.538 -7.714 3.954 1.00 94.69 390 LEU A O 1
ATOM 2999 N N . GLN A 1 391 ? 17.351 -6.546 3.418 1.00 93.50 391 GLN A N 1
ATOM 3000 C CA . GLN A 1 391 ? 17.320 -6.894 1.982 1.00 93.50 391 GLN A CA 1
ATOM 3001 C C . GLN A 1 391 ? 17.420 -8.395 1.651 1.00 93.50 391 GLN A C 1
ATOM 3003 O O . GLN A 1 391 ? 17.219 -8.781 0.498 1.00 93.50 391 GLN A O 1
ATOM 3008 N N . GLN A 1 392 ? 17.788 -9.235 2.624 1.00 91.94 392 GLN A N 1
ATOM 3009 C CA . GLN A 1 392 ? 17.771 -10.693 2.467 1.00 91.94 392 GLN A CA 1
ATOM 3010 C C . GLN A 1 392 ? 16.371 -11.271 2.706 1.00 91.94 392 GLN A C 1
ATOM 3012 O O . GLN A 1 392 ? 15.968 -12.188 1.996 1.00 91.94 392 GLN A O 1
ATOM 3017 N N . ASP A 1 393 ? 15.619 -10.701 3.651 1.00 93.44 393 ASP A N 1
ATOM 3018 C CA . ASP A 1 393 ? 14.227 -11.072 3.915 1.00 93.44 393 ASP A CA 1
ATOM 3019 C C . ASP A 1 393 ? 13.270 -10.410 2.907 1.00 93.44 393 ASP A C 1
ATOM 3021 O O . ASP A 1 393 ? 12.353 -11.051 2.399 1.00 93.44 393 ASP A O 1
ATOM 3025 N N . TRP A 1 394 ? 13.516 -9.141 2.5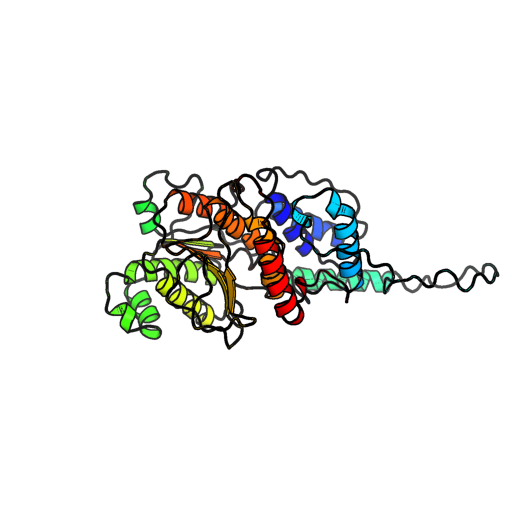63 1.00 95.19 394 TRP A N 1
ATOM 3026 C CA . TRP A 1 394 ? 12.684 -8.331 1.670 1.00 95.19 394 TRP A CA 1
ATOM 3027 C C . TRP A 1 394 ? 13.458 -7.960 0.402 1.00 95.19 394 TRP A C 1
ATOM 3029 O O . TRP A 1 394 ? 14.076 -6.900 0.311 1.00 95.19 394 TRP A O 1
ATOM 3039 N N . LYS A 1 395 ? 13.446 -8.849 -0.597 1.00 93.12 395 LYS A N 1
ATOM 3040 C CA . LYS A 1 395 ? 14.329 -8.763 -1.775 1.00 93.12 395 LYS A CA 1
ATOM 3041 C C . LYS A 1 395 ? 14.129 -7.513 -2.645 1.00 93.12 395 LYS A C 1
ATOM 3043 O O . LYS A 1 395 ? 15.092 -7.071 -3.265 1.00 93.12 395 LYS A O 1
ATOM 3048 N N . MET A 1 396 ? 12.951 -6.876 -2.652 1.00 94.88 396 MET A N 1
ATOM 3049 C CA . MET A 1 396 ? 12.751 -5.596 -3.366 1.00 94.88 396 MET A CA 1
ATOM 3050 C C . MET A 1 396 ? 13.594 -4.440 -2.809 1.00 94.88 396 MET A C 1
ATOM 3052 O O . MET A 1 396 ? 13.711 -3.404 -3.458 1.00 94.88 396 MET A O 1
ATOM 3056 N N . LEU A 1 397 ? 14.177 -4.585 -1.614 1.00 95.06 397 LEU A N 1
ATOM 3057 C CA . LEU A 1 397 ? 15.100 -3.601 -1.047 1.00 95.06 397 LEU A CA 1
ATOM 3058 C C . LEU A 1 397 ? 16.468 -3.581 -1.750 1.00 95.06 397 LEU A C 1
ATOM 3060 O O . LEU A 1 397 ? 17.246 -2.655 -1.523 1.00 95.06 397 LEU A O 1
ATOM 3064 N N . GLN A 1 398 ? 16.783 -4.574 -2.584 1.00 90.75 398 GLN A N 1
ATOM 3065 C CA . GLN A 1 398 ? 18.065 -4.668 -3.280 1.00 90.75 398 GLN A CA 1
ATOM 3066 C C . GLN A 1 398 ? 18.176 -3.600 -4.374 1.00 90.75 398 GLN A C 1
ATOM 3068 O O . GLN A 1 398 ? 17.444 -3.613 -5.361 1.00 90.75 398 GLN A O 1
ATOM 3073 N N . CYS A 1 399 ? 19.121 -2.673 -4.210 1.00 82.12 399 CYS A N 1
ATOM 3074 C CA . CYS A 1 399 ? 19.361 -1.580 -5.159 1.00 82.12 399 CYS A CA 1
ATOM 3075 C C . CYS A 1 399 ? 20.850 -1.357 -5.479 1.00 82.12 399 CYS A C 1
ATOM 3077 O O . CYS A 1 399 ? 21.207 -0.325 -6.047 1.00 82.12 399 CYS A O 1
ATOM 3079 N N . SER A 1 400 ? 21.712 -2.287 -5.066 1.00 78.69 400 SER A N 1
ATOM 3080 C CA . SER A 1 400 ? 23.150 -2.283 -5.337 1.00 78.69 400 SER A CA 1
ATOM 3081 C C . SER A 1 400 ? 23.646 -3.710 -5.565 1.00 78.69 400 SER A C 1
ATOM 3083 O O . SER A 1 400 ? 23.318 -4.599 -4.773 1.00 78.69 400 SER A O 1
ATOM 3085 N N . GLY A 1 401 ? 24.415 -3.923 -6.634 1.00 66.56 401 GLY A N 1
ATOM 3086 C CA . GLY A 1 401 ? 25.098 -5.192 -6.889 1.00 66.56 401 GLY A CA 1
ATOM 3087 C C . GLY A 1 401 ? 26.213 -5.383 -5.860 1.00 66.56 401 GLY A C 1
ATOM 3088 O O . GLY A 1 401 ? 26.885 -4.412 -5.510 1.00 66.56 401 GLY A O 1
ATOM 3089 N N . LYS A 1 402 ? 26.363 -6.598 -5.328 1.00 57.28 402 LYS A N 1
ATOM 3090 C CA . LYS A 1 402 ? 27.505 -6.954 -4.475 1.00 57.28 402 LYS A CA 1
ATOM 3091 C C . LYS A 1 402 ? 28.689 -7.394 -5.314 1.00 57.28 402 LYS A C 1
ATOM 3093 O O . LYS A 1 402 ? 28.439 -8.124 -6.299 1.00 57.28 402 LYS A O 1
#

Secondary structure (DSSP, 8-state):
----THHHHHHHHHHHTTGGG----------SHHHHHHHHHHHHHHHTTPPPPPP-S-----HHHHHHHHHHHHHHTTT-GGGTT------SS-TT---TTS------------SSSSHHHHHHHHHHHHHHHTT------SEEEEEEHHHHHHH-TT--SS-PEEEPPPPHHHHHHHHHHHHHHHHTSTTSHHHHHHHHHHHHHHHTTSEEEEEEE-TTHHHHHHHHHHHHHHHT---EEEEEES--S-----TTSSEEEEEEESS--TT---BTTEEEEE----SSSB-THHHIIIIIHHHHHHH--SEEEEEE-TT-SS-HHHHHHHHHHHTTSGGG-EEEEE----HHHHHHHHHHHHTSS------B-PPPHHHHHHHHHHHHHHTTTSGGG--S--